Protein AF-A0A8H6YFW9-F1 (afdb_monomer)

Secondary structure (DSSP, 8-state):
-TTT-TTSS-TTS-HHHHHHHHHHHTT-TTGGG--GGGGGSTTSTTTHHHHHHHHHHHHHHHHHHHHHHHT-TTS--GGGS-SS---HHHHHHHHHHHHHHHHHHHHTT----HHHHHHHHHHHHHHHHHHHHHHHHHHHHHHHHHHHHHHHHHHHHHHHHHHHHHHHHHHHHHHHHHHHHHHHHHHHHHHHHHHHHHHHHHHHHHHHHHHHHHHHHHHHHHHHT--HHHHHHHHHHHHHHHHHHHHHHHHHHHHHHHHHHHHHHHHHHHHHHHHHHHHHHHHHHT-------------------------------TTHHHHHHHHHHHHHHHHHHHHHHHHHHHHHHHHHHHHHHHHHHHHHHHHHHHHHHHHHHHHHHHHHHHHHHHHHHHHHHHHHHHHHHHHHHHHHHHHHHHHHHHHHHHHHHHHHHHHHHHHHHHHHHHHHHHHHHHHHHHHHHHHHHTT-

Structure (mmCIF, N/CA/C/O backbone):
data_AF-A0A8H6YFW9-F1
#
_entry.id   AF-A0A8H6YFW9-F1
#
loop_
_atom_site.group_PDB
_atom_site.id
_atom_site.type_symbol
_atom_site.label_atom_id
_atom_site.label_alt_id
_atom_site.label_comp_id
_atom_site.label_asym_id
_atom_site.label_entity_id
_atom_site.label_seq_id
_atom_site.pdbx_PDB_ins_code
_atom_site.Cartn_x
_atom_site.Cartn_y
_atom_site.Cartn_z
_atom_site.occupancy
_atom_site.B_iso_or_equiv
_atom_site.auth_seq_id
_atom_site.auth_comp_id
_atom_site.auth_asym_id
_atom_site.auth_atom_id
_atom_site.pdbx_PDB_model_num
ATOM 1 N N . MET A 1 1 ? 45.422 3.281 -36.727 1.00 56.72 1 MET A N 1
ATOM 2 C CA . MET A 1 1 ? 44.750 2.781 -37.946 1.00 56.72 1 MET A CA 1
ATOM 3 C C . MET A 1 1 ? 44.540 1.275 -37.908 1.00 56.72 1 MET A C 1
ATOM 5 O O . MET A 1 1 ? 43.394 0.891 -38.016 1.00 56.72 1 MET A O 1
ATOM 9 N N . SER A 1 2 ? 45.554 0.446 -37.620 1.00 57.31 2 SER A N 1
ATOM 10 C CA . SER A 1 2 ? 45.372 -1.022 -37.516 1.00 57.31 2 SER A CA 1
ATOM 11 C C . SER A 1 2 ? 44.334 -1.497 -36.479 1.00 57.31 2 SER A C 1
ATOM 13 O O . SER A 1 2 ? 43.833 -2.603 -36.606 1.00 57.31 2 SER A O 1
ATOM 15 N N . ILE A 1 3 ? 44.026 -0.685 -35.457 1.00 64.06 3 ILE A N 1
ATOM 16 C CA . ILE A 1 3 ? 42.979 -0.969 -34.451 1.00 64.06 3 ILE A CA 1
ATOM 17 C C . ILE A 1 3 ? 41.573 -0.598 -34.964 1.00 64.06 3 ILE A C 1
ATOM 19 O O . ILE A 1 3 ? 40.587 -1.149 -34.499 1.00 64.06 3 ILE A O 1
ATOM 23 N N . LEU A 1 4 ? 41.479 0.352 -35.901 1.00 69.00 4 LEU A N 1
ATOM 24 C CA . LEU A 1 4 ? 40.207 0.828 -36.459 1.00 69.00 4 LEU A CA 1
ATOM 25 C C . LEU A 1 4 ? 39.758 -0.037 -37.641 1.00 69.00 4 LEU A C 1
ATOM 27 O O . LEU A 1 4 ? 38.577 -0.331 -37.758 1.00 69.00 4 LEU A O 1
ATOM 31 N N . ASP A 1 5 ? 40.702 -0.448 -38.489 1.00 71.75 5 ASP A N 1
ATOM 32 C CA . ASP A 1 5 ? 40.482 -1.410 -39.567 1.00 71.75 5 ASP A CA 1
ATOM 33 C C . ASP A 1 5 ? 41.805 -2.160 -39.844 1.00 71.75 5 ASP A C 1
ATOM 35 O O . ASP A 1 5 ? 42.797 -1.525 -40.232 1.00 71.75 5 ASP A O 1
ATOM 39 N N . PRO A 1 6 ? 41.866 -3.484 -39.610 1.00 69.31 6 PRO A N 1
ATOM 40 C CA . PRO A 1 6 ? 43.076 -4.275 -39.814 1.00 69.31 6 PRO A CA 1
ATOM 41 C C . PRO A 1 6 ? 43.455 -4.460 -41.293 1.00 69.31 6 PRO A C 1
ATOM 43 O O . PRO A 1 6 ? 44.619 -4.743 -41.570 1.00 69.31 6 PRO A O 1
ATOM 46 N N . ASN A 1 7 ? 42.529 -4.264 -42.239 1.00 69.44 7 ASN A N 1
ATOM 47 C CA . ASN A 1 7 ? 42.758 -4.526 -43.667 1.00 69.44 7 ASN A CA 1
ATOM 48 C C . ASN A 1 7 ? 43.028 -3.262 -44.498 1.00 69.44 7 ASN A C 1
ATOM 50 O O . ASN A 1 7 ? 43.380 -3.362 -45.673 1.00 69.44 7 ASN A O 1
ATOM 54 N N . LEU A 1 8 ? 42.886 -2.071 -43.909 1.00 70.12 8 LEU A N 1
ATOM 55 C CA . LEU A 1 8 ? 42.956 -0.810 -44.652 1.00 70.12 8 LEU A CA 1
ATOM 56 C C . LEU A 1 8 ? 44.370 -0.445 -45.133 1.00 70.12 8 LEU A C 1
ATOM 58 O O . LEU A 1 8 ? 44.524 0.229 -46.150 1.00 70.12 8 LEU A O 1
ATOM 62 N N . LEU A 1 9 ? 45.411 -0.863 -44.407 1.00 73.25 9 LEU A N 1
ATOM 63 C CA . LEU A 1 9 ? 46.802 -0.580 -44.766 1.00 73.25 9 LEU A CA 1
ATOM 64 C C . LEU A 1 9 ? 47.454 -1.831 -45.351 1.00 73.25 9 LEU A C 1
ATOM 66 O O . LEU A 1 9 ? 47.700 -2.814 -44.653 1.00 73.25 9 LEU A O 1
ATOM 70 N N . SER A 1 10 ? 47.775 -1.773 -46.640 1.00 72.31 10 SER A N 1
ATOM 71 C CA . SER A 1 10 ? 48.497 -2.843 -47.321 1.00 72.31 10 SER A CA 1
ATOM 72 C C . SER A 1 10 ? 49.959 -2.837 -46.884 1.00 72.31 10 SER A C 1
ATOM 74 O O . SER A 1 10 ? 50.656 -1.836 -47.063 1.00 72.31 10 SER A O 1
ATOM 76 N N . GLN A 1 11 ? 50.452 -3.972 -46.378 1.00 69.25 11 GLN A N 1
ATOM 77 C CA . GLN A 1 11 ? 51.837 -4.120 -45.899 1.00 69.25 11 GLN A CA 1
ATOM 78 C C . GLN A 1 11 ? 52.901 -3.890 -46.996 1.00 69.25 11 GLN A C 1
ATOM 80 O O . GLN A 1 11 ? 54.055 -3.622 -46.681 1.00 69.25 11 GLN A O 1
ATOM 85 N N . ASN A 1 12 ? 52.512 -3.954 -48.277 1.00 69.38 12 ASN A N 1
ATOM 86 C CA . ASN A 1 12 ? 53.423 -3.930 -49.428 1.00 69.38 12 ASN A CA 1
ATOM 87 C C . ASN A 1 12 ? 53.557 -2.567 -50.137 1.00 69.38 12 ASN A C 1
ATOM 89 O O . ASN A 1 12 ? 54.335 -2.465 -51.084 1.00 69.38 12 ASN A O 1
ATOM 93 N N . ALA A 1 13 ? 52.817 -1.529 -49.734 1.00 75.56 13 ALA A N 1
ATOM 94 C CA . ALA A 1 13 ? 52.857 -0.214 -50.387 1.00 75.56 13 ALA A CA 1
ATOM 95 C C . ALA A 1 13 ? 53.392 0.881 -49.449 1.00 75.56 13 ALA A C 1
ATOM 97 O O . ALA A 1 13 ? 53.324 0.764 -48.225 1.00 75.56 13 ALA A O 1
ATOM 98 N N . ARG A 1 14 ? 53.932 1.966 -50.023 1.00 78.69 14 ARG A N 1
ATOM 99 C CA . ARG A 1 14 ? 54.507 3.078 -49.251 1.00 78.69 14 ARG A CA 1
ATOM 100 C C . ARG A 1 14 ? 53.439 3.759 -48.401 1.00 78.69 14 ARG A C 1
ATOM 102 O O . ARG A 1 14 ? 52.338 4.040 -48.875 1.00 78.69 14 ARG A O 1
ATOM 109 N N . PHE A 1 15 ? 53.767 4.024 -47.140 1.00 78.81 15 PHE A N 1
ATOM 110 C CA . PHE A 1 15 ? 52.826 4.602 -46.181 1.00 78.81 15 PHE A CA 1
ATOM 111 C C . PHE A 1 15 ? 52.367 5.998 -46.613 1.00 78.81 15 PHE A C 1
ATOM 113 O O . PHE A 1 15 ? 51.197 6.345 -46.460 1.00 78.81 15 PHE A O 1
ATOM 120 N N . GLU A 1 16 ? 53.261 6.776 -47.219 1.00 81.12 16 GLU A N 1
ATOM 121 C CA . GLU A 1 16 ? 52.995 8.142 -47.657 1.00 81.12 16 GLU A CA 1
ATOM 122 C C . GLU A 1 16 ? 51.918 8.207 -48.744 1.00 81.12 16 GLU A C 1
ATOM 124 O O . GLU A 1 16 ? 51.119 9.145 -48.781 1.00 81.12 16 GLU A O 1
ATOM 129 N N . GLU A 1 17 ? 51.863 7.189 -49.600 1.00 81.06 17 GLU A N 1
ATOM 130 C CA . GLU A 1 17 ? 50.892 7.073 -50.689 1.00 81.06 17 GLU A CA 1
ATOM 131 C C . GLU A 1 17 ? 49.525 6.594 -50.179 1.00 81.06 17 GLU A C 1
ATOM 133 O O . GLU A 1 17 ? 48.494 6.980 -50.725 1.00 81.06 17 GLU A O 1
ATOM 138 N N . GLN A 1 18 ? 49.504 5.808 -49.097 1.00 83.06 18 GLN A N 1
ATOM 139 C CA . GLN A 1 18 ? 48.282 5.258 -48.499 1.00 83.06 18 GLN A CA 1
ATOM 140 C C . GLN A 1 18 ? 47.639 6.177 -47.455 1.00 83.06 18 GLN A C 1
ATOM 142 O O . GLN A 1 18 ? 46.436 6.086 -47.218 1.00 83.06 18 GLN A O 1
ATOM 147 N N . PHE A 1 19 ? 48.405 7.078 -46.838 1.00 84.75 19 PHE A N 1
ATOM 148 C CA . PHE A 1 19 ? 47.936 7.874 -45.702 1.00 84.75 19 PHE A CA 1
ATOM 149 C C . PHE A 1 19 ? 46.749 8.783 -46.041 1.00 84.75 19 PHE A C 1
ATOM 151 O O . PHE A 1 19 ? 45.730 8.759 -45.353 1.00 84.75 19 PHE A O 1
ATOM 158 N N . VAL A 1 20 ? 46.850 9.572 -47.115 1.00 84.19 20 VAL A N 1
ATOM 159 C CA . VAL A 1 20 ? 45.774 10.494 -47.520 1.00 84.19 20 VAL A CA 1
ATOM 160 C C . VAL A 1 20 ? 44.531 9.734 -48.017 1.00 84.19 20 VAL A C 1
ATOM 162 O O . VAL A 1 20 ? 43.430 10.089 -47.593 1.00 84.19 20 VAL A O 1
ATOM 165 N N . PRO A 1 21 ? 44.648 8.675 -48.848 1.00 86.12 21 PRO A N 1
ATOM 166 C CA . PRO A 1 21 ? 43.518 7.802 -49.172 1.00 86.12 21 PRO A CA 1
ATOM 167 C C . PRO A 1 21 ? 42.853 7.161 -47.949 1.00 86.12 21 PRO A C 1
ATOM 169 O O . PRO A 1 21 ? 41.629 7.178 -47.865 1.00 86.12 21 PRO A O 1
ATOM 172 N N . ALA A 1 22 ? 43.625 6.670 -46.975 1.00 85.12 22 ALA A N 1
ATOM 173 C CA . ALA A 1 22 ? 43.080 6.082 -45.751 1.00 85.12 22 ALA A CA 1
ATOM 174 C C . ALA A 1 22 ? 42.300 7.113 -44.919 1.00 85.12 22 ALA A C 1
ATOM 176 O O . ALA A 1 22 ? 41.219 6.819 -44.420 1.00 85.12 22 ALA A O 1
ATOM 177 N N . LEU A 1 23 ? 42.795 8.351 -44.817 1.00 86.12 23 LEU A N 1
ATOM 178 C CA . LEU A 1 23 ? 42.061 9.433 -44.151 1.00 86.12 23 LEU A CA 1
ATOM 179 C C . LEU A 1 23 ? 40.760 9.794 -44.871 1.00 86.12 23 LEU A C 1
ATOM 181 O O . LEU A 1 23 ? 39.771 10.088 -44.206 1.00 86.12 23 LEU A O 1
ATOM 185 N N . LYS A 1 24 ? 40.744 9.755 -46.208 1.00 86.12 24 LYS A N 1
ATOM 186 C CA . LYS A 1 24 ? 39.509 9.934 -46.984 1.00 86.12 24 LYS A CA 1
ATOM 187 C C . LYS A 1 24 ? 38.531 8.779 -46.775 1.00 86.12 24 LYS A C 1
ATOM 189 O O . LYS A 1 24 ? 37.345 9.038 -46.688 1.00 86.12 24 LYS A O 1
ATOM 194 N N . ALA A 1 25 ? 39.016 7.542 -46.661 1.00 85.25 25 ALA A N 1
ATOM 195 C CA . ALA A 1 25 ? 38.175 6.375 -46.390 1.00 85.25 25 ALA A CA 1
ATOM 196 C C . ALA A 1 25 ? 37.520 6.424 -44.998 1.00 85.25 25 ALA A C 1
ATOM 198 O O . ALA A 1 25 ? 36.401 5.957 -44.835 1.00 85.25 25 ALA A O 1
ATOM 199 N N . PHE A 1 26 ? 38.186 7.031 -44.010 1.00 84.38 26 PHE A N 1
ATOM 200 C CA . PHE A 1 26 ? 37.589 7.317 -42.700 1.00 84.38 26 PHE A CA 1
ATOM 201 C C . PHE A 1 26 ? 36.763 8.621 -42.667 1.00 84.38 26 PHE A C 1
ATOM 203 O O . PHE A 1 26 ? 36.406 9.079 -41.583 1.00 84.38 26 PHE A O 1
ATOM 210 N N . ASP A 1 27 ? 36.502 9.252 -43.816 1.00 86.12 27 ASP A N 1
ATOM 211 C CA . ASP A 1 27 ? 35.790 10.532 -43.928 1.00 86.12 27 ASP A CA 1
ATOM 212 C C . ASP A 1 27 ? 36.381 11.650 -43.049 1.00 86.12 27 ASP A C 1
ATOM 214 O O . ASP A 1 27 ? 35.671 12.474 -42.463 1.00 86.12 27 ASP A O 1
ATOM 218 N N . TYR A 1 28 ? 37.715 11.716 -42.954 1.00 88.81 28 TYR A N 1
ATOM 219 C CA . TYR A 1 28 ? 38.379 12.772 -42.196 1.00 88.81 28 TYR A CA 1
ATOM 220 C C . TYR A 1 28 ? 38.052 14.158 -42.795 1.00 88.81 28 TYR A C 1
ATOM 222 O O . TYR A 1 28 ? 38.437 14.435 -43.939 1.00 88.81 28 TYR A O 1
ATOM 230 N N . PRO A 1 29 ? 37.429 15.084 -42.033 1.00 88.94 29 PRO A N 1
ATOM 231 C CA . PRO A 1 29 ? 36.915 16.347 -42.579 1.00 88.94 29 PRO A CA 1
ATOM 232 C C . PRO A 1 29 ? 37.979 17.235 -43.239 1.00 88.94 29 PRO A C 1
ATOM 234 O O . PRO A 1 29 ? 37.694 17.982 -44.175 1.00 88.94 29 PRO A O 1
ATOM 237 N N . PHE A 1 30 ? 39.226 17.137 -42.773 1.00 88.19 30 PHE A N 1
ATOM 238 C CA . PHE A 1 30 ? 40.345 17.953 -43.245 1.00 88.19 30 PHE A CA 1
ATOM 239 C C . PHE A 1 30 ? 41.319 17.165 -44.132 1.00 88.19 30 PHE A C 1
ATOM 241 O O . PHE A 1 30 ? 42.472 17.553 -44.294 1.00 88.19 30 PHE A O 1
ATOM 248 N N . ALA A 1 31 ? 40.881 16.064 -44.754 1.00 85.56 31 ALA A N 1
ATOM 249 C CA . ALA A 1 31 ? 41.747 15.249 -45.613 1.00 85.56 31 ALA A CA 1
ATOM 250 C C . ALA A 1 31 ? 42.310 16.019 -46.823 1.00 85.56 31 ALA A C 1
ATOM 252 O O . ALA A 1 31 ? 43.371 15.678 -47.336 1.00 85.56 31 ALA A O 1
ATOM 253 N N . HIS A 1 32 ? 41.617 17.066 -47.276 1.00 83.12 32 HIS A N 1
ATOM 254 C CA . HIS A 1 32 ? 42.035 17.916 -48.394 1.00 83.12 32 HIS A CA 1
ATOM 255 C C . HIS A 1 32 ? 43.145 18.914 -48.029 1.00 83.12 32 HIS A C 1
ATOM 257 O O . HIS A 1 32 ? 43.827 19.405 -48.923 1.00 83.12 32 HIS A O 1
ATOM 263 N N . SER A 1 33 ? 43.330 19.225 -46.742 1.00 84.38 33 SER A N 1
ATOM 264 C CA . SER A 1 33 ? 44.369 20.150 -46.277 1.00 84.38 33 SER A CA 1
ATOM 265 C C . SER A 1 33 ? 45.674 19.450 -45.902 1.00 84.38 33 SER A C 1
ATOM 267 O O . SER A 1 33 ? 46.606 20.120 -45.473 1.00 84.38 33 SER A O 1
ATOM 269 N N . ILE A 1 34 ? 45.736 18.120 -46.009 1.00 85.56 34 ILE A N 1
ATOM 270 C CA . ILE A 1 34 ? 46.917 17.318 -45.685 1.00 85.56 34 ILE A CA 1
ATOM 271 C C . ILE A 1 34 ? 47.620 16.914 -46.979 1.00 85.56 34 ILE A C 1
ATOM 273 O O . ILE A 1 34 ? 47.019 16.288 -47.851 1.00 85.56 34 ILE A O 1
ATOM 277 N N . ASP A 1 35 ? 48.908 17.233 -47.082 1.00 83.31 35 ASP A N 1
ATOM 278 C CA . ASP A 1 35 ? 49.759 16.783 -48.183 1.00 83.31 35 ASP A CA 1
ATOM 279 C C . ASP A 1 35 ? 50.571 15.546 -47.762 1.00 83.31 35 ASP A C 1
ATOM 281 O O . ASP A 1 35 ? 51.162 15.502 -46.681 1.00 83.31 35 ASP A O 1
ATOM 285 N N . SER A 1 36 ? 50.644 14.547 -48.644 1.00 78.25 36 SER A N 1
ATOM 286 C CA . SER A 1 36 ? 51.455 13.332 -48.474 1.00 78.25 36 SER A CA 1
ATOM 287 C C . SER A 1 36 ? 52.940 13.660 -48.250 1.00 78.25 36 SER A C 1
ATOM 289 O O . SER A 1 36 ? 53.628 12.996 -47.473 1.00 78.25 36 SER A O 1
ATOM 291 N N . ARG A 1 37 ? 53.426 14.765 -48.834 1.00 80.25 37 ARG A N 1
ATOM 292 C CA . ARG A 1 37 ? 54.819 15.234 -48.695 1.00 80.25 37 ARG A CA 1
ATOM 293 C C . ARG A 1 37 ? 55.212 15.590 -47.260 1.00 80.25 37 ARG A C 1
ATOM 295 O O . ARG A 1 37 ? 56.395 15.567 -46.926 1.00 80.25 37 ARG A O 1
ATOM 302 N N . TRP A 1 38 ? 54.244 15.909 -46.403 1.00 84.00 38 TRP A N 1
ATOM 303 C CA . TRP A 1 38 ? 54.488 16.264 -45.003 1.00 84.00 38 TRP A CA 1
ATOM 304 C C . TRP A 1 38 ? 54.939 15.077 -44.150 1.00 84.00 38 TRP A C 1
ATOM 306 O O . TRP A 1 38 ? 55.571 15.277 -43.115 1.00 84.00 38 TRP A O 1
ATOM 316 N N . LEU A 1 39 ? 54.682 13.849 -44.602 1.00 80.00 39 LEU A N 1
ATOM 317 C CA . LEU A 1 39 ? 55.064 12.624 -43.899 1.00 80.00 39 LEU A CA 1
ATOM 318 C C . LEU A 1 39 ? 56.563 12.325 -43.987 1.00 80.00 39 LEU A C 1
ATOM 320 O O . LEU A 1 39 ? 57.096 11.658 -43.107 1.00 80.00 39 LEU A O 1
ATOM 324 N N . ALA A 1 40 ? 57.258 12.876 -44.988 1.00 82.62 40 ALA A N 1
ATOM 325 C CA . ALA A 1 40 ? 58.714 12.790 -45.082 1.00 82.62 40 ALA A CA 1
ATOM 326 C C . ALA A 1 40 ? 59.423 13.672 -44.033 1.00 82.62 40 ALA A C 1
ATOM 328 O O . ALA A 1 40 ? 60.533 13.361 -43.609 1.00 82.62 40 ALA A O 1
ATOM 329 N N . THR A 1 41 ? 58.792 14.775 -43.601 1.00 83.88 41 THR A N 1
ATOM 330 C CA . THR A 1 41 ? 59.302 15.688 -42.554 1.00 83.88 41 THR A CA 1
ATOM 331 C C . THR A 1 41 ? 58.184 16.086 -41.578 1.00 83.88 41 THR A C 1
ATOM 333 O O . THR A 1 41 ? 57.726 17.235 -41.554 1.00 83.88 41 THR A O 1
ATOM 336 N N . PRO A 1 42 ? 57.732 15.144 -40.732 1.00 77.75 42 PRO A N 1
ATOM 337 C CA . PRO A 1 42 ? 56.550 15.348 -39.898 1.00 77.75 42 PRO A CA 1
ATOM 338 C C . PRO A 1 42 ? 56.779 16.353 -38.760 1.00 77.75 42 PRO A C 1
ATOM 340 O O . PRO A 1 42 ? 55.821 16.916 -38.249 1.00 77.75 42 PRO A O 1
ATOM 343 N N . ALA A 1 43 ? 58.037 16.616 -38.384 1.00 80.31 43 ALA A N 1
ATOM 344 C CA . ALA A 1 43 ? 58.409 17.531 -37.300 1.00 80.31 43 ALA A CA 1
ATOM 345 C C . ALA A 1 43 ? 58.576 19.004 -37.736 1.00 80.31 43 ALA A C 1
ATOM 347 O O . ALA A 1 43 ? 59.051 19.825 -36.951 1.00 80.31 43 ALA A O 1
ATOM 348 N N . SER A 1 44 ? 58.236 19.359 -38.981 1.00 85.19 44 SER A N 1
ATOM 349 C CA . SER A 1 44 ? 58.314 20.753 -39.434 1.00 85.19 44 SER A CA 1
ATOM 350 C C . SER A 1 44 ? 57.233 21.610 -38.768 1.00 85.19 44 SER A C 1
ATOM 352 O O . SER A 1 44 ? 56.111 21.162 -38.532 1.00 85.19 44 SER A O 1
ATOM 354 N N . MET A 1 45 ? 57.563 22.877 -38.496 1.00 82.44 45 MET A N 1
ATOM 355 C CA . MET A 1 45 ? 56.705 23.823 -37.769 1.00 82.44 45 MET A CA 1
ATOM 356 C C . MET A 1 45 ? 55.321 24.007 -38.418 1.00 82.44 45 MET A C 1
ATOM 358 O O . MET A 1 45 ? 54.350 24.293 -37.724 1.00 82.44 45 MET A O 1
ATOM 362 N N . TYR A 1 46 ? 55.228 23.808 -39.737 1.00 81.19 46 TYR A N 1
ATOM 363 C CA . TYR A 1 46 ? 53.993 23.959 -40.511 1.00 81.19 46 TYR A CA 1
ATOM 364 C C . TYR A 1 46 ? 53.226 22.643 -40.729 1.00 81.19 46 TYR A C 1
ATOM 366 O O . TYR A 1 46 ? 52.011 22.683 -40.902 1.00 81.19 46 TYR A O 1
ATOM 374 N N . SER A 1 47 ? 53.896 21.483 -40.709 1.00 84.62 47 SER A N 1
ATOM 375 C CA . SER A 1 47 ? 53.266 20.171 -40.943 1.00 84.62 47 SER A CA 1
ATOM 376 C C . SER A 1 47 ? 52.837 19.464 -39.658 1.00 84.62 47 SER A C 1
ATOM 378 O O . SER A 1 47 ? 51.870 18.700 -39.673 1.00 84.62 47 SER A O 1
ATOM 380 N N . TRP A 1 48 ? 53.516 19.730 -38.539 1.00 86.69 48 TRP A N 1
ATOM 381 C CA . TRP A 1 48 ? 53.251 19.051 -37.275 1.00 86.69 48 TRP A CA 1
ATOM 382 C C . TRP A 1 48 ? 51.865 19.354 -36.681 1.00 86.69 48 TRP A C 1
ATOM 384 O O . TRP A 1 48 ? 51.179 18.397 -36.318 1.00 86.69 48 TRP A O 1
ATOM 394 N N . PRO A 1 49 ? 51.381 20.616 -36.608 1.00 89.25 49 PRO A N 1
ATOM 395 C CA . PRO A 1 49 ? 50.071 20.885 -36.010 1.00 89.25 49 PRO A CA 1
ATOM 396 C C . PRO A 1 49 ? 48.897 20.191 -36.736 1.00 89.25 49 PRO A C 1
ATOM 398 O O . PRO A 1 49 ? 48.072 19.580 -36.052 1.00 89.25 49 PRO A O 1
ATOM 401 N N . PRO A 1 50 ? 48.821 20.184 -38.087 1.00 86.81 50 PRO A N 1
ATOM 402 C CA . PRO A 1 50 ? 47.809 19.409 -38.810 1.00 86.81 50 PRO A CA 1
ATOM 403 C C . PRO A 1 50 ? 47.917 17.893 -38.589 1.00 86.81 50 PRO A C 1
ATOM 405 O O . PRO A 1 50 ? 46.905 17.239 -38.340 1.00 86.81 50 PRO A O 1
ATOM 408 N N . LEU A 1 51 ? 49.131 17.326 -38.625 1.00 87.75 51 LEU A N 1
ATOM 409 C CA . LEU A 1 51 ? 49.351 15.889 -38.402 1.00 87.75 51 LEU A CA 1
ATOM 410 C C . LEU A 1 51 ? 48.997 15.466 -36.969 1.00 87.75 51 LEU A C 1
ATOM 412 O O . LEU A 1 51 ? 48.408 14.406 -36.760 1.00 87.75 51 LEU A O 1
ATOM 416 N N . LEU A 1 52 ? 49.288 16.311 -35.980 1.00 89.44 52 LEU A N 1
ATOM 417 C CA . LEU A 1 52 ? 48.883 16.094 -34.595 1.00 89.44 52 LEU A CA 1
ATOM 418 C C . LEU A 1 52 ? 47.356 16.132 -34.446 1.00 89.44 52 LEU A C 1
ATOM 420 O O . LEU A 1 52 ? 46.788 15.314 -33.723 1.00 89.44 52 LEU A O 1
ATOM 424 N N . GLY A 1 53 ? 46.683 17.033 -35.166 1.00 89.06 53 GLY A N 1
ATOM 425 C CA . GLY A 1 53 ? 45.223 17.074 -35.249 1.00 89.06 53 GLY A CA 1
ATOM 426 C C . GLY A 1 53 ? 44.629 15.787 -35.827 1.00 89.06 53 GLY A C 1
ATOM 427 O O . GLY A 1 53 ? 43.652 15.268 -35.285 1.00 89.06 53 GLY A O 1
ATOM 428 N N . VAL A 1 54 ? 45.254 15.228 -36.869 1.00 89.56 54 VAL A N 1
ATOM 429 C CA . VAL A 1 54 ? 44.892 13.915 -37.430 1.00 89.56 54 VAL A CA 1
ATOM 430 C C . VAL A 1 54 ? 45.070 12.806 -36.390 1.00 89.56 54 VAL A C 1
ATOM 432 O O . VAL A 1 54 ? 44.159 12.006 -36.196 1.00 89.56 54 VAL A O 1
ATOM 435 N N . LEU A 1 55 ? 46.207 12.762 -35.687 1.00 88.75 55 LEU A N 1
ATOM 436 C CA . LEU A 1 55 ? 46.458 11.761 -34.643 1.00 88.75 55 LEU A CA 1
ATOM 437 C C . LEU A 1 55 ? 45.438 11.855 -33.507 1.00 88.75 55 LEU A C 1
ATOM 439 O O . LEU A 1 55 ? 44.875 10.840 -33.103 1.00 88.75 55 LEU A O 1
ATOM 443 N N . HIS A 1 56 ? 45.164 13.065 -33.022 1.00 90.44 56 HIS A N 1
ATOM 444 C CA . HIS A 1 56 ? 44.151 13.293 -31.998 1.00 90.44 56 HIS A CA 1
ATOM 445 C C . HIS A 1 56 ? 42.776 12.816 -32.473 1.00 90.44 56 HIS A C 1
ATOM 447 O O . HIS A 1 56 ? 42.096 12.097 -31.746 1.00 90.44 56 HIS A O 1
ATOM 453 N N . TRP A 1 57 ? 42.384 13.155 -33.701 1.00 91.06 57 TRP A N 1
ATOM 454 C CA . TRP A 1 57 ? 41.119 12.706 -34.271 1.00 91.06 57 TRP A CA 1
ATOM 455 C C . TRP A 1 57 ? 41.043 11.178 -34.397 1.00 91.06 57 TRP A C 1
ATOM 457 O O . TRP A 1 57 ? 40.052 10.593 -33.971 1.00 91.06 57 TRP A O 1
ATOM 467 N N . LEU A 1 58 ? 42.103 10.513 -34.869 1.00 87.25 58 LEU A N 1
ATOM 468 C CA . LEU A 1 58 ? 42.168 9.047 -34.936 1.00 87.25 58 LEU A CA 1
ATOM 469 C C . LEU A 1 58 ? 42.053 8.399 -33.549 1.00 87.25 58 LEU A C 1
ATOM 471 O O . LEU A 1 58 ? 41.405 7.362 -33.401 1.00 87.25 58 LEU A O 1
ATOM 475 N N . VAL A 1 59 ? 42.646 9.013 -32.523 1.00 88.19 59 VAL A N 1
ATOM 476 C CA . VAL A 1 59 ? 42.489 8.568 -31.132 1.00 88.19 59 VAL A CA 1
ATOM 477 C C . VAL A 1 59 ? 41.046 8.750 -30.664 1.00 88.19 59 VAL A C 1
ATOM 479 O O . VAL A 1 59 ? 40.492 7.829 -30.067 1.00 88.19 59 VAL A O 1
ATOM 482 N N . GLN A 1 60 ? 40.401 9.882 -30.955 1.00 85.75 60 GLN A N 1
ATOM 483 C CA . GLN A 1 60 ? 38.991 10.073 -30.600 1.00 85.75 60 GLN A CA 1
ATOM 484 C C . GLN A 1 60 ? 38.071 9.090 -31.334 1.00 85.75 60 GLN A C 1
ATOM 486 O O . GLN A 1 60 ? 37.188 8.516 -30.705 1.00 85.75 60 GLN A O 1
ATOM 491 N N . MET A 1 61 ? 38.322 8.808 -32.615 1.00 82.81 61 MET A N 1
ATOM 492 C CA . MET A 1 61 ? 37.597 7.775 -33.360 1.00 82.81 61 MET A CA 1
ATOM 493 C C . MET A 1 61 ? 37.756 6.404 -32.705 1.00 82.81 61 MET A C 1
ATOM 495 O O . MET A 1 61 ? 36.762 5.739 -32.447 1.00 82.81 61 MET A O 1
ATOM 499 N N . SER A 1 62 ? 38.972 6.021 -32.301 1.00 79.12 62 SER A N 1
ATOM 500 C CA . SER A 1 62 ? 39.178 4.748 -31.590 1.00 79.12 62 SER A CA 1
ATOM 501 C C . SER A 1 62 ? 38.410 4.666 -30.267 1.00 79.12 62 SER A C 1
ATOM 503 O O . SER A 1 62 ? 37.865 3.614 -29.946 1.00 79.12 62 SER A O 1
ATOM 505 N N . LYS A 1 63 ? 38.291 5.780 -29.532 1.00 78.50 63 LYS A N 1
ATOM 506 C CA . LYS A 1 63 ? 37.507 5.853 -28.289 1.00 78.50 63 LYS A CA 1
ATOM 507 C C . LYS A 1 63 ? 36.001 5.745 -28.512 1.00 78.50 63 LYS A C 1
ATOM 509 O O . LYS A 1 63 ? 35.321 5.256 -27.623 1.00 78.50 63 LYS A O 1
ATOM 514 N N . VAL A 1 64 ? 35.488 6.207 -29.650 1.00 74.31 64 VAL A N 1
ATOM 515 C CA . VAL A 1 64 ? 34.062 6.101 -30.009 1.00 74.31 64 VAL A CA 1
ATOM 516 C C . VAL A 1 64 ? 33.737 4.713 -30.554 1.00 74.31 64 VAL A C 1
ATOM 518 O O . VAL A 1 64 ? 32.698 4.149 -30.237 1.00 74.31 64 VAL A O 1
ATOM 521 N N . THR A 1 65 ? 34.641 4.132 -31.336 1.00 67.81 65 THR A N 1
ATOM 522 C CA . THR A 1 65 ? 34.467 2.806 -31.928 1.00 67.81 65 THR A CA 1
ATOM 523 C C . THR A 1 65 ? 34.589 1.680 -30.890 1.00 67.81 65 THR A C 1
ATOM 525 O O . THR A 1 65 ? 33.908 0.666 -30.999 1.00 67.81 65 THR A O 1
ATOM 528 N N . PHE A 1 66 ? 35.415 1.837 -29.850 1.00 64.75 66 PHE A N 1
ATOM 529 C CA . PHE A 1 66 ? 35.649 0.783 -28.854 1.00 64.75 66 PHE A CA 1
ATOM 530 C C . PHE A 1 66 ? 34.395 0.395 -28.028 1.00 64.75 66 PHE A C 1
ATOM 532 O O . PHE A 1 66 ? 34.136 -0.803 -27.905 1.00 64.75 66 PHE A O 1
ATOM 539 N N . PRO A 1 67 ? 33.561 1.330 -27.520 1.00 58.25 67 PRO A N 1
ATOM 540 C CA . PRO A 1 67 ? 32.273 1.019 -26.885 1.00 58.25 67 PRO A CA 1
ATOM 541 C C . PRO A 1 67 ? 31.280 0.298 -27.805 1.00 58.25 67 PRO A C 1
ATOM 543 O O . PRO A 1 67 ? 30.657 -0.666 -27.371 1.00 58.25 67 PRO A O 1
ATOM 546 N N . VAL A 1 68 ? 31.236 0.673 -29.091 1.00 57.88 68 VAL A N 1
ATOM 547 C CA . VAL A 1 68 ? 30.390 0.022 -30.113 1.00 57.88 68 VAL A CA 1
ATOM 548 C C . VAL A 1 68 ? 30.772 -1.449 -30.316 1.00 57.88 68 VAL A C 1
ATOM 550 O O . VAL A 1 68 ? 29.947 -2.264 -30.707 1.00 57.88 68 VAL A O 1
ATOM 553 N N . PHE A 1 69 ? 32.004 -1.843 -29.996 1.00 57.41 69 PHE A N 1
ATOM 554 C CA . PHE A 1 69 ? 32.387 -3.257 -29.937 1.00 57.41 69 PHE A CA 1
ATOM 555 C C . PHE A 1 69 ? 32.160 -3.891 -28.549 1.00 57.41 69 PHE A C 1
ATOM 557 O O . PHE A 1 69 ? 31.944 -5.105 -28.444 1.00 57.41 69 PHE A O 1
ATOM 564 N N . SER A 1 70 ? 32.140 -3.083 -27.486 1.00 55.72 70 SER A N 1
ATOM 565 C CA . SER A 1 70 ? 32.249 -3.517 -26.083 1.00 55.72 70 SER A CA 1
ATOM 566 C C . SER A 1 70 ? 30.926 -3.712 -25.330 1.00 55.72 70 SER A C 1
ATOM 568 O O . SER A 1 70 ? 30.966 -3.957 -24.130 1.00 55.72 70 SER A O 1
ATOM 570 N N . GLY A 1 71 ? 29.771 -3.705 -26.005 1.00 57.78 71 GLY A N 1
ATOM 571 C CA . GLY A 1 71 ? 28.512 -4.168 -25.397 1.00 57.78 71 GLY A CA 1
ATOM 572 C C . GLY A 1 71 ? 27.429 -3.110 -25.226 1.00 57.78 71 GLY A C 1
ATOM 573 O O . GLY A 1 71 ? 26.761 -3.091 -24.197 1.00 57.78 71 GLY A O 1
ATOM 574 N N . ASP A 1 72 ? 27.220 -2.264 -26.235 1.00 60.38 72 ASP A N 1
ATOM 575 C CA . ASP A 1 72 ? 25.991 -1.475 -26.308 1.00 60.38 72 ASP A CA 1
ATOM 576 C C . ASP A 1 72 ? 24.761 -2.401 -26.330 1.00 60.38 72 ASP A C 1
ATOM 578 O O . ASP A 1 72 ? 24.733 -3.397 -27.052 1.00 60.38 72 ASP A O 1
ATOM 582 N N . SER A 1 73 ? 23.731 -2.053 -25.552 1.00 54.53 73 SER A N 1
ATOM 583 C CA . SER A 1 73 ? 22.468 -2.807 -25.441 1.00 54.53 73 SER A CA 1
ATOM 584 C C . SER A 1 73 ? 21.702 -2.917 -26.765 1.00 54.53 73 SER A C 1
ATOM 586 O O . SER A 1 73 ? 20.819 -3.754 -26.897 1.00 54.53 73 SER A O 1
ATOM 588 N N . THR A 1 74 ? 22.019 -2.065 -27.741 1.00 58.38 74 THR A N 1
ATOM 589 C CA . THR A 1 74 ? 21.470 -2.105 -29.103 1.00 58.38 74 THR A CA 1
ATOM 590 C C . THR A 1 74 ? 22.126 -3.170 -29.979 1.00 58.38 74 THR A C 1
ATOM 592 O O . THR A 1 74 ? 21.606 -3.492 -31.047 1.00 58.38 74 THR A O 1
ATOM 595 N N . LEU A 1 75 ? 23.267 -3.723 -29.558 1.00 61.09 75 LEU A N 1
ATOM 596 C CA . LEU A 1 75 ? 23.898 -4.852 -30.224 1.00 61.09 75 LEU A CA 1
ATOM 597 C C . LEU A 1 75 ? 23.167 -6.112 -29.772 1.00 61.09 75 LEU A C 1
ATOM 599 O O . LEU A 1 75 ? 23.287 -6.524 -28.620 1.00 61.09 75 LEU A O 1
ATOM 603 N N . GLN A 1 76 ? 22.431 -6.714 -30.700 1.00 67.00 76 GLN A N 1
ATOM 604 C CA . GLN A 1 76 ? 21.682 -7.963 -30.556 1.00 67.00 76 GLN A CA 1
ATOM 605 C C . GLN A 1 76 ? 22.615 -9.165 -30.312 1.00 67.00 76 GLN A C 1
ATOM 607 O O . GLN A 1 76 ? 22.770 -10.048 -31.154 1.00 67.00 76 GLN A O 1
ATOM 612 N N . LYS A 1 77 ? 23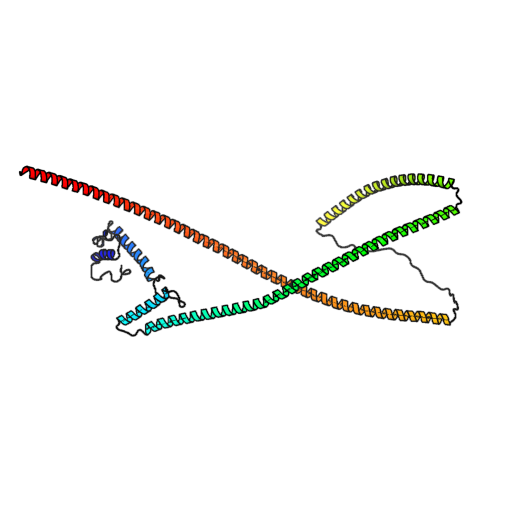.314 -9.172 -29.175 1.00 73.44 77 LYS A N 1
ATOM 613 C CA . LYS A 1 77 ? 24.210 -10.252 -28.766 1.00 73.44 77 LYS A CA 1
ATOM 614 C C . LYS A 1 77 ? 23.410 -11.271 -27.948 1.00 73.44 77 LYS A C 1
ATOM 616 O O . LYS A 1 77 ? 22.903 -10.897 -26.893 1.00 73.44 77 LYS A O 1
ATOM 621 N N . PRO A 1 78 ? 23.373 -12.556 -28.339 1.00 76.00 78 PRO A N 1
ATOM 622 C CA . PRO A 1 78 ? 22.619 -13.585 -27.612 1.00 76.00 78 PRO A CA 1
ATOM 623 C C . PRO A 1 78 ? 23.097 -13.811 -26.162 1.00 76.00 78 PRO A C 1
ATOM 625 O O . PRO A 1 78 ? 22.324 -14.272 -25.331 1.00 76.00 78 PRO A O 1
ATOM 628 N N . LEU A 1 79 ? 24.342 -13.442 -25.822 1.00 77.31 79 LEU A N 1
ATOM 629 C CA . LEU A 1 79 ? 24.870 -13.489 -24.445 1.00 77.31 79 LEU A CA 1
ATOM 630 C C . LEU A 1 79 ? 24.250 -12.448 -23.499 1.00 77.31 79 LEU A C 1
ATOM 632 O O . LEU A 1 79 ? 24.339 -12.617 -22.288 1.00 77.31 79 LEU A O 1
ATOM 636 N N . ASN A 1 80 ? 23.673 -11.370 -24.037 1.00 78.50 80 ASN A N 1
ATOM 637 C CA . ASN A 1 80 ? 23.040 -10.316 -23.241 1.00 78.50 80 ASN A CA 1
ATOM 638 C C . ASN A 1 80 ? 21.542 -10.567 -23.021 1.00 78.50 80 ASN A C 1
ATOM 640 O O . ASN A 1 80 ? 20.923 -9.835 -22.253 1.00 78.50 80 ASN A O 1
ATOM 644 N N . VAL A 1 81 ? 20.967 -11.566 -23.696 1.00 82.75 81 VAL A N 1
ATOM 645 C CA . VAL A 1 81 ? 19.554 -11.924 -23.558 1.00 82.75 81 VAL A CA 1
ATOM 646 C C . VAL A 1 81 ? 19.374 -12.701 -22.257 1.00 82.75 81 VAL A C 1
ATOM 648 O O . VAL A 1 81 ? 20.065 -13.702 -22.036 1.00 82.75 81 VAL A O 1
ATOM 651 N N . SER A 1 82 ? 18.453 -12.219 -21.421 1.00 84.06 82 SER A N 1
ATOM 652 C CA . SER A 1 82 ? 18.049 -12.839 -20.154 1.00 84.06 82 SER A CA 1
ATOM 653 C C . SER A 1 82 ? 17.540 -14.277 -20.355 1.00 84.06 82 SER A C 1
ATOM 655 O O . SER A 1 82 ? 17.271 -14.711 -21.477 1.00 84.06 82 SER A O 1
ATOM 657 N N . GLU A 1 83 ? 17.443 -15.040 -19.267 1.00 83.31 83 GLU A N 1
ATOM 658 C CA . GLU A 1 83 ? 16.809 -16.370 -19.267 1.00 83.31 83 GLU A CA 1
ATOM 659 C C . GLU A 1 83 ? 15.278 -16.267 -19.302 1.00 83.31 83 GLU A C 1
ATOM 661 O O . GLU A 1 83 ? 14.633 -17.102 -19.922 1.00 83.31 83 GLU A O 1
ATOM 666 N N . ASP A 1 84 ? 14.736 -15.212 -18.688 1.00 84.12 84 ASP A N 1
ATOM 667 C CA . ASP A 1 84 ? 13.332 -14.800 -18.758 1.00 84.12 84 ASP A CA 1
ATOM 668 C C . ASP A 1 84 ? 13.226 -13.625 -19.742 1.00 84.12 84 ASP A C 1
ATOM 670 O O . ASP A 1 84 ? 13.675 -12.513 -19.429 1.00 84.12 84 ASP A O 1
ATOM 674 N N . PHE A 1 85 ? 12.759 -13.897 -20.963 1.00 86.62 85 PHE A N 1
ATOM 675 C CA . PHE A 1 85 ? 12.652 -12.926 -22.054 1.00 86.62 85 PHE A CA 1
ATOM 676 C C . PHE A 1 85 ? 11.287 -13.002 -22.753 1.00 86.62 85 PHE A C 1
ATOM 678 O O . PHE A 1 85 ? 10.777 -14.078 -23.060 1.00 86.62 85 PHE A O 1
ATOM 685 N N . ASP A 1 86 ? 10.728 -11.827 -23.048 1.00 84.69 86 ASP A N 1
ATOM 686 C CA . ASP A 1 86 ? 9.460 -11.645 -23.782 1.00 84.69 86 ASP A CA 1
ATOM 687 C C . ASP A 1 86 ? 9.503 -10.399 -24.703 1.00 84.69 86 ASP A C 1
ATOM 689 O O . ASP A 1 86 ? 8.511 -9.996 -25.311 1.00 84.69 86 ASP A O 1
ATOM 693 N N . ASP A 1 87 ? 10.661 -9.729 -24.818 1.00 87.06 87 ASP A N 1
ATOM 694 C CA . ASP A 1 87 ? 10.808 -8.567 -25.702 1.00 87.06 87 ASP A CA 1
ATOM 695 C C . ASP A 1 87 ? 11.000 -9.032 -27.161 1.00 87.06 87 ASP A C 1
ATOM 697 O O . ASP A 1 87 ? 11.896 -9.839 -27.446 1.00 87.06 87 ASP A O 1
ATOM 701 N N . PRO A 1 88 ? 10.242 -8.485 -28.135 1.00 87.25 88 PRO A N 1
ATOM 702 C CA . PRO A 1 88 ? 10.501 -8.686 -29.562 1.00 87.25 88 PRO A CA 1
ATOM 703 C C . PRO A 1 88 ? 11.971 -8.508 -29.985 1.00 87.25 88 PRO A C 1
ATOM 705 O O . PRO A 1 88 ? 12.427 -9.173 -30.920 1.00 87.25 88 PRO A O 1
ATOM 708 N N . CYS A 1 89 ? 12.723 -7.624 -29.324 1.00 82.38 89 CYS A N 1
ATOM 709 C CA . CYS A 1 89 ? 14.141 -7.398 -29.603 1.00 82.38 89 CYS A CA 1
ATOM 710 C C . CYS A 1 89 ? 15.023 -8.590 -29.202 1.00 82.38 89 CYS A C 1
ATOM 712 O O . CYS A 1 89 ? 15.964 -8.916 -29.931 1.00 82.38 89 CYS A O 1
ATOM 714 N N . ASP A 1 90 ? 14.697 -9.258 -28.096 1.00 86.69 90 ASP A N 1
ATOM 715 C CA . ASP A 1 90 ? 15.416 -10.428 -27.587 1.00 86.69 90 ASP A CA 1
ATOM 716 C C . ASP A 1 90 ? 15.167 -11.646 -28.478 1.00 86.69 90 ASP A C 1
ATOM 718 O O . ASP A 1 90 ? 16.112 -12.321 -28.902 1.00 86.69 90 ASP A O 1
ATOM 722 N N . HIS A 1 91 ? 13.909 -11.851 -28.888 1.00 87.81 91 HIS A N 1
ATOM 723 C CA . HIS A 1 91 ? 13.557 -12.848 -29.903 1.00 87.81 91 HIS A CA 1
ATOM 724 C C . HIS A 1 91 ? 14.305 -12.600 -31.217 1.00 87.81 91 HIS A C 1
ATOM 726 O O . HIS A 1 91 ? 14.823 -13.535 -31.831 1.00 87.81 91 HIS A O 1
ATOM 732 N N . GLY A 1 92 ? 14.409 -11.333 -31.632 1.00 88.00 92 GLY A N 1
ATOM 733 C CA . GLY A 1 92 ? 15.176 -10.927 -32.807 1.00 88.00 92 GLY A CA 1
ATOM 734 C C . GLY A 1 92 ? 16.666 -11.253 -32.689 1.00 88.00 92 GLY A C 1
ATOM 735 O O . GLY A 1 92 ? 17.253 -11.763 -33.643 1.00 88.00 92 GLY A O 1
ATOM 736 N N . ALA A 1 93 ? 17.274 -11.023 -31.523 1.00 87.81 93 ALA A N 1
ATOM 737 C CA . ALA A 1 93 ? 18.684 -11.318 -31.280 1.00 87.81 93 ALA A CA 1
ATOM 738 C C . ALA A 1 93 ? 18.992 -12.822 -31.319 1.00 87.81 93 ALA A C 1
ATOM 740 O O . ALA A 1 93 ? 19.972 -13.236 -31.945 1.00 87.81 93 ALA A O 1
ATOM 741 N N . LEU A 1 94 ? 18.141 -13.645 -30.702 1.00 89.88 94 LEU A N 1
ATOM 742 C CA . LEU A 1 94 ? 18.271 -15.105 -30.726 1.00 89.88 94 LEU A CA 1
ATOM 743 C C . LEU A 1 94 ? 18.046 -15.671 -32.136 1.00 89.88 94 LEU A C 1
ATOM 745 O O . LEU A 1 94 ? 18.826 -16.502 -32.602 1.00 89.88 94 LEU A O 1
ATOM 749 N N . ALA A 1 95 ? 17.035 -15.173 -32.854 1.00 90.62 95 ALA A N 1
ATOM 750 C CA . ALA A 1 95 ? 16.770 -15.569 -34.235 1.00 90.62 95 ALA A CA 1
ATOM 751 C C . ALA A 1 95 ? 17.908 -15.159 -35.179 1.00 90.62 95 ALA A C 1
ATOM 753 O O . ALA A 1 95 ? 18.277 -15.927 -36.068 1.00 90.62 95 ALA A O 1
ATOM 754 N N . PHE A 1 96 ? 18.495 -13.976 -34.980 1.00 89.94 96 PHE A N 1
ATOM 755 C CA . PHE A 1 96 ? 19.658 -13.531 -35.740 1.00 89.94 96 PHE A CA 1
ATOM 756 C C . PHE A 1 96 ? 20.879 -14.414 -35.465 1.00 89.94 96 PHE A C 1
ATOM 758 O O . PHE A 1 96 ? 21.562 -14.803 -36.410 1.00 89.94 96 PHE A O 1
ATOM 765 N N . ALA A 1 97 ? 21.127 -14.779 -34.204 1.00 89.94 97 ALA A N 1
ATOM 766 C CA . ALA A 1 97 ? 22.206 -15.691 -33.833 1.00 89.94 97 ALA A CA 1
ATOM 767 C C . ALA A 1 97 ? 22.043 -17.070 -34.490 1.00 89.94 97 ALA A C 1
ATOM 769 O O . ALA A 1 97 ? 22.973 -17.550 -35.139 1.00 89.94 97 ALA A O 1
ATOM 770 N N . TYR A 1 98 ? 20.840 -17.648 -34.419 1.00 92.81 98 TYR A N 1
ATOM 771 C CA . TYR A 1 98 ? 20.500 -18.889 -35.117 1.00 92.81 98 TYR A CA 1
ATOM 772 C C . TYR A 1 98 ? 20.745 -18.773 -36.626 1.00 92.81 98 TYR A C 1
ATOM 774 O O . TYR A 1 98 ? 21.436 -19.607 -37.211 1.00 92.81 98 TYR A O 1
ATOM 782 N N . CYS A 1 99 ? 20.231 -17.712 -37.260 1.00 91.94 99 CYS A N 1
ATOM 783 C CA . CYS A 1 99 ? 20.428 -17.479 -38.688 1.00 91.94 99 CYS A CA 1
ATOM 784 C C . CYS A 1 99 ? 21.913 -17.340 -39.044 1.00 91.94 99 CYS A C 1
ATOM 786 O O . CYS A 1 99 ? 22.334 -17.866 -40.067 1.00 91.94 99 CYS A O 1
ATOM 788 N N . ALA A 1 100 ? 22.710 -16.651 -38.225 1.00 91.38 100 ALA A N 1
ATOM 789 C CA . ALA A 1 100 ? 24.135 -16.452 -38.466 1.00 91.38 100 ALA A CA 1
ATOM 790 C C . ALA A 1 100 ? 24.925 -17.769 -38.383 1.00 91.38 100 ALA A C 1
ATOM 792 O O . ALA A 1 100 ? 25.758 -18.036 -39.251 1.00 91.38 100 ALA A O 1
ATOM 793 N N . GLU A 1 101 ? 24.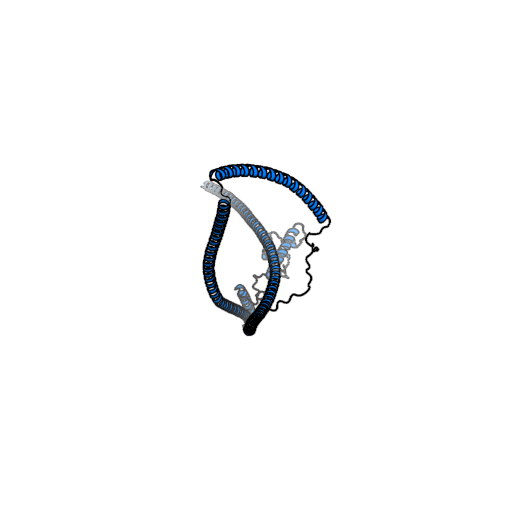643 -18.609 -37.385 1.00 91.50 101 GLU A N 1
ATOM 794 C CA . GLU A 1 101 ? 25.277 -19.923 -37.236 1.00 91.50 101 GLU A CA 1
ATOM 795 C C . GLU A 1 101 ? 24.844 -20.893 -38.338 1.00 91.50 101 GLU A C 1
ATOM 797 O O . GLU A 1 101 ? 25.692 -21.513 -38.984 1.00 91.50 101 GLU A O 1
ATOM 802 N N . ALA A 1 102 ? 23.540 -20.971 -38.619 1.00 93.56 102 ALA A N 1
ATOM 803 C CA . ALA A 1 102 ? 23.001 -21.794 -39.697 1.00 93.56 102 ALA A CA 1
ATOM 804 C C . ALA A 1 102 ? 23.543 -21.356 -41.066 1.00 93.56 102 ALA A C 1
ATOM 806 O 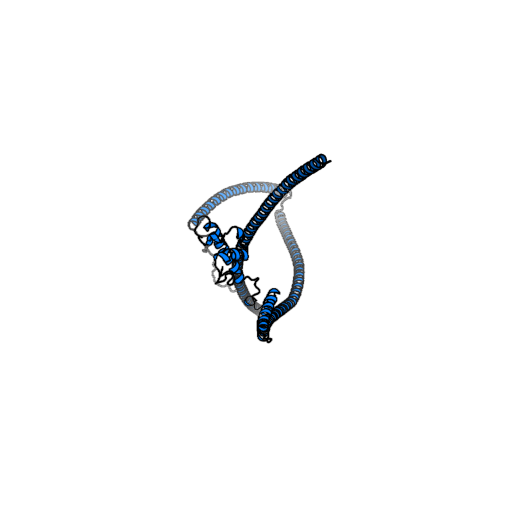O . ALA A 1 102 ? 23.940 -22.189 -41.877 1.00 93.56 102 ALA A O 1
ATOM 807 N N . TYR A 1 103 ? 23.644 -20.048 -41.309 1.00 93.06 103 TYR A N 1
ATOM 808 C CA . TYR A 1 103 ? 24.246 -19.518 -42.529 1.00 93.06 103 TYR A CA 1
ATOM 809 C C . TYR A 1 103 ? 25.747 -19.819 -42.612 1.00 93.06 103 TYR A C 1
ATOM 811 O O . TYR A 1 103 ? 26.254 -20.106 -43.694 1.00 93.06 103 TYR A O 1
ATOM 819 N N . GLY A 1 104 ? 26.464 -19.809 -41.484 1.00 93.25 104 GLY A N 1
ATOM 820 C CA . GLY A 1 104 ? 27.862 -20.238 -41.416 1.00 93.25 104 GLY A CA 1
ATOM 821 C C . GLY A 1 104 ? 28.050 -21.710 -41.796 1.00 93.25 104 GLY A C 1
ATOM 822 O O . GLY A 1 104 ? 28.964 -22.031 -42.555 1.00 93.25 104 GLY A O 1
ATOM 823 N N . LEU A 1 105 ? 27.169 -22.596 -41.323 1.00 93.88 105 LEU A N 1
ATOM 824 C CA . LEU A 1 105 ? 27.150 -24.013 -41.713 1.00 93.88 105 LEU A CA 1
ATOM 825 C C . LEU A 1 105 ? 26.843 -24.177 -43.205 1.00 93.88 105 LEU A C 1
ATOM 827 O O . LEU A 1 105 ? 27.590 -24.850 -43.916 1.00 93.88 105 LEU A O 1
ATOM 831 N N . TRP A 1 106 ? 25.836 -23.458 -43.699 1.00 94.88 106 TRP A N 1
ATOM 832 C CA . TRP A 1 106 ? 25.477 -23.457 -45.114 1.00 94.88 106 TRP A CA 1
ATOM 833 C C . TRP A 1 106 ? 26.629 -22.979 -46.014 1.00 94.88 106 TRP A C 1
ATOM 835 O O . TRP A 1 106 ? 26.921 -23.599 -47.035 1.00 94.88 106 TRP A O 1
ATOM 845 N N . MET A 1 107 ? 27.359 -21.931 -45.612 1.00 94.94 107 MET A N 1
ATOM 846 C CA . MET A 1 107 ? 28.556 -21.458 -46.327 1.00 94.94 107 MET A CA 1
ATOM 847 C C . MET A 1 107 ? 29.685 -22.495 -46.361 1.00 94.94 107 MET A C 1
ATOM 849 O O . MET A 1 107 ? 30.494 -22.495 -47.289 1.00 94.94 107 MET A O 1
ATOM 853 N N . ASN A 1 108 ? 29.728 -23.398 -45.380 1.00 94.56 108 ASN A N 1
ATOM 854 C CA . ASN A 1 108 ? 30.648 -24.534 -45.344 1.00 94.56 108 ASN A CA 1
ATOM 855 C C . ASN A 1 108 ? 30.115 -25.762 -46.103 1.00 94.56 108 ASN A C 1
ATOM 857 O O . ASN A 1 108 ? 30.721 -26.831 -46.019 1.00 94.56 108 ASN A O 1
ATOM 861 N N . MET A 1 109 ? 29.025 -25.610 -46.867 1.00 91.25 109 MET A N 1
ATOM 862 C CA . MET A 1 109 ? 28.334 -26.682 -47.592 1.00 91.25 109 MET A CA 1
ATOM 863 C C . MET A 1 109 ? 27.781 -27.783 -46.669 1.00 91.25 109 MET A C 1
ATOM 865 O O . MET A 1 109 ? 27.667 -28.936 -47.088 1.00 91.25 109 MET A O 1
ATOM 869 N N . ASP A 1 110 ? 27.455 -27.433 -45.422 1.00 92.62 110 ASP A N 1
ATOM 870 C CA . ASP A 1 110 ? 26.787 -28.311 -44.463 1.00 92.62 110 ASP A CA 1
ATOM 871 C C . ASP A 1 110 ? 25.306 -27.916 -44.327 1.00 92.62 110 ASP A C 1
ATOM 873 O O . ASP A 1 110 ? 24.982 -26.792 -43.945 1.00 92.62 110 ASP A O 1
ATOM 877 N N . ASP A 1 111 ? 24.409 -28.858 -44.629 1.00 88.44 111 ASP A N 1
ATOM 878 C CA . ASP A 1 111 ? 22.951 -28.692 -44.519 1.00 88.44 111 ASP A CA 1
ATOM 879 C C . ASP A 1 111 ? 22.397 -29.227 -43.180 1.00 88.44 111 ASP A C 1
ATOM 881 O O . ASP A 1 111 ? 21.183 -29.351 -42.988 1.00 88.44 111 ASP A O 1
ATOM 885 N N . ASN A 1 112 ? 23.270 -29.586 -42.232 1.00 91.62 112 ASN A N 1
ATOM 886 C CA . ASN A 1 112 ? 22.869 -30.066 -40.916 1.00 91.62 112 ASN A CA 1
ATOM 887 C C . ASN A 1 112 ? 22.746 -28.929 -39.887 1.00 91.62 112 ASN A C 1
ATOM 889 O O . ASN A 1 112 ? 23.694 -28.591 -39.184 1.00 91.62 112 ASN A O 1
ATOM 893 N N . PHE A 1 113 ? 21.531 -28.409 -39.708 1.00 92.38 113 PHE A N 1
ATOM 894 C CA . PHE A 1 113 ? 21.237 -27.331 -38.748 1.00 92.38 113 PHE A CA 1
ATOM 895 C C . PHE A 1 113 ? 20.813 -27.824 -37.355 1.00 92.38 113 PHE A C 1
ATOM 897 O O . PHE A 1 113 ? 20.295 -27.050 -36.551 1.00 92.38 113 PHE A O 1
ATOM 904 N N . THR A 1 114 ? 21.011 -29.106 -37.031 1.00 91.94 114 THR A N 1
ATOM 905 C CA . THR A 1 114 ? 20.519 -29.676 -35.761 1.00 91.94 114 THR A CA 1
ATOM 906 C C . THR A 1 114 ? 21.144 -29.037 -34.525 1.00 91.94 114 THR A C 1
ATOM 908 O O . THR A 1 114 ? 20.448 -28.829 -33.537 1.00 91.94 114 THR A O 1
ATOM 911 N N . ALA A 1 115 ? 22.435 -28.705 -34.566 1.00 90.75 115 ALA A N 1
ATOM 912 C CA . ALA A 1 115 ? 23.127 -28.077 -33.444 1.00 90.75 115 ALA A CA 1
ATOM 913 C C . ALA A 1 115 ? 22.583 -26.671 -33.107 1.00 90.75 115 ALA A C 1
ATOM 915 O O . ALA A 1 115 ? 22.144 -26.491 -31.971 1.00 90.75 115 ALA A O 1
ATOM 916 N N . PRO A 1 116 ? 22.531 -25.700 -34.047 1.00 91.06 116 PRO A N 1
ATOM 917 C CA . PRO A 1 116 ? 21.983 -24.374 -33.748 1.00 91.06 116 PRO A CA 1
ATOM 918 C C . PRO A 1 116 ? 20.485 -24.415 -33.420 1.00 91.06 116 PRO A C 1
ATOM 920 O O . PRO A 1 116 ? 20.018 -23.619 -32.611 1.00 91.06 116 PRO A O 1
ATOM 923 N N . THR A 1 117 ? 19.734 -25.366 -33.992 1.00 91.81 117 THR A N 1
ATOM 924 C CA . THR A 1 117 ? 18.306 -25.545 -33.669 1.00 91.81 117 THR A CA 1
ATOM 925 C C . THR A 1 117 ? 18.118 -25.969 -32.215 1.00 91.81 117 THR A C 1
ATOM 927 O O . THR A 1 117 ? 17.354 -25.333 -31.500 1.00 91.81 117 THR A O 1
ATOM 930 N N . LYS A 1 118 ? 18.873 -26.971 -31.744 1.00 93.44 118 LYS A N 1
ATOM 931 C CA . LYS A 1 118 ? 18.792 -27.437 -30.351 1.00 93.44 118 LYS A CA 1
ATOM 932 C C . LYS A 1 118 ? 19.142 -26.355 -29.337 1.00 93.44 118 LYS A C 1
ATOM 934 O O . LYS A 1 118 ? 18.472 -26.236 -28.327 1.00 93.44 118 LYS A O 1
ATOM 939 N N . ILE A 1 119 ? 20.164 -25.545 -29.618 1.00 90.56 119 ILE A N 1
ATOM 940 C CA . ILE A 1 119 ? 20.549 -24.433 -28.734 1.00 90.56 119 ILE A CA 1
ATOM 941 C C . ILE A 1 119 ? 19.399 -23.427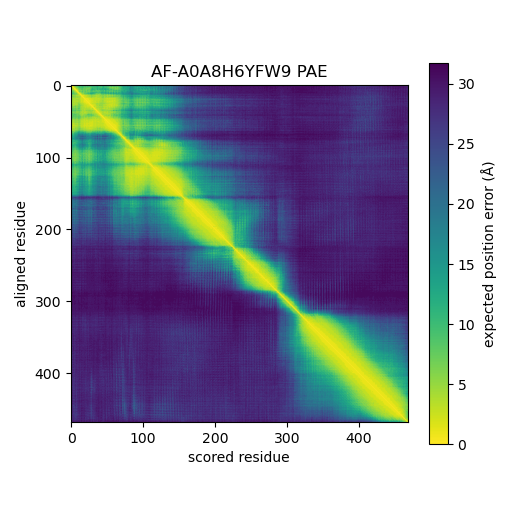 -28.595 1.00 90.56 119 ILE A C 1
ATOM 943 O O . ILE A 1 119 ? 19.179 -22.891 -27.511 1.00 90.56 119 ILE A O 1
ATOM 947 N N . LEU A 1 120 ? 18.675 -23.161 -29.685 1.00 91.62 120 LEU A N 1
ATOM 948 C CA . LEU A 1 120 ? 17.520 -22.271 -29.664 1.00 91.62 120 LEU A CA 1
ATOM 949 C C . LEU A 1 120 ? 16.341 -22.904 -28.911 1.00 91.62 120 LEU A C 1
ATOM 951 O O . LEU A 1 120 ? 15.757 -22.236 -28.064 1.00 91.62 120 LEU A O 1
ATOM 955 N N . GLU A 1 121 ? 16.027 -24.171 -29.190 1.00 92.75 121 GLU A N 1
ATOM 956 C CA . GLU A 1 121 ? 14.981 -24.944 -28.500 1.00 92.75 121 GLU A CA 1
ATOM 957 C C . GLU A 1 121 ? 15.220 -24.970 -26.984 1.00 92.75 121 GLU A C 1
ATOM 959 O O . GLU A 1 121 ? 14.367 -24.505 -26.236 1.00 92.75 121 GLU A O 1
ATOM 964 N N . ASP A 1 122 ? 16.421 -25.355 -26.538 1.00 92.00 122 ASP A N 1
ATOM 965 C CA . ASP A 1 122 ? 16.787 -25.405 -25.115 1.00 92.00 122 ASP A CA 1
ATOM 966 C C . ASP A 1 122 ? 16.585 -24.046 -24.411 1.00 92.00 122 ASP A C 1
ATOM 968 O O . ASP A 1 122 ? 16.236 -23.992 -23.231 1.00 92.00 122 ASP A O 1
ATOM 972 N N . ARG A 1 123 ? 16.804 -22.928 -25.121 1.00 90.44 123 ARG A N 1
ATOM 973 C CA . ARG A 1 123 ? 16.591 -21.574 -24.581 1.00 90.44 123 ARG A CA 1
ATOM 974 C C . ARG A 1 123 ? 15.111 -21.222 -24.451 1.00 90.44 123 ARG A C 1
ATOM 976 O O . ARG A 1 123 ? 14.747 -20.581 -23.469 1.00 90.44 123 ARG A O 1
ATOM 983 N N . TYR A 1 124 ? 14.277 -21.610 -25.414 1.00 91.12 124 TYR A N 1
ATOM 984 C CA . TYR A 1 124 ? 12.831 -21.393 -25.329 1.00 91.12 124 TYR A CA 1
ATOM 985 C C . TYR A 1 124 ? 12.183 -22.302 -24.284 1.00 91.12 124 TYR A C 1
ATOM 987 O O . TYR A 1 124 ? 11.350 -21.818 -23.524 1.00 91.12 124 TYR A O 1
ATOM 995 N N . ASP A 1 125 ? 12.624 -23.555 -24.174 1.00 92.94 125 ASP A N 1
ATOM 996 C CA . ASP A 1 125 ? 12.134 -24.502 -23.169 1.00 92.94 125 ASP A CA 1
ATOM 997 C C . ASP A 1 125 ? 12.413 -23.997 -21.741 1.00 92.94 125 ASP A C 1
ATOM 999 O O . ASP A 1 125 ? 11.546 -24.060 -20.869 1.00 92.94 125 ASP A O 1
ATOM 1003 N N . GLN A 1 126 ? 13.602 -23.430 -21.497 1.00 91.94 126 GLN A N 1
ATOM 1004 C CA . GLN A 1 126 ? 13.935 -22.801 -20.210 1.00 91.94 126 GLN A CA 1
ATOM 1005 C C . GLN A 1 126 ? 13.036 -21.597 -19.904 1.00 91.94 126 GLN A C 1
ATOM 1007 O O . GLN A 1 126 ? 12.535 -21.472 -18.785 1.00 91.94 126 GLN A O 1
ATOM 1012 N N . ASN A 1 127 ? 12.811 -20.729 -20.892 1.00 92.31 127 ASN A N 1
ATOM 1013 C CA . ASN A 1 127 ? 11.938 -19.565 -20.744 1.00 92.31 127 ASN A CA 1
ATOM 1014 C C . ASN A 1 127 ? 10.481 -19.980 -20.472 1.00 92.31 127 ASN A C 1
ATOM 1016 O O . ASN A 1 127 ? 9.809 -19.389 -19.626 1.00 92.31 127 ASN A O 1
ATOM 1020 N N . GLU A 1 128 ? 10.002 -21.027 -21.148 1.00 93.81 128 GLU A N 1
ATOM 1021 C CA . GLU A 1 128 ? 8.672 -21.601 -20.938 1.00 93.81 128 GLU A CA 1
ATOM 1022 C C . GLU A 1 128 ? 8.539 -22.205 -19.534 1.00 93.81 128 GLU A C 1
ATOM 1024 O O . GLU A 1 128 ? 7.543 -21.954 -18.857 1.00 93.81 128 GLU A O 1
ATOM 1029 N N . GLU A 1 129 ? 9.554 -22.919 -19.035 1.00 94.06 129 GLU A N 1
ATOM 1030 C CA . GLU A 1 129 ? 9.547 -23.462 -17.671 1.00 94.06 129 GLU A CA 1
ATOM 1031 C C . GLU A 1 129 ? 9.484 -22.349 -16.609 1.00 94.06 129 GLU A C 1
ATOM 1033 O O . GLU A 1 129 ? 8.751 -22.465 -15.621 1.00 94.06 129 GLU A O 1
ATOM 1038 N N . LEU A 1 130 ? 10.232 -21.258 -16.803 1.00 92.50 130 LEU A N 1
ATOM 1039 C CA . LEU A 1 130 ? 10.193 -20.089 -15.917 1.00 92.50 130 LEU A CA 1
ATOM 1040 C C . LEU A 1 130 ? 8.834 -19.384 -15.976 1.00 92.50 130 LEU A C 1
ATOM 1042 O O . LEU A 1 130 ? 8.242 -19.103 -14.929 1.00 92.50 130 LEU A O 1
ATOM 1046 N N . SER A 1 131 ? 8.312 -19.171 -17.183 1.00 91.75 131 SER A N 1
ATOM 1047 C CA . SER A 1 131 ? 6.992 -18.578 -17.409 1.00 91.75 131 SER A CA 1
ATOM 1048 C C . SER A 1 131 ? 5.888 -19.409 -16.754 1.00 91.75 131 SER A C 1
ATOM 1050 O O . SER A 1 131 ? 5.011 -18.863 -16.084 1.00 91.75 131 SER A O 1
ATOM 1052 N N . GLN A 1 132 ? 5.954 -20.738 -16.871 1.00 94.19 132 GLN A N 1
ATOM 1053 C CA . GLN A 1 132 ? 4.981 -21.642 -16.266 1.00 94.19 132 GLN A CA 1
ATOM 1054 C C . GLN A 1 132 ? 5.029 -21.586 -14.736 1.00 94.19 132 GLN A C 1
ATOM 1056 O O . GLN A 1 132 ? 3.980 -21.492 -14.101 1.00 94.19 132 GLN A O 1
ATOM 1061 N N . LYS A 1 133 ? 6.225 -21.557 -14.131 1.00 94.44 133 LYS A N 1
ATOM 1062 C CA . LYS A 1 133 ? 6.372 -21.375 -12.675 1.00 94.44 133 LYS A CA 1
ATOM 1063 C C . LYS A 1 133 ? 5.772 -20.052 -12.204 1.00 94.44 133 LYS A C 1
ATOM 1065 O O . LYS A 1 133 ? 5.056 -20.031 -11.207 1.00 94.44 133 LYS A O 1
ATOM 1070 N N . ALA A 1 134 ? 6.011 -18.964 -12.937 1.00 93.44 134 ALA A N 1
ATOM 1071 C CA . ALA A 1 134 ? 5.440 -17.659 -12.613 1.00 93.44 134 ALA A CA 1
ATOM 1072 C C . ALA A 1 134 ? 3.901 -17.662 -12.698 1.00 93.44 134 ALA A C 1
ATOM 1074 O O . ALA A 1 134 ? 3.234 -17.071 -11.845 1.00 93.44 134 ALA A O 1
ATOM 1075 N N . ILE A 1 135 ? 3.330 -18.355 -13.690 1.00 94.75 135 ILE A N 1
ATOM 1076 C CA . ILE A 1 135 ? 1.878 -18.536 -13.830 1.00 94.75 135 ILE A CA 1
ATOM 1077 C C . ILE A 1 135 ? 1.311 -19.363 -12.671 1.00 94.75 135 ILE A C 1
ATOM 1079 O O . ILE A 1 135 ? 0.286 -18.981 -12.101 1.00 94.75 135 ILE A O 1
ATOM 1083 N N . ASP A 1 136 ? 1.963 -20.463 -12.297 1.00 96.94 136 ASP A N 1
ATOM 1084 C CA . ASP A 1 136 ? 1.524 -21.332 -11.201 1.00 96.94 136 ASP A CA 1
ATOM 1085 C C . ASP A 1 136 ? 1.548 -20.578 -9.857 1.00 96.94 136 ASP A C 1
ATOM 1087 O O . ASP A 1 136 ? 0.575 -20.616 -9.095 1.00 96.94 136 ASP A O 1
ATOM 1091 N N . ASP A 1 137 ? 2.612 -19.810 -9.597 1.00 95.94 137 ASP A N 1
ATOM 1092 C CA . ASP A 1 137 ? 2.742 -18.963 -8.408 1.00 95.94 137 ASP A CA 1
ATOM 1093 C C . ASP A 1 137 ? 1.666 -17.867 -8.368 1.00 95.94 137 ASP A C 1
ATOM 1095 O O . ASP A 1 137 ? 1.026 -17.654 -7.332 1.00 95.94 137 ASP A O 1
ATOM 1099 N N . ALA A 1 138 ? 1.426 -17.186 -9.493 1.00 94.94 138 ALA A N 1
ATOM 1100 C CA . ALA A 1 138 ? 0.387 -16.164 -9.598 1.00 94.94 138 ALA A CA 1
ATOM 1101 C C . ALA A 1 138 ? -1.016 -16.758 -9.394 1.00 94.94 138 ALA A C 1
ATOM 1103 O O . ALA A 1 138 ? -1.839 -16.179 -8.682 1.00 94.94 138 ALA A O 1
ATOM 1104 N N . THR A 1 139 ? -1.279 -17.936 -9.960 1.00 95.50 139 THR A N 1
ATOM 1105 C CA . THR A 1 139 ? -2.555 -18.647 -9.802 1.00 95.50 139 THR A CA 1
ATOM 1106 C C . THR A 1 139 ? -2.779 -19.043 -8.343 1.00 95.50 139 THR A C 1
ATOM 1108 O O . THR A 1 139 ? -3.841 -18.764 -7.788 1.00 95.50 139 THR A O 1
ATOM 1111 N N . SER A 1 140 ? -1.755 -19.579 -7.674 1.00 96.62 140 SER A N 1
ATOM 1112 C CA . SER A 1 140 ? -1.797 -19.894 -6.239 1.00 96.62 140 SER A CA 1
ATOM 1113 C C . SER A 1 140 ? -2.083 -18.656 -5.377 1.00 96.62 140 SER A C 1
ATOM 1115 O O . SER A 1 140 ? -2.895 -18.714 -4.451 1.00 96.62 140 SER A O 1
ATOM 1117 N N . GLN A 1 141 ? -1.481 -17.503 -5.691 1.00 95.19 141 GLN A N 1
ATOM 1118 C CA . GLN A 1 141 ? -1.753 -16.244 -4.979 1.00 95.19 141 GLN A CA 1
ATOM 1119 C C . GLN A 1 141 ? -3.192 -15.753 -5.175 1.00 95.19 141 GLN A C 1
ATOM 1121 O O . GLN A 1 141 ? -3.813 -15.256 -4.227 1.00 95.19 141 GLN A O 1
ATOM 1126 N N . VAL A 1 142 ? -3.738 -15.900 -6.385 1.00 94.44 142 VAL A N 1
ATOM 1127 C CA . VAL A 1 142 ? -5.140 -15.573 -6.676 1.00 94.44 142 VAL A CA 1
ATOM 1128 C C . VAL A 1 142 ? -6.069 -16.484 -5.878 1.00 94.44 142 VAL A C 1
ATOM 1130 O O . VAL A 1 142 ? -6.945 -15.978 -5.178 1.00 94.44 142 VAL A O 1
ATOM 1133 N N . GLU A 1 143 ? -5.839 -17.796 -5.886 1.00 96.75 143 GLU A N 1
ATOM 1134 C CA . GLU A 1 143 ? -6.642 -18.757 -5.119 1.00 96.75 143 GLU A CA 1
ATOM 1135 C C . GLU A 1 143 ? -6.604 -18.475 -3.608 1.00 96.75 143 GLU A C 1
ATOM 1137 O O . GLU A 1 143 ? -7.642 -18.500 -2.937 1.00 96.75 143 GLU A O 1
ATOM 1142 N N . GLN A 1 144 ? -5.428 -18.149 -3.060 1.00 95.50 144 GLN A N 1
ATOM 1143 C CA . GLN A 1 144 ? -5.278 -17.758 -1.653 1.00 95.50 144 GLN A CA 1
ATOM 1144 C C . GLN A 1 144 ? -6.072 -16.486 -1.335 1.00 95.50 144 GLN A C 1
ATOM 1146 O O . GLN A 1 144 ? -6.839 -16.459 -0.368 1.00 95.50 144 GLN A O 1
ATOM 1151 N N . SER A 1 145 ? -5.951 -15.462 -2.181 1.00 89.75 145 SER A N 1
ATOM 1152 C CA . SER A 1 145 ? -6.661 -14.189 -2.019 1.00 89.75 145 SER A CA 1
ATOM 1153 C C . SER A 1 145 ? -8.180 -14.366 -2.118 1.00 89.75 145 SER A C 1
ATOM 1155 O O . SER A 1 145 ? -8.934 -13.794 -1.328 1.00 89.75 145 SER A O 1
ATOM 1157 N N . GLU A 1 146 ? -8.657 -15.197 -3.046 1.00 95.44 146 GLU A N 1
ATOM 1158 C CA . GLU A 1 146 ? -10.077 -15.531 -3.175 1.00 95.44 146 GLU A CA 1
ATOM 1159 C C . GLU A 1 146 ? -10.599 -16.302 -1.956 1.00 95.44 146 GLU A C 1
ATOM 1161 O O . GLU A 1 146 ? -11.699 -16.023 -1.461 1.00 95.44 146 GLU A O 1
ATOM 1166 N N . ALA A 1 147 ? -9.812 -17.238 -1.421 1.00 95.19 147 ALA A N 1
ATOM 1167 C CA . ALA A 1 147 ? -10.159 -17.970 -0.208 1.00 95.19 147 ALA A CA 1
ATOM 1168 C C . ALA A 1 147 ? -10.247 -17.043 1.017 1.00 95.19 147 ALA A C 1
ATOM 1170 O O . ALA A 1 147 ? -11.188 -17.158 1.810 1.00 95.19 147 ALA A O 1
ATOM 1171 N N . GLU A 1 148 ? -9.312 -16.105 1.173 1.00 93.31 148 GLU A N 1
ATOM 1172 C CA . GLU A 1 148 ? -9.353 -15.083 2.224 1.00 93.31 148 GLU A CA 1
ATOM 1173 C C . GLU A 1 148 ? -10.563 -14.162 2.081 1.00 93.31 148 GLU A C 1
ATOM 1175 O O . GLU A 1 148 ? -11.292 -13.932 3.049 1.00 93.31 148 GLU A O 1
ATOM 1180 N N . LEU A 1 149 ? -10.845 -13.704 0.863 1.00 89.50 149 LEU A N 1
ATOM 1181 C CA . LEU A 1 149 ? -11.996 -12.860 0.568 1.00 89.50 149 LEU A CA 1
ATOM 1182 C C . LEU A 1 149 ? -13.316 -13.578 0.881 1.00 89.50 149 LEU A C 1
ATOM 1184 O O . LEU A 1 149 ? -14.233 -12.979 1.449 1.00 89.50 149 LEU A O 1
ATOM 1188 N N . ASN A 1 150 ? -13.414 -14.874 0.585 1.00 91.62 150 ASN A N 1
ATOM 1189 C CA . ASN A 1 150 ? -14.573 -15.687 0.947 1.00 91.62 150 ASN A CA 1
ATOM 1190 C C . ASN A 1 150 ? -14.704 -15.870 2.468 1.00 91.62 150 ASN A C 1
ATOM 1192 O O . ASN A 1 150 ? -15.807 -15.722 3.001 1.00 91.62 150 ASN A O 1
ATOM 1196 N N . LYS A 1 151 ? -13.601 -16.108 3.192 1.00 90.69 151 LYS A N 1
ATOM 1197 C CA . LYS A 1 151 ? -13.606 -16.148 4.668 1.00 90.69 151 LYS A CA 1
ATOM 1198 C C . LYS A 1 151 ? -14.078 -14.818 5.260 1.00 90.69 151 LYS A C 1
ATOM 1200 O O . LYS A 1 151 ? -14.946 -14.810 6.131 1.00 90.69 151 LYS A O 1
ATOM 1205 N N . LEU A 1 152 ? -13.571 -13.694 4.755 1.00 82.06 152 LEU A N 1
ATOM 1206 C CA . LEU A 1 152 ? -13.969 -12.359 5.202 1.00 82.06 152 LEU A CA 1
ATOM 1207 C C . LEU A 1 152 ? -15.441 -12.065 4.906 1.00 82.06 152 LEU A C 1
ATOM 1209 O O . LEU A 1 152 ? -16.128 -11.520 5.767 1.00 82.06 152 LEU A O 1
ATOM 1213 N N . LYS A 1 153 ? -15.963 -12.473 3.743 1.00 81.81 153 LYS A N 1
ATOM 1214 C CA . LYS A 1 153 ? -17.397 -12.359 3.426 1.00 81.81 153 LYS A CA 1
ATOM 1215 C C . LYS A 1 153 ? -18.272 -13.139 4.409 1.00 81.81 153 LYS A C 1
ATOM 1217 O O . LYS A 1 153 ? -19.305 -12.629 4.845 1.00 81.81 153 LYS A O 1
ATOM 1222 N N . LEU A 1 154 ? -17.862 -14.350 4.790 1.00 85.62 154 LEU A N 1
ATOM 1223 C CA . LEU A 1 154 ? -18.581 -15.145 5.789 1.00 85.62 154 LEU A CA 1
ATOM 1224 C C . LEU A 1 154 ? -18.571 -14.453 7.163 1.00 85.62 154 LEU A C 1
ATOM 1226 O O . LEU A 1 154 ? -19.629 -14.332 7.788 1.00 85.62 154 LEU A O 1
ATOM 1230 N N . THR A 1 155 ? -17.425 -13.917 7.592 1.00 77.62 155 THR A N 1
ATOM 1231 C CA . THR A 1 155 ? -17.296 -13.146 8.842 1.00 77.62 155 THR A CA 1
ATOM 1232 C C . THR A 1 155 ? -18.092 -11.839 8.808 1.00 77.62 155 THR A C 1
ATOM 1234 O O . THR A 1 155 ? -18.744 -11.496 9.793 1.00 77.62 155 THR A O 1
ATOM 1237 N N . ALA A 1 156 ? -18.138 -11.136 7.673 1.00 70.62 156 ALA A N 1
ATOM 1238 C CA . ALA A 1 156 ? -18.941 -9.925 7.503 1.00 70.62 156 ALA A CA 1
ATOM 1239 C C . ALA A 1 156 ? -20.440 -10.191 7.725 1.00 70.62 156 ALA A C 1
ATOM 1241 O O . ALA A 1 156 ? -21.130 -9.364 8.318 1.00 70.62 156 ALA A O 1
ATOM 1242 N N . SER A 1 157 ? -20.942 -11.379 7.361 1.00 71.75 157 SER A N 1
ATOM 1243 C CA . SER A 1 157 ? -22.318 -11.777 7.700 1.00 71.75 157 SER A CA 1
ATOM 1244 C C . SER A 1 157 ? -22.553 -11.892 9.216 1.00 71.75 157 SER A C 1
ATOM 1246 O O . SER A 1 157 ? -23.652 -11.616 9.694 1.00 71.75 157 SER A O 1
ATOM 1248 N N . SER A 1 158 ? -21.520 -12.247 9.991 1.00 75.56 158 SER A N 1
ATOM 1249 C CA . SER A 1 158 ? -21.570 -12.260 11.457 1.00 75.56 158 SER A CA 1
ATOM 1250 C C . SER A 1 158 ? -21.555 -10.849 12.041 1.00 75.56 158 SER A C 1
ATOM 1252 O O . SER A 1 158 ? -22.236 -10.604 13.032 1.00 75.56 158 SER A O 1
ATOM 1254 N N . ILE A 1 159 ? -20.831 -9.912 11.421 1.00 78.56 159 ILE A N 1
ATOM 1255 C CA . ILE A 1 159 ? -20.839 -8.495 11.820 1.00 78.56 159 ILE A CA 1
ATOM 1256 C C . ILE A 1 159 ? -22.244 -7.911 11.654 1.00 78.56 159 ILE A C 1
ATOM 1258 O O . ILE A 1 159 ? -22.729 -7.226 12.548 1.00 78.56 159 ILE A O 1
ATOM 1262 N N . VAL A 1 160 ? -22.944 -8.250 10.567 1.00 83.56 160 VAL A N 1
ATOM 1263 C CA . VAL A 1 160 ? -24.342 -7.830 10.368 1.00 83.56 160 VAL A CA 1
ATOM 1264 C C . VAL A 1 160 ? -25.249 -8.357 11.487 1.00 83.56 160 VAL A C 1
ATOM 1266 O O . VAL A 1 160 ? -26.097 -7.616 11.978 1.00 83.56 160 VAL A O 1
ATOM 1269 N N . LYS A 1 161 ? -25.055 -9.604 11.938 1.00 84.38 161 LYS A N 1
ATOM 1270 C CA . LYS A 1 161 ? -25.805 -10.160 13.081 1.00 84.38 161 LYS A CA 1
ATOM 1271 C C . LYS A 1 161 ? -25.484 -9.434 14.391 1.00 84.38 161 LYS A C 1
ATOM 1273 O O . LYS A 1 161 ? -26.404 -9.071 15.114 1.00 84.38 161 LYS A O 1
ATOM 1278 N N . LEU A 1 162 ? -24.204 -9.180 14.665 1.00 84.25 162 LEU A N 1
ATOM 1279 C CA . LEU A 1 162 ? -23.756 -8.416 15.836 1.00 84.25 162 LEU A CA 1
ATOM 1280 C C . LEU A 1 162 ? -24.327 -6.996 15.842 1.00 84.25 162 LEU A C 1
ATOM 1282 O O . LEU A 1 162 ? -24.712 -6.490 16.890 1.00 84.25 162 LEU A O 1
ATOM 1286 N N . GLN A 1 163 ? -24.423 -6.361 14.676 1.00 90.12 163 GLN A N 1
ATOM 1287 C CA . GLN A 1 163 ? -24.994 -5.026 14.558 1.00 90.12 163 GLN A CA 1
ATOM 1288 C C . GLN A 1 163 ? -26.503 -5.021 14.826 1.00 90.12 163 GLN A C 1
ATOM 1290 O O . GLN A 1 163 ? -26.990 -4.154 15.541 1.00 90.12 163 GLN A O 1
ATOM 1295 N N . GLN A 1 164 ? -27.231 -6.036 14.351 1.00 91.69 164 GLN A N 1
ATOM 1296 C CA . GLN A 1 164 ? -28.645 -6.214 14.700 1.00 91.69 164 GLN A CA 1
ATOM 1297 C C . GLN A 1 164 ? -28.849 -6.437 16.207 1.00 91.69 164 GLN A C 1
ATOM 1299 O O . GLN A 1 164 ? -29.790 -5.895 16.786 1.00 91.69 164 GLN A O 1
ATOM 1304 N N . GLU A 1 165 ? -27.976 -7.216 16.850 1.00 91.62 165 GLU A N 1
ATOM 1305 C CA . GLU A 1 165 ? -28.019 -7.443 18.299 1.00 91.62 165 GLU A CA 1
ATOM 1306 C C . GLU A 1 165 ? -27.694 -6.165 19.085 1.00 91.62 165 GLU A C 1
ATOM 1308 O O . GLU A 1 165 ? -28.378 -5.844 20.057 1.00 91.62 165 GLU A O 1
ATOM 1313 N N . TYR A 1 166 ? -26.713 -5.388 18.620 1.00 93.12 166 TYR A N 1
ATOM 1314 C CA . TYR A 1 166 ? -26.387 -4.075 19.173 1.00 93.12 166 TYR A CA 1
ATOM 1315 C C . TYR A 1 166 ? -27.576 -3.108 19.086 1.00 93.12 166 TYR A C 1
ATOM 1317 O O . TYR A 1 166 ? -27.943 -2.495 20.090 1.00 93.12 166 TYR A O 1
ATOM 1325 N N . ASP A 1 167 ? -28.223 -3.012 17.923 1.00 93.50 167 ASP A N 1
ATOM 1326 C CA . ASP A 1 167 ? -29.378 -2.134 17.713 1.00 93.50 167 ASP A CA 1
ATOM 1327 C C . ASP A 1 167 ? -30.574 -2.539 18.593 1.00 93.50 167 ASP A C 1
ATOM 1329 O O . ASP A 1 167 ? -31.270 -1.681 19.155 1.00 93.50 167 ASP A O 1
ATOM 1333 N N . LEU A 1 168 ? -30.795 -3.848 18.765 1.00 94.75 168 LEU A N 1
ATOM 1334 C CA . LEU A 1 168 ? -31.805 -4.383 19.678 1.00 94.75 168 LEU A CA 1
ATOM 1335 C C . LEU A 1 168 ? -31.496 -3.998 21.131 1.00 94.75 168 LEU A C 1
ATOM 1337 O O . LEU A 1 168 ? -32.366 -3.470 21.826 1.00 94.75 168 LEU A O 1
ATOM 1341 N N . MET A 1 169 ? -30.256 -4.212 21.575 1.00 93.25 169 MET A N 1
ATOM 1342 C CA . MET A 1 169 ? -29.844 -3.931 22.949 1.00 93.25 169 MET A CA 1
ATOM 1343 C C . MET A 1 169 ? -29.883 -2.430 23.260 1.00 93.25 169 MET A C 1
ATOM 1345 O O . MET A 1 169 ? -30.298 -2.022 24.347 1.00 93.25 169 MET A O 1
ATOM 1349 N N . ASN A 1 170 ? -29.530 -1.585 22.291 1.00 94.75 170 ASN A N 1
ATOM 1350 C CA . ASN A 1 170 ? -29.650 -0.138 22.426 1.00 94.75 170 ASN A CA 1
ATOM 1351 C C . ASN A 1 170 ? -31.124 0.289 22.548 1.00 94.75 170 ASN A C 1
ATOM 1353 O O . ASN A 1 170 ? -31.493 1.039 23.454 1.00 94.75 170 ASN A O 1
ATOM 1357 N N . SER A 1 171 ? -31.997 -0.283 21.711 1.00 95.06 171 SER A N 1
ATOM 1358 C CA . SER A 1 171 ? -33.446 -0.061 21.788 1.00 95.06 171 SER A CA 1
ATOM 1359 C C . SER A 1 171 ? -34.030 -0.476 23.143 1.00 95.06 171 SER A C 1
ATOM 1361 O O . SER A 1 171 ? -34.913 0.200 23.676 1.00 95.06 171 SER A O 1
ATOM 1363 N N . ASP A 1 172 ? -33.557 -1.579 23.723 1.00 95.31 172 ASP A N 1
ATOM 1364 C CA . ASP A 1 172 ? -33.991 -2.039 25.044 1.00 95.31 172 ASP A CA 1
ATOM 1365 C C . ASP A 1 172 ? -33.444 -1.161 26.172 1.00 95.31 172 ASP A C 1
ATOM 1367 O O . ASP A 1 172 ? -34.188 -0.813 27.092 1.00 95.31 172 ASP A O 1
ATOM 1371 N N . THR A 1 173 ? -32.202 -0.695 26.059 1.00 95.12 173 THR A N 1
ATOM 1372 C CA . THR A 1 173 ? -31.604 0.264 27.000 1.00 95.12 173 THR A CA 1
ATOM 1373 C C . THR A 1 173 ? -32.422 1.553 27.060 1.00 95.12 173 THR A C 1
ATOM 1375 O O . THR A 1 173 ? -32.768 2.020 28.147 1.00 95.12 173 THR A O 1
ATOM 1378 N N . GLU A 1 174 ? -32.845 2.090 25.913 1.00 95.81 174 GLU A N 1
ATOM 1379 C CA . GLU A 1 174 ? -33.738 3.251 25.874 1.00 95.81 174 GLU A CA 1
ATOM 1380 C C . GLU A 1 174 ? -35.098 2.982 26.534 1.00 95.81 174 GLU A C 1
ATOM 1382 O O . GLU A 1 174 ? -35.650 3.854 27.218 1.00 95.81 174 GLU A O 1
ATOM 1387 N N . LYS A 1 175 ? -35.674 1.787 26.339 1.00 96.69 175 LYS A N 1
ATOM 1388 C CA . LYS A 1 175 ? -36.933 1.402 26.998 1.00 96.69 175 LYS A CA 1
ATOM 1389 C C . LYS A 1 175 ? -36.753 1.347 28.511 1.00 96.69 175 LYS A C 1
ATOM 1391 O O . LYS A 1 175 ? -37.602 1.882 29.227 1.00 96.69 175 LYS A O 1
ATOM 1396 N N . PHE A 1 176 ? -35.667 0.747 28.998 1.00 95.56 176 PHE A N 1
ATOM 1397 C CA . PHE A 1 176 ? -35.363 0.684 30.426 1.00 95.56 176 PHE A CA 1
ATOM 1398 C C . PHE A 1 176 ? -35.117 2.067 31.015 1.00 95.56 176 PHE A C 1
ATOM 1400 O O . PHE A 1 176 ? -35.681 2.374 32.063 1.00 95.56 176 PHE A O 1
ATOM 1407 N N . GLN A 1 177 ? -34.404 2.944 30.309 1.00 94.94 177 GLN A N 1
ATOM 1408 C CA . GLN A 1 177 ? -34.210 4.325 30.740 1.00 94.94 177 GLN A CA 1
ATOM 1409 C C . GLN A 1 177 ? -35.552 5.057 30.890 1.00 94.94 177 GLN A C 1
ATOM 1411 O O . GLN A 1 177 ? -35.843 5.626 31.940 1.00 94.94 177 GLN A O 1
ATOM 1416 N N . LYS A 1 178 ? -36.452 4.927 29.904 1.00 96.88 178 LYS A N 1
ATOM 1417 C CA . LYS A 1 178 ? -37.819 5.482 29.977 1.00 96.88 178 LYS A CA 1
ATOM 1418 C C . LYS A 1 178 ? -38.650 4.885 31.117 1.00 96.88 178 LYS A C 1
ATOM 1420 O O . LYS A 1 178 ? -39.597 5.514 31.597 1.00 96.88 178 LYS A O 1
ATOM 1425 N N . ILE A 1 179 ? -38.389 3.643 31.518 1.00 96.50 179 ILE A N 1
ATOM 1426 C CA . ILE A 1 179 ? -39.040 3.013 32.675 1.00 96.50 179 ILE A CA 1
ATOM 1427 C C . ILE A 1 179 ? -38.469 3.592 33.976 1.00 96.50 179 ILE A C 1
ATOM 1429 O O . ILE A 1 179 ? -39.246 4.001 34.841 1.00 96.50 179 ILE A O 1
ATOM 1433 N N . LEU A 1 180 ? -37.145 3.704 34.091 1.00 93.88 180 LEU A N 1
ATOM 1434 C CA . LEU A 1 180 ? -36.471 4.308 35.241 1.00 93.88 180 LEU A CA 1
ATOM 1435 C C . LEU A 1 180 ? -36.911 5.757 35.454 1.00 93.88 180 LEU A C 1
ATOM 1437 O O . LEU A 1 180 ? -37.286 6.114 36.567 1.00 93.88 180 LEU A O 1
ATOM 1441 N N . ASP A 1 181 ? -36.988 6.565 34.398 1.00 96.38 181 ASP A N 1
ATOM 1442 C CA . ASP A 1 181 ? -37.449 7.955 34.481 1.00 96.38 181 ASP A CA 1
ATOM 1443 C C . ASP A 1 181 ? -38.893 8.056 34.991 1.00 96.38 181 ASP A C 1
ATOM 1445 O O . ASP A 1 181 ? -39.231 8.939 35.791 1.00 96.38 181 ASP A O 1
ATOM 1449 N N . ARG A 1 182 ? -39.757 7.114 34.584 1.00 96.81 182 ARG A N 1
ATOM 1450 C CA . ARG A 1 182 ? -41.134 7.016 35.087 1.00 96.81 182 ARG A CA 1
ATOM 1451 C C . ARG A 1 182 ? -41.168 6.684 36.577 1.00 96.81 182 ARG A C 1
ATOM 1453 O O . ARG A 1 182 ? -41.920 7.329 37.315 1.00 96.81 182 ARG A O 1
ATOM 1460 N N . TYR A 1 183 ? -40.361 5.727 37.031 1.00 96.38 183 TYR A N 1
ATOM 1461 C CA . TYR A 1 183 ? -40.276 5.377 38.450 1.00 96.38 183 TYR A CA 1
ATOM 1462 C C . TYR A 1 183 ? -39.642 6.492 39.285 1.00 96.38 183 TYR A C 1
ATOM 1464 O O . TYR A 1 183 ? -40.215 6.860 40.306 1.00 96.38 183 TYR A O 1
ATOM 1472 N N . ASN A 1 184 ? -38.561 7.119 38.826 1.00 95.25 184 ASN A N 1
ATOM 1473 C CA . ASN A 1 184 ? -37.939 8.267 39.490 1.00 95.25 184 ASN A CA 1
ATOM 1474 C C . ASN A 1 184 ? -38.918 9.438 39.623 1.00 95.25 184 ASN A C 1
ATOM 1476 O O . ASN A 1 184 ? -39.064 10.022 40.698 1.00 95.25 184 ASN A O 1
ATOM 1480 N N . SER A 1 185 ? -39.686 9.726 38.570 1.00 95.81 185 SER A N 1
ATOM 1481 C CA . SER A 1 185 ? -40.752 10.732 38.620 1.00 95.81 185 SER A CA 1
ATOM 1482 C C . SER A 1 185 ? -41.846 10.374 39.633 1.00 95.81 185 SER A C 1
ATOM 1484 O O . SER A 1 185 ? -42.405 11.253 40.293 1.00 95.81 185 SER A O 1
ATOM 1486 N N . ARG A 1 186 ? -42.180 9.084 39.772 1.00 96.94 186 ARG A N 1
ATOM 1487 C CA . ARG A 1 186 ? -43.149 8.596 40.764 1.00 96.94 186 ARG A CA 1
ATOM 1488 C C . ARG A 1 186 ? -42.598 8.705 42.186 1.00 96.94 186 ARG A C 1
ATOM 1490 O O . ARG A 1 186 ? -43.335 9.167 43.054 1.00 96.94 186 ARG A O 1
ATOM 1497 N N . ILE A 1 187 ? -41.340 8.325 42.402 1.00 95.62 187 ILE A N 1
ATOM 1498 C CA . ILE A 1 187 ? -40.630 8.441 43.681 1.00 95.62 187 ILE A CA 1
ATOM 1499 C C . ILE A 1 187 ? -40.616 9.901 44.122 1.00 95.62 187 ILE A C 1
ATOM 1501 O O . ILE A 1 187 ? -41.087 10.196 45.215 1.00 95.62 187 ILE A O 1
ATOM 1505 N N . LYS A 1 188 ? -40.212 10.823 43.241 1.00 96.44 188 LYS A N 1
ATOM 1506 C CA . LYS A 1 188 ? -40.202 12.260 43.537 1.00 96.44 188 LYS A CA 1
ATOM 1507 C C . LYS A 1 188 ? -41.584 12.774 43.951 1.00 96.44 188 LYS A C 1
ATOM 1509 O O . LYS A 1 188 ? -41.726 13.416 44.982 1.00 96.44 188 LYS A O 1
ATOM 1514 N N . LYS A 1 189 ? -42.643 12.395 43.222 1.00 96.94 189 LYS A N 1
ATOM 1515 C CA . LYS A 1 189 ? -44.029 12.752 43.590 1.00 96.94 189 LYS A CA 1
ATOM 1516 C C . LYS A 1 189 ? -44.452 12.204 44.955 1.00 96.94 189 LYS A C 1
ATOM 1518 O O . LYS A 1 189 ? -45.276 12.831 45.620 1.00 96.94 189 LYS A O 1
ATOM 1523 N N . LEU A 1 190 ? -43.977 11.019 45.339 1.00 95.50 190 LEU A N 1
ATOM 1524 C CA . LEU A 1 190 ? -44.256 10.432 46.651 1.00 95.50 190 LEU A CA 1
ATOM 1525 C C . LEU A 1 190 ? -43.463 11.141 47.750 1.00 95.50 190 LEU A C 1
ATOM 1527 O O . LEU A 1 190 ? -44.061 11.492 48.760 1.00 95.50 190 LEU A O 1
ATOM 1531 N N . GLN A 1 191 ? -42.183 11.438 47.524 1.00 95.50 191 GLN A N 1
ATOM 1532 C CA . GLN A 1 191 ? -41.363 12.247 48.430 1.00 95.50 191 GLN A CA 1
ATOM 1533 C C . GLN A 1 191 ? -41.992 13.625 48.666 1.00 95.50 191 GLN A C 1
ATOM 1535 O O . GLN A 1 191 ? -42.179 14.016 49.811 1.00 95.50 191 GLN A O 1
ATOM 1540 N N . ASP A 1 192 ? -42.452 14.304 47.611 1.00 96.44 192 ASP A N 1
ATOM 1541 C CA . ASP A 1 192 ? -43.145 15.591 47.738 1.00 96.44 192 ASP A CA 1
ATOM 1542 C C . ASP A 1 192 ? -44.449 15.477 48.550 1.00 96.44 192 ASP A C 1
ATOM 1544 O O . ASP A 1 192 ? -44.861 16.421 49.224 1.00 96.44 192 ASP A O 1
ATOM 1548 N N . LYS A 1 193 ? -45.156 14.340 48.463 1.00 96.56 193 LYS A N 1
ATOM 1549 C CA . LYS A 1 193 ? -46.361 14.087 49.273 1.00 96.56 193 LYS A CA 1
ATOM 1550 C C . LYS A 1 193 ? -46.015 13.842 50.736 1.00 96.56 193 LYS A C 1
ATOM 1552 O O . LYS A 1 193 ? -46.734 14.356 51.585 1.00 96.56 193 LYS A O 1
ATOM 1557 N N . ILE A 1 194 ? -44.952 13.086 51.005 1.00 94.69 194 ILE A N 1
ATOM 1558 C CA . ILE A 1 194 ? -44.455 12.835 52.361 1.00 94.69 194 ILE A CA 1
ATOM 1559 C C . ILE A 1 194 ? -44.030 14.161 52.992 1.00 94.69 194 ILE A C 1
ATOM 1561 O O . ILE A 1 194 ? -44.582 14.518 54.021 1.00 94.69 194 ILE A O 1
ATOM 1565 N N . ALA A 1 195 ? -43.198 14.954 52.311 1.00 95.38 195 ALA A N 1
ATOM 1566 C CA . ALA A 1 195 ? -42.744 16.256 52.801 1.00 95.38 195 ALA A CA 1
ATOM 1567 C C . ALA A 1 195 ? -43.908 17.221 53.096 1.00 95.38 195 ALA A C 1
ATOM 1569 O O . ALA A 1 195 ? -43.916 17.905 54.117 1.00 95.38 195 ALA A O 1
ATOM 1570 N N . ARG A 1 196 ? -44.941 17.256 52.236 1.00 95.31 196 ARG A N 1
ATOM 1571 C CA . ARG A 1 196 ? -46.163 18.035 52.516 1.00 95.31 196 ARG A CA 1
ATOM 1572 C C . ARG A 1 196 ? -46.932 17.508 53.729 1.00 95.31 196 ARG A C 1
ATOM 1574 O O . ARG A 1 196 ? -47.442 18.312 54.500 1.00 95.31 196 ARG A O 1
ATOM 1581 N N . GLY A 1 197 ? -47.035 16.189 53.884 1.00 94.00 197 GLY A N 1
ATOM 1582 C CA . GLY A 1 197 ? -47.691 15.566 55.036 1.00 94.00 197 GLY A CA 1
ATOM 1583 C C . GLY A 1 197 ? -46.942 15.816 56.347 1.00 94.00 197 GLY A C 1
ATOM 1584 O O . GLY A 1 197 ? -47.566 16.136 57.355 1.00 94.00 197 GLY A O 1
ATOM 1585 N N . GLU A 1 198 ? -45.611 15.745 56.326 1.00 94.69 198 GLU A N 1
ATOM 1586 C CA . GLU A 1 198 ? -44.745 16.077 57.462 1.00 94.69 198 GLU A CA 1
ATOM 1587 C C . GLU A 1 198 ? -44.907 17.546 57.860 1.00 94.69 198 GLU A C 1
ATOM 1589 O O . GLU A 1 198 ? -45.188 17.831 59.021 1.00 94.69 198 GLU A O 1
ATOM 1594 N N . ALA A 1 199 ? -44.849 18.473 56.897 1.00 93.81 199 ALA A N 1
ATOM 1595 C CA . ALA A 1 199 ? -45.087 19.893 57.157 1.00 93.81 199 ALA A CA 1
ATOM 1596 C C . ALA A 1 199 ? -46.482 20.144 57.753 1.00 93.81 199 ALA A C 1
ATOM 1598 O O . ALA A 1 199 ? -46.621 20.902 58.709 1.00 93.81 199 ALA A O 1
ATOM 1599 N N . GLN A 1 200 ? -47.515 19.468 57.237 1.00 95.06 200 GLN A N 1
ATOM 1600 C CA . GLN A 1 200 ? -48.863 19.568 57.792 1.00 95.06 200 GLN A CA 1
ATOM 1601 C C . GLN A 1 200 ? -48.933 19.028 59.229 1.00 95.06 200 GLN A C 1
ATOM 1603 O O . GLN A 1 200 ? -49.588 19.634 60.074 1.00 95.06 200 GLN A O 1
ATOM 1608 N N . THR A 1 201 ? -48.233 17.931 59.526 1.00 91.69 201 THR A N 1
ATOM 1609 C CA . THR A 1 201 ? -48.165 17.357 60.880 1.00 91.69 201 THR A CA 1
ATOM 1610 C C . THR A 1 201 ? -47.522 18.341 61.852 1.00 91.69 201 THR A C 1
ATOM 1612 O O . THR A 1 201 ? -48.112 18.621 62.888 1.00 91.69 201 THR A O 1
ATOM 1615 N N . VAL A 1 202 ? -46.402 18.966 61.469 1.00 95.00 202 VAL A N 1
ATOM 1616 C CA . VAL A 1 202 ? -45.743 20.008 62.276 1.00 95.00 202 VAL A CA 1
ATOM 1617 C C . VAL A 1 202 ? -46.687 21.181 62.550 1.00 95.00 202 VAL A C 1
ATOM 1619 O O . VAL A 1 202 ? -46.832 21.589 63.697 1.00 95.00 202 VAL A O 1
ATOM 1622 N N . THR A 1 203 ? -47.400 21.687 61.535 1.00 93.56 203 THR A N 1
ATOM 1623 C CA . THR A 1 203 ? -48.355 22.792 61.751 1.00 93.56 203 THR A CA 1
ATOM 1624 C C . THR A 1 203 ? -49.519 22.406 62.667 1.00 93.56 203 THR A C 1
ATOM 1626 O O . THR A 1 203 ? -49.987 23.229 63.451 1.00 93.56 203 THR A O 1
ATOM 1629 N N . LEU A 1 204 ? -49.994 21.157 62.596 1.00 91.69 204 LEU A N 1
ATOM 1630 C CA . LEU A 1 204 ? -51.039 20.654 63.489 1.00 91.69 204 LEU A CA 1
ATOM 1631 C C . LEU A 1 204 ? -50.511 20.480 64.918 1.00 91.69 204 LEU A C 1
ATOM 1633 O O . LEU A 1 204 ? -51.219 20.818 65.864 1.00 91.69 204 LEU A O 1
ATOM 1637 N N . ASP A 1 205 ? -49.273 20.016 65.087 1.00 92.50 205 ASP A N 1
ATOM 1638 C CA . ASP A 1 205 ? -48.618 19.911 66.394 1.00 92.50 205 ASP A CA 1
ATOM 1639 C C . ASP A 1 205 ? -48.424 21.291 67.038 1.00 92.50 205 ASP A C 1
ATOM 1641 O O . ASP A 1 205 ? -48.707 21.459 68.227 1.00 92.50 205 ASP A O 1
ATOM 1645 N N . GLU A 1 206 ? -48.027 22.301 66.258 1.00 93.56 206 GLU A N 1
ATOM 1646 C CA . GLU A 1 206 ? -47.951 23.698 66.701 1.00 93.56 206 GLU A CA 1
ATOM 1647 C C . GLU A 1 206 ? -49.324 24.230 67.136 1.00 93.56 206 GLU A C 1
ATOM 1649 O O . GLU A 1 206 ? -49.438 24.826 68.208 1.00 93.56 206 GLU A O 1
ATOM 1654 N N . GLN A 1 207 ? -50.387 23.964 66.367 1.00 92.62 207 GLN A N 1
ATOM 1655 C CA . GLN A 1 207 ? -51.758 24.342 66.737 1.00 92.62 207 GLN A CA 1
ATOM 1656 C C . GLN A 1 207 ? -52.224 23.643 68.021 1.00 92.62 207 GLN A C 1
ATOM 1658 O O . GLN A 1 207 ? -52.839 24.270 68.883 1.00 92.62 207 GLN A O 1
ATOM 1663 N N . ILE A 1 208 ? -51.913 22.355 68.194 1.00 90.56 208 ILE A N 1
ATOM 1664 C CA . ILE A 1 208 ? -52.226 21.614 69.424 1.00 90.56 208 ILE A CA 1
ATOM 1665 C C . ILE A 1 208 ? -51.452 22.196 70.611 1.00 90.56 208 ILE A C 1
ATOM 1667 O O . ILE A 1 208 ? -52.014 22.326 71.700 1.00 90.56 208 ILE A O 1
ATOM 1671 N N . ALA A 1 209 ? -50.178 22.543 70.428 1.00 91.56 209 ALA A N 1
ATOM 1672 C CA . ALA A 1 209 ? -49.366 23.166 71.467 1.00 91.56 209 ALA A CA 1
ATOM 1673 C C . ALA A 1 209 ? -49.922 24.543 71.869 1.00 91.56 209 ALA A C 1
ATOM 1675 O O . ALA A 1 209 ? -50.036 24.819 73.063 1.00 91.56 209 ALA A O 1
ATOM 1676 N N . GLN A 1 210 ? -50.339 25.360 70.895 1.00 90.12 210 GLN A N 1
ATOM 1677 C CA . GLN A 1 210 ? -51.000 26.647 71.133 1.00 90.12 210 GLN A CA 1
ATOM 1678 C C . GLN A 1 210 ? -52.311 26.472 71.906 1.00 90.12 210 GLN A C 1
ATOM 1680 O O . GLN A 1 210 ? -52.479 27.084 72.956 1.00 90.12 210 GLN A O 1
ATOM 1685 N N . LEU A 1 211 ? -53.195 25.568 71.472 1.00 87.75 211 LEU A N 1
ATOM 1686 C CA . LEU A 1 211 ? -54.460 25.294 72.166 1.00 87.75 211 LEU A CA 1
ATOM 1687 C C . LEU A 1 211 ? -54.251 24.771 73.595 1.00 87.75 211 LEU A C 1
ATOM 1689 O O . LEU A 1 211 ? -55.007 25.117 74.501 1.00 87.75 211 LEU A O 1
ATOM 1693 N N . LYS A 1 212 ? -53.217 23.951 73.827 1.00 88.19 212 LYS A N 1
ATOM 1694 C CA . LYS A 1 212 ? -52.841 23.512 75.181 1.00 88.19 212 LYS A CA 1
ATOM 1695 C C . LYS A 1 212 ? -52.369 24.686 76.036 1.00 88.19 212 LYS A C 1
ATOM 1697 O O . LYS A 1 212 ? -52.813 24.807 77.174 1.00 88.19 212 LYS A O 1
ATOM 1702 N N . ALA A 1 213 ? -51.518 25.559 75.497 1.00 87.12 213 ALA A N 1
ATOM 1703 C CA . ALA A 1 213 ? -51.050 26.751 76.201 1.00 87.12 213 ALA A CA 1
ATOM 1704 C C . ALA A 1 213 ? -52.204 27.718 76.526 1.00 87.12 213 ALA A C 1
ATOM 1706 O O . ALA A 1 213 ? -52.274 28.238 77.639 1.00 87.12 213 ALA A O 1
ATOM 1707 N N . GLU A 1 214 ? -53.149 27.906 75.602 1.00 84.19 214 GLU A N 1
ATOM 1708 C CA . GLU A 1 214 ? -54.364 28.700 75.824 1.00 84.19 214 GLU A CA 1
ATOM 1709 C C . GLU A 1 214 ? -55.269 28.096 76.903 1.00 84.19 214 GLU A C 1
ATOM 1711 O O . GLU A 1 214 ? -55.845 28.828 77.709 1.00 84.19 214 GLU A O 1
ATOM 1716 N N . LEU A 1 215 ? -55.388 26.767 76.961 1.00 79.81 215 LEU A N 1
ATOM 1717 C CA . LEU A 1 215 ? -56.174 26.082 77.986 1.00 79.81 215 LEU A CA 1
ATOM 1718 C C . LEU A 1 215 ? -55.538 26.221 79.375 1.00 79.81 215 LEU A C 1
ATOM 1720 O O . LEU A 1 215 ? -56.244 26.540 80.335 1.00 79.81 215 LEU A O 1
ATOM 1724 N N . GLU A 1 216 ? -54.218 26.053 79.479 1.00 81.69 216 GLU A N 1
ATOM 1725 C CA . GLU A 1 216 ? -53.459 26.303 80.712 1.00 81.69 216 GLU A CA 1
ATOM 1726 C C . GLU A 1 216 ? -53.610 27.768 81.161 1.00 81.69 216 GLU A C 1
ATOM 1728 O O . GLU A 1 216 ? -53.941 28.038 82.321 1.00 81.69 216 GLU A O 1
ATOM 1733 N N . LEU A 1 217 ? -53.494 28.72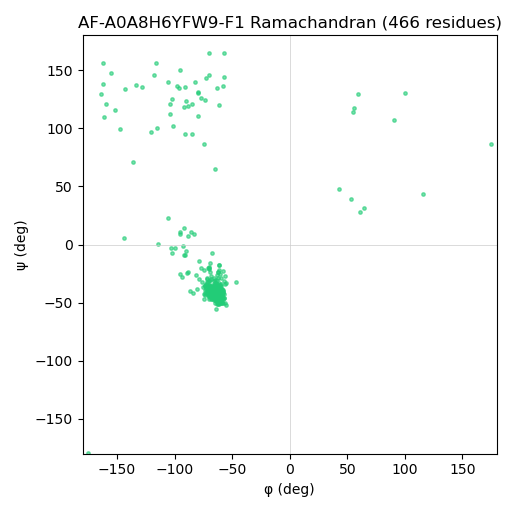8 80.235 1.00 77.19 217 LEU A N 1
ATOM 1734 C CA . LEU A 1 217 ? -53.707 30.151 80.513 1.00 77.19 217 LEU A CA 1
ATOM 1735 C C . LEU A 1 217 ? -55.155 30.442 80.948 1.00 77.19 217 LEU A C 1
ATOM 1737 O O . LEU A 1 217 ? -55.388 31.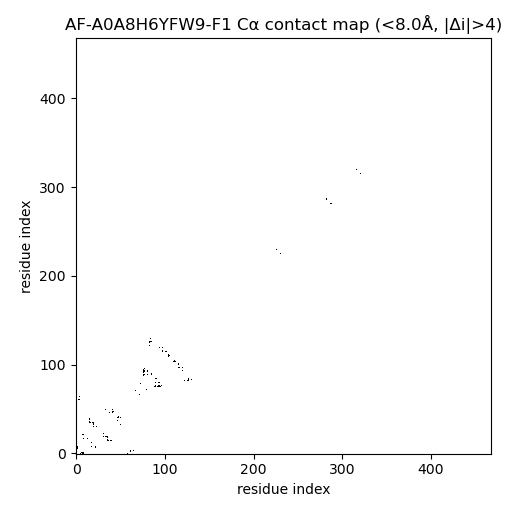144 81.926 1.00 77.19 217 LEU A O 1
ATOM 1741 N N . SER A 1 218 ? -56.153 29.850 80.290 1.00 75.94 218 SER A N 1
ATOM 1742 C CA . SER A 1 218 ? -57.561 29.987 80.687 1.00 75.94 218 SER A CA 1
ATOM 1743 C C . SER A 1 218 ? -57.816 29.412 82.083 1.00 75.94 218 SER A C 1
ATOM 1745 O O . SER A 1 218 ? -58.582 29.986 82.862 1.00 75.94 218 SER A O 1
ATOM 1747 N N . SER A 1 219 ? -57.172 28.293 82.428 1.00 74.69 219 SER A N 1
ATOM 1748 C CA . SER A 1 219 ? -57.301 27.668 83.747 1.00 74.69 219 SER A CA 1
ATOM 1749 C C . SER A 1 219 ? -56.673 28.522 84.857 1.00 74.69 219 SER A C 1
ATOM 1751 O O . SER A 1 219 ? -57.295 28.721 85.903 1.00 74.69 219 SER A O 1
ATOM 1753 N N . THR A 1 220 ? -55.502 29.113 84.603 1.00 73.12 220 THR A N 1
ATOM 1754 C CA . THR A 1 220 ? -54.820 30.012 85.546 1.00 73.12 220 THR A CA 1
ATOM 1755 C C . THR A 1 220 ? -55.586 31.322 85.730 1.00 73.12 220 THR A C 1
ATOM 1757 O O . THR A 1 220 ? -55.774 31.757 86.865 1.00 73.12 220 THR A O 1
ATOM 1760 N N . VAL A 1 221 ? -56.142 31.895 84.657 1.00 68.19 221 VAL A N 1
ATOM 1761 C CA . VAL A 1 221 ? -57.012 33.083 84.727 1.00 68.19 221 VAL A CA 1
ATOM 1762 C C . VAL A 1 221 ? -58.294 32.798 85.521 1.00 68.19 221 VAL A C 1
ATOM 1764 O O 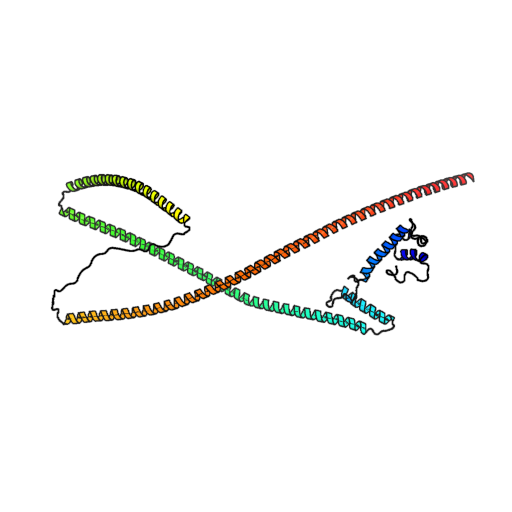. VAL A 1 221 ? -58.689 33.607 86.362 1.00 68.19 221 VAL A O 1
ATOM 1767 N N . LYS A 1 222 ? -58.926 31.630 85.328 1.00 68.69 222 LYS A N 1
ATOM 1768 C CA . LYS A 1 222 ? -60.104 31.209 86.114 1.00 68.69 222 LYS A CA 1
ATOM 1769 C C . LYS A 1 222 ? -59.781 30.991 87.594 1.00 68.69 222 LYS A C 1
ATOM 1771 O O . LYS A 1 222 ? -60.614 31.305 88.439 1.00 68.69 222 LYS A O 1
ATOM 1776 N N . ALA A 1 223 ? -58.589 30.492 87.921 1.00 69.25 223 ALA A N 1
ATOM 1777 C CA . ALA A 1 223 ? -58.146 30.329 89.306 1.00 69.25 223 ALA A CA 1
ATOM 1778 C C . ALA A 1 223 ? -57.898 31.674 90.017 1.00 69.25 223 ALA A C 1
ATOM 1780 O O . ALA A 1 223 ? -58.036 31.758 91.237 1.00 69.25 223 ALA A O 1
ATOM 1781 N N . GLN A 1 224 ? -57.555 32.727 89.267 1.00 61.56 224 GLN A N 1
ATOM 1782 C CA . GLN A 1 224 ? -57.188 34.034 89.818 1.00 61.56 224 GLN A CA 1
ATOM 1783 C C . GLN A 1 224 ? -58.360 35.020 90.012 1.00 61.56 224 GLN A C 1
ATOM 1785 O O . GLN A 1 224 ? -58.136 36.068 90.608 1.00 61.56 224 GLN A O 1
ATOM 1790 N N . ASN A 1 225 ? -59.597 34.712 89.583 1.00 58.03 225 ASN A N 1
ATOM 1791 C CA . ASN A 1 225 ? -60.797 35.566 89.758 1.00 58.03 225 ASN A CA 1
ATOM 1792 C C . ASN A 1 225 ? -60.552 37.072 89.484 1.00 58.03 225 ASN A C 1
ATOM 1794 O O . ASN A 1 225 ? -60.923 37.937 90.279 1.00 58.03 225 ASN A O 1
ATOM 1798 N N . LEU A 1 226 ? -59.904 37.392 88.361 1.00 61.00 226 LEU A N 1
ATOM 1799 C CA . LEU A 1 226 ? -59.598 38.772 87.973 1.00 61.00 226 LEU A CA 1
ATOM 1800 C C . LEU A 1 226 ? -60.800 39.449 87.291 1.00 61.00 226 LEU A C 1
ATOM 1802 O O . LEU A 1 226 ? -61.495 38.847 86.473 1.00 61.00 226 LEU A O 1
ATOM 1806 N N . SER A 1 227 ? -61.025 40.726 87.611 1.00 60.38 227 SER A N 1
ATOM 1807 C CA . SER A 1 227 ? -62.015 41.590 86.949 1.00 60.38 227 SER A CA 1
ATOM 1808 C C . SER A 1 227 ? -61.547 41.994 85.541 1.00 60.38 227 SER A C 1
ATOM 1810 O O . SER A 1 227 ? -60.361 42.259 85.330 1.00 60.38 227 SER A O 1
ATOM 1812 N N . LEU A 1 228 ? -62.481 42.094 84.584 1.00 60.25 228 LEU A N 1
ATOM 1813 C CA . LEU A 1 228 ? -62.220 42.396 83.166 1.00 60.25 228 LEU A CA 1
ATOM 1814 C C . LEU A 1 228 ? -61.437 43.709 82.955 1.00 60.25 228 LEU A C 1
ATOM 1816 O O . LEU A 1 228 ? -60.594 43.785 82.065 1.00 60.25 228 LEU A O 1
ATOM 1820 N N . GLU A 1 229 ? -61.645 44.720 83.803 1.00 61.66 229 GLU A N 1
ATOM 1821 C CA . GLU A 1 229 ? -60.901 45.991 83.739 1.00 61.66 229 GLU A CA 1
ATOM 1822 C C . GLU A 1 229 ? -59.431 45.851 84.162 1.00 61.66 229 GLU A C 1
ATOM 1824 O O . GLU A 1 229 ? -58.558 46.544 83.637 1.00 61.66 229 GLU A O 1
ATOM 1829 N N . GLN A 1 230 ? -59.131 44.929 85.080 1.00 62.09 230 GLN A N 1
ATOM 1830 C CA . GLN A 1 230 ? -57.768 44.690 85.554 1.00 62.09 230 GLN A CA 1
ATOM 1831 C C . GLN A 1 230 ? -56.926 43.954 84.506 1.00 62.09 230 GLN A C 1
ATOM 1833 O O . GLN A 1 230 ? -55.752 44.273 84.348 1.00 62.09 230 GLN A O 1
ATOM 1838 N N . VAL A 1 231 ? -57.530 43.036 83.745 1.00 62.59 231 VAL A N 1
ATOM 1839 C CA . VAL A 1 231 ? -56.855 42.303 82.658 1.00 62.59 231 VAL A CA 1
ATOM 1840 C C . VAL A 1 231 ? -56.479 43.235 81.505 1.00 62.59 231 VAL A C 1
ATOM 1842 O O . VAL A 1 231 ? -55.374 43.137 80.980 1.00 62.59 231 VAL A O 1
ATOM 1845 N N . ILE A 1 232 ? -57.344 44.191 81.149 1.00 69.94 232 ILE A N 1
ATOM 1846 C CA . ILE A 1 232 ? -57.050 45.168 80.086 1.00 69.94 232 ILE A CA 1
ATOM 1847 C C . ILE A 1 232 ? -55.900 46.095 80.501 1.00 69.94 232 ILE A C 1
ATOM 1849 O O . ILE A 1 232 ? -54.996 46.343 79.704 1.00 69.94 232 ILE A O 1
ATOM 1853 N N . LYS A 1 233 ? -55.884 46.562 81.757 1.00 72.31 233 LYS A N 1
ATOM 1854 C CA . LYS A 1 233 ? -54.786 47.394 82.269 1.00 72.31 233 LYS A CA 1
ATOM 1855 C C . LYS A 1 233 ? -53.468 46.618 82.344 1.00 72.31 233 LYS A C 1
ATOM 1857 O O . LYS A 1 233 ? -52.433 47.139 81.948 1.00 72.31 233 LYS A O 1
ATOM 1862 N N . MET A 1 234 ? -53.515 45.363 82.792 1.00 64.88 234 MET A N 1
ATOM 1863 C CA . MET A 1 234 ? -52.330 44.515 82.910 1.00 64.88 234 MET A CA 1
ATOM 1864 C C . MET A 1 234 ? -51.767 44.105 81.542 1.00 64.88 234 MET A C 1
ATOM 1866 O O . MET A 1 234 ? -50.553 44.065 81.395 1.00 64.88 234 MET A O 1
ATOM 1870 N N . ASN A 1 235 ? -52.613 43.877 80.529 1.00 70.50 235 ASN A N 1
ATOM 1871 C CA . ASN A 1 235 ? -52.158 43.648 79.154 1.00 70.50 235 ASN A CA 1
ATOM 1872 C C . ASN A 1 235 ? -51.531 44.907 78.540 1.00 70.50 235 ASN A C 1
ATOM 1874 O O . ASN A 1 235 ? -50.480 44.801 77.919 1.00 70.50 235 ASN A O 1
ATOM 1878 N N . ALA A 1 236 ? -52.110 46.091 78.763 1.00 74.06 236 ALA A N 1
ATOM 1879 C CA . ALA A 1 236 ? -51.529 47.348 78.285 1.00 74.06 236 ALA A CA 1
ATOM 1880 C C . ALA A 1 236 ? -50.175 47.657 78.956 1.00 74.06 236 ALA A C 1
ATOM 1882 O O . ALA A 1 236 ? -49.227 48.069 78.287 1.00 74.06 236 ALA A O 1
ATOM 1883 N N . ASP A 1 237 ? -50.059 47.413 80.266 1.00 69.75 237 ASP A N 1
ATOM 1884 C CA . ASP A 1 237 ? -48.801 47.575 81.002 1.00 69.75 237 ASP A CA 1
ATOM 1885 C C . ASP A 1 237 ? -47.768 46.497 80.606 1.00 69.75 237 ASP A C 1
ATOM 1887 O O . ASP A 1 237 ? -46.579 46.805 80.501 1.00 69.75 237 ASP A O 1
ATOM 1891 N N . HIS A 1 238 ? -48.199 45.258 80.327 1.00 75.50 238 HIS A N 1
ATOM 1892 C CA . HIS A 1 238 ? -47.327 44.175 79.856 1.00 75.50 238 HIS A CA 1
ATOM 1893 C C . HIS A 1 238 ? -46.804 44.423 78.437 1.00 75.50 238 HIS A C 1
ATOM 1895 O O . HIS A 1 238 ? -45.608 44.258 78.208 1.00 75.50 238 HIS A O 1
ATOM 1901 N N . GLU A 1 239 ? -47.648 44.874 77.505 1.00 71.31 239 GLU A N 1
ATOM 1902 C CA . GLU A 1 239 ? -47.213 45.254 76.155 1.00 71.31 239 GLU A CA 1
ATOM 1903 C C . GLU A 1 239 ? -46.180 46.387 76.213 1.00 71.31 239 GLU A C 1
ATOM 1905 O O . GLU A 1 239 ? -45.121 46.276 75.592 1.00 71.31 239 GLU A O 1
ATOM 1910 N N . ARG A 1 240 ? -46.419 47.416 77.039 1.00 74.94 240 ARG A N 1
ATOM 1911 C CA . ARG A 1 240 ? -45.495 48.548 77.215 1.00 74.94 240 ARG A CA 1
ATOM 1912 C C . ARG A 1 240 ? -44.148 48.123 77.809 1.00 74.94 240 ARG A C 1
ATOM 1914 O O . ARG A 1 240 ? -43.106 48.502 77.284 1.00 74.94 240 ARG A O 1
ATOM 1921 N N . LEU A 1 241 ? -44.164 47.300 78.860 1.00 70.56 241 LEU A N 1
ATOM 1922 C CA . LEU A 1 241 ? -42.945 46.764 79.478 1.00 70.56 241 LEU A CA 1
ATOM 1923 C C . LEU A 1 241 ? -42.192 45.814 78.540 1.00 70.56 241 LEU A C 1
ATOM 1925 O O . LEU A 1 241 ? -40.968 45.852 78.495 1.00 70.56 241 LEU A O 1
ATOM 1929 N N . SER A 1 242 ? -42.901 44.987 77.766 1.00 72.88 242 SER A N 1
ATOM 1930 C CA . SER A 1 242 ? -42.274 44.051 76.826 1.00 72.88 242 SER A CA 1
ATOM 1931 C C . SER A 1 242 ? -41.547 44.765 75.684 1.00 72.88 242 SER A C 1
ATOM 1933 O O . SER A 1 242 ? -40.475 44.320 75.276 1.00 72.88 242 SER A O 1
ATOM 1935 N N . GLN A 1 243 ? -42.088 45.890 75.201 1.00 69.81 243 GLN A N 1
ATOM 1936 C CA . GLN A 1 243 ? -41.424 46.718 74.197 1.00 69.81 243 GLN A CA 1
ATOM 1937 C C . GLN A 1 243 ? -40.169 47.388 74.768 1.00 69.81 243 GLN A C 1
ATOM 1939 O O . GLN A 1 243 ? -39.108 47.284 74.154 1.00 69.81 243 GLN A O 1
ATOM 1944 N N . GLU A 1 244 ? -40.255 47.993 75.958 1.00 74.94 244 GLU A N 1
ATOM 1945 C CA . GLU A 1 244 ? -39.111 48.655 76.608 1.00 74.94 244 GLU A CA 1
ATOM 1946 C C . GLU A 1 244 ? -37.968 47.654 76.933 1.00 74.94 244 GLU A C 1
ATOM 1948 O O . GLU A 1 244 ? -36.801 47.930 76.639 1.00 74.94 244 GLU A O 1
ATOM 1953 N N . ASP A 1 245 ? -38.282 46.449 77.436 1.00 76.06 245 ASP A N 1
ATOM 1954 C CA . ASP A 1 245 ? -37.291 45.396 77.736 1.00 76.06 245 ASP A CA 1
ATOM 1955 C C . ASP A 1 245 ? -36.616 44.824 76.474 1.00 76.06 245 ASP A C 1
ATOM 1957 O O . ASP A 1 245 ? -35.419 44.501 76.486 1.00 76.06 245 ASP A O 1
ATOM 1961 N N . LEU A 1 246 ? -37.369 44.664 75.378 1.00 71.75 246 LEU A N 1
ATOM 1962 C CA . LEU A 1 246 ? -36.826 44.184 74.104 1.00 71.75 246 LEU A CA 1
ATOM 1963 C C . LEU A 1 246 ? -35.880 45.214 73.487 1.00 71.75 246 LEU A C 1
ATOM 1965 O O . LEU A 1 246 ? -34.788 44.842 73.054 1.00 71.75 246 LEU A O 1
ATOM 1969 N N . GLU A 1 247 ? -36.249 46.496 73.493 1.00 77.56 247 GLU A N 1
ATOM 1970 C CA . GLU A 1 247 ? -35.387 47.572 72.993 1.00 77.56 247 GLU A CA 1
ATOM 1971 C C . GLU A 1 247 ? -34.076 47.661 73.783 1.00 77.56 247 GLU A C 1
ATOM 1973 O O . GLU A 1 247 ? -32.993 47.757 73.190 1.00 77.56 247 GLU A O 1
ATOM 1978 N N . GLN A 1 248 ? -34.141 47.535 75.112 1.00 80.88 248 GLN A N 1
ATOM 1979 C CA . GLN A 1 248 ? -32.948 47.539 75.955 1.00 80.88 248 GLN A CA 1
ATOM 1980 C C . GLN A 1 248 ? -32.051 46.315 75.699 1.00 80.88 248 GLN A C 1
ATOM 1982 O O . GLN A 1 248 ? -30.838 46.465 75.515 1.00 80.88 248 GLN A O 1
ATOM 1987 N N . LYS A 1 249 ? -32.623 45.105 75.606 1.00 81.81 249 LYS A N 1
ATOM 1988 C CA . LYS A 1 249 ? -31.854 43.881 75.305 1.00 81.81 249 LYS A CA 1
ATOM 1989 C C . LYS A 1 249 ? -31.222 43.907 73.917 1.00 81.81 249 LYS A C 1
ATOM 1991 O O . LYS A 1 249 ? -30.095 43.433 73.754 1.00 81.81 249 LYS A O 1
ATOM 1996 N N . ILE A 1 250 ? -31.896 44.471 72.917 1.00 81.50 250 ILE A N 1
ATOM 1997 C CA . ILE A 1 250 ? -31.332 44.645 71.570 1.00 81.50 250 ILE A CA 1
ATOM 1998 C C . ILE A 1 250 ? -30.134 45.606 71.618 1.00 81.50 250 ILE A C 1
ATOM 2000 O O . ILE A 1 250 ? -29.091 45.330 71.024 1.00 81.50 250 ILE A O 1
ATOM 2004 N N . ALA A 1 251 ? -30.226 46.705 72.371 1.00 82.19 251 ALA A N 1
ATOM 2005 C CA . ALA A 1 251 ? -29.116 47.646 72.521 1.00 82.19 251 ALA A CA 1
ATOM 2006 C C . ALA A 1 251 ? -27.902 47.036 73.257 1.00 82.19 251 ALA A C 1
ATOM 2008 O O . ALA A 1 251 ? -26.753 47.273 72.869 1.00 82.19 251 ALA A O 1
ATOM 2009 N N . GLU A 1 252 ? -28.133 46.232 74.298 1.00 81.88 252 GLU A N 1
ATOM 2010 C CA . GLU A 1 252 ? -27.075 45.548 75.054 1.00 81.88 252 GLU A CA 1
ATOM 2011 C C . GLU A 1 252 ? -26.410 44.426 74.243 1.00 81.88 252 GLU A C 1
ATOM 2013 O O . GLU A 1 252 ? -25.180 44.357 74.180 1.00 81.88 252 GLU A O 1
ATOM 2018 N N . THR A 1 253 ? -27.194 43.590 73.557 1.00 78.81 253 THR A N 1
ATOM 2019 C CA . THR A 1 253 ? -26.662 42.520 72.694 1.00 78.81 253 THR A CA 1
ATOM 2020 C C . THR A 1 253 ? -25.858 43.082 71.528 1.00 78.81 253 THR A C 1
ATOM 2022 O O . THR A 1 253 ? -24.753 42.604 71.282 1.00 78.81 253 THR A O 1
ATOM 2025 N N . ASN A 1 254 ? -26.320 44.156 70.883 1.00 78.81 254 ASN A N 1
ATOM 2026 C CA . ASN A 1 254 ? -25.554 44.827 69.831 1.00 78.81 254 ASN A CA 1
ATOM 2027 C C . ASN A 1 254 ? -24.204 45.360 70.342 1.00 78.81 254 ASN A C 1
ATOM 2029 O O . ASN A 1 254 ? -23.188 45.207 69.663 1.00 78.81 254 ASN A O 1
ATOM 2033 N N . ARG A 1 255 ? -24.143 45.923 71.559 1.00 83.44 255 ARG A N 1
ATOM 2034 C CA . ARG A 1 255 ? -22.866 46.342 72.173 1.00 83.44 255 ARG A CA 1
ATOM 2035 C C . ARG A 1 255 ? -21.926 45.164 72.428 1.00 83.44 255 ARG A C 1
ATOM 2037 O O . ARG A 1 255 ? -20.731 45.276 72.158 1.00 83.44 255 ARG A O 1
ATOM 2044 N N . VAL A 1 256 ? -22.449 44.045 72.929 1.00 84.56 256 VAL A N 1
ATOM 2045 C CA . VAL A 1 256 ? -21.654 42.836 73.197 1.00 84.56 256 VAL A CA 1
ATOM 2046 C C . VAL A 1 256 ? -21.154 42.202 71.898 1.00 84.56 256 VAL A C 1
ATOM 2048 O O . VAL A 1 256 ? -19.989 41.819 71.831 1.00 84.56 256 VAL A O 1
ATOM 2051 N N . VAL A 1 257 ? -21.982 42.148 70.853 1.00 82.56 257 VAL A N 1
ATOM 2052 C CA . VAL A 1 257 ? -21.604 41.631 69.527 1.00 82.56 257 VAL A CA 1
ATOM 2053 C C . VAL A 1 257 ? -20.504 42.481 68.897 1.00 82.56 257 VAL A C 1
ATOM 2055 O O . VAL A 1 257 ? -19.533 41.921 68.400 1.00 82.56 257 VAL A O 1
ATOM 2058 N N . LEU A 1 258 ? -20.589 43.814 68.971 1.00 83.19 258 LEU A N 1
ATOM 2059 C CA . LEU A 1 258 ? -19.529 44.695 68.465 1.00 83.19 258 LEU A CA 1
ATOM 2060 C C . LEU A 1 258 ? -18.211 44.510 69.236 1.00 83.19 258 LEU A C 1
ATOM 2062 O O . LEU A 1 258 ? -17.149 44.411 68.626 1.00 83.19 258 LEU A O 1
ATOM 2066 N N . ALA A 1 259 ? -18.267 44.397 70.566 1.00 83.75 259 ALA A N 1
ATOM 2067 C CA . ALA A 1 259 ? -17.079 44.167 71.391 1.00 83.75 259 ALA A CA 1
ATOM 2068 C C . ALA A 1 259 ? -16.452 42.777 71.163 1.00 83.75 259 ALA A C 1
ATOM 2070 O O . ALA A 1 259 ? -15.226 42.644 71.129 1.00 83.75 259 ALA A O 1
ATOM 2071 N N . LEU A 1 260 ? -17.280 41.740 70.992 1.00 82.75 260 LEU A N 1
ATOM 2072 C CA . LEU A 1 260 ? -16.831 40.392 70.634 1.00 82.75 260 LEU A CA 1
ATOM 2073 C C . LEU A 1 260 ? -16.285 40.340 69.207 1.00 82.75 260 LEU A C 1
ATOM 2075 O O . LEU A 1 260 ? -15.287 39.664 68.991 1.00 82.75 260 LEU A O 1
ATOM 2079 N N . GLY A 1 261 ? -16.877 41.085 68.272 1.00 79.62 261 GLY A N 1
ATOM 2080 C CA . GLY A 1 261 ? -16.403 41.217 66.897 1.00 79.62 261 GLY A CA 1
ATOM 2081 C C . GLY A 1 261 ? -14.977 41.758 66.840 1.00 79.62 261 GLY A C 1
ATOM 2082 O O . GLY A 1 261 ? -14.109 41.113 66.257 1.00 79.62 261 GLY A O 1
ATOM 2083 N N . ILE A 1 262 ? -14.706 42.862 67.544 1.00 83.94 262 ILE A N 1
ATOM 2084 C CA . ILE A 1 262 ? -13.358 43.454 67.633 1.00 83.94 262 ILE A CA 1
ATOM 2085 C C . ILE A 1 262 ? -12.370 42.463 68.269 1.00 83.94 262 ILE A C 1
ATOM 2087 O O . ILE A 1 262 ? -11.320 42.188 67.702 1.00 83.94 262 ILE A O 1
ATOM 2091 N N . ARG A 1 263 ? -12.739 41.828 69.391 1.00 80.38 263 ARG A N 1
ATOM 2092 C CA . ARG A 1 263 ? -11.890 40.810 70.041 1.00 80.38 263 ARG A CA 1
ATOM 2093 C C . ARG A 1 263 ? -11.636 39.572 69.182 1.00 80.38 263 ARG A C 1
ATOM 2095 O O . ARG A 1 263 ? -10.586 38.951 69.321 1.00 80.38 263 ARG A O 1
ATOM 2102 N N . SER A 1 264 ? -12.608 39.162 68.370 1.00 72.94 264 SER A N 1
ATOM 2103 C CA . SER A 1 264 ? -12.460 38.020 67.467 1.00 72.94 264 SER A CA 1
ATOM 2104 C C . SER A 1 264 ? -11.560 38.350 66.280 1.00 72.94 264 SER A C 1
ATOM 2106 O O . SER A 1 264 ? -10.781 37.493 65.884 1.00 72.94 264 SER A O 1
ATOM 2108 N N . ALA A 1 265 ? -11.610 39.588 65.779 1.00 78.62 265 ALA A N 1
ATOM 2109 C CA . ALA A 1 265 ? -10.730 40.062 64.719 1.00 78.62 265 ALA A CA 1
ATOM 2110 C C . ALA A 1 265 ? -9.273 40.167 65.201 1.00 78.62 265 ALA A C 1
ATOM 2112 O O . ALA A 1 265 ? -8.390 39.645 64.530 1.00 78.62 265 ALA A O 1
ATOM 2113 N N . ASP A 1 266 ? -9.032 40.724 66.397 1.00 82.06 266 ASP A N 1
ATOM 2114 C CA . ASP A 1 266 ? -7.683 40.788 66.987 1.00 82.06 266 ASP A CA 1
ATOM 2115 C C . ASP A 1 266 ? -7.094 39.382 67.200 1.00 82.06 266 ASP A C 1
ATOM 2117 O O . ASP A 1 266 ? -5.954 39.112 66.835 1.00 82.06 266 ASP A O 1
ATOM 2121 N N . ARG A 1 267 ? -7.891 38.444 67.737 1.00 82.00 267 ARG A N 1
ATOM 2122 C CA . ARG A 1 267 ? -7.446 37.055 67.949 1.00 82.00 267 ARG A CA 1
ATOM 2123 C C . ARG A 1 267 ? -7.228 36.276 66.656 1.00 82.00 267 ARG A C 1
ATOM 2125 O O . ARG A 1 267 ? -6.439 35.337 66.668 1.00 82.00 267 ARG A O 1
ATOM 2132 N N . LEU A 1 268 ? -7.961 36.601 65.592 1.00 83.56 268 LEU A N 1
ATOM 2133 C CA . LEU A 1 268 ? -7.751 35.995 64.281 1.00 83.56 268 LEU A CA 1
ATOM 2134 C C . LEU A 1 268 ? -6.434 36.488 63.675 1.00 83.56 268 LEU A C 1
ATOM 2136 O O . LEU A 1 268 ? -5.672 35.654 63.208 1.00 83.56 268 LEU A O 1
ATOM 2140 N N . GLY A 1 269 ? -6.135 37.788 63.785 1.00 83.06 269 GLY A N 1
ATOM 2141 C CA . GLY A 1 269 ? -4.842 38.348 63.380 1.00 83.06 269 GLY A CA 1
ATOM 2142 C C . GLY A 1 269 ? -3.671 37.706 64.129 1.00 83.06 269 GLY A C 1
ATOM 2143 O O . GLY A 1 269 ? -2.763 37.182 63.497 1.00 83.06 269 GLY A O 1
ATOM 2144 N N . ASP A 1 270 ? -3.750 37.615 65.463 1.00 82.62 270 ASP A N 1
ATOM 2145 C CA . ASP A 1 270 ? -2.721 36.930 66.264 1.00 82.62 270 ASP A CA 1
ATOM 2146 C C . ASP A 1 270 ? -2.556 35.449 65.856 1.00 82.62 270 ASP A C 1
ATOM 2148 O O . ASP A 1 270 ? -1.450 34.909 65.853 1.00 82.62 270 ASP A O 1
ATOM 2152 N N . ALA A 1 271 ? -3.656 34.757 65.534 1.00 78.62 271 ALA A N 1
ATOM 2153 C CA . ALA A 1 271 ? -3.615 33.356 65.125 1.00 78.62 271 ALA A CA 1
ATOM 2154 C C . ALA A 1 271 ? -3.006 33.182 63.726 1.00 78.62 271 ALA A C 1
ATOM 2156 O O . ALA A 1 271 ? -2.197 32.274 63.543 1.00 78.62 271 ALA A O 1
ATOM 2157 N N . GLU A 1 272 ? -3.351 34.045 62.772 1.00 82.12 272 GLU A N 1
ATOM 2158 C CA . GLU A 1 272 ? -2.751 34.076 61.434 1.00 82.12 272 GLU A CA 1
ATOM 2159 C C . GLU A 1 272 ? -1.252 34.367 61.522 1.00 82.12 272 GLU A C 1
ATOM 2161 O O . GLU A 1 272 ? -0.470 33.577 61.001 1.00 82.12 272 GLU A O 1
ATOM 2166 N N . ASP A 1 273 ? -0.834 35.354 62.321 1.00 84.50 273 ASP A N 1
ATOM 2167 C CA . ASP A 1 273 ? 0.584 35.650 62.565 1.00 84.50 273 ASP A CA 1
ATOM 2168 C C . ASP A 1 273 ? 1.335 34.432 63.140 1.00 84.50 273 ASP A C 1
ATOM 2170 O O . ASP A 1 273 ? 2.475 34.146 62.762 1.00 84.50 273 ASP A O 1
ATOM 2174 N N . THR A 1 274 ? 0.707 33.664 64.043 1.00 79.38 274 THR A N 1
ATOM 2175 C CA . THR A 1 274 ? 1.320 32.429 64.567 1.00 79.38 274 THR A CA 1
ATOM 2176 C C . THR A 1 274 ? 1.340 31.285 63.558 1.00 79.38 274 THR A C 1
ATOM 2178 O O . THR A 1 274 ? 2.281 30.492 63.579 1.00 79.38 274 THR A O 1
ATOM 2181 N N . VAL A 1 275 ? 0.334 31.174 62.687 1.00 78.19 275 VAL A N 1
ATOM 2182 C CA . VAL A 1 275 ? 0.285 30.163 61.623 1.00 78.19 275 VAL A CA 1
ATOM 2183 C C . VAL A 1 275 ? 1.301 30.490 60.539 1.00 78.19 275 VAL A C 1
ATOM 2185 O O . VAL A 1 275 ? 1.976 29.571 60.090 1.00 78.19 275 VAL A O 1
ATOM 2188 N N . ASP A 1 276 ? 1.480 31.760 60.193 1.00 78.94 276 ASP A N 1
ATOM 2189 C CA . ASP A 1 276 ? 2.489 32.228 59.245 1.00 78.94 276 ASP A CA 1
ATOM 2190 C C . ASP A 1 276 ? 3.895 32.022 59.810 1.00 78.94 276 ASP A C 1
ATOM 2192 O O . ASP A 1 276 ? 4.730 31.396 59.160 1.00 78.94 276 ASP A O 1
ATOM 2196 N N . ALA A 1 277 ? 4.137 32.380 61.077 1.00 78.81 277 ALA A N 1
ATOM 2197 C CA . ALA A 1 277 ? 5.401 32.068 61.747 1.00 78.81 277 ALA A CA 1
ATOM 2198 C C . ALA A 1 277 ? 5.670 30.551 61.817 1.00 78.81 277 ALA A C 1
ATOM 2200 O O . ALA A 1 277 ? 6.816 30.106 61.710 1.00 78.81 277 ALA A O 1
ATOM 2201 N N . TYR A 1 278 ? 4.622 29.738 61.986 1.00 70.81 278 TYR A N 1
ATOM 2202 C CA . TYR A 1 278 ? 4.731 28.281 61.995 1.00 70.81 278 TYR A CA 1
ATOM 2203 C C . TYR A 1 278 ? 4.936 27.707 60.585 1.00 70.81 278 TYR A C 1
ATOM 2205 O O . TYR A 1 278 ? 5.715 26.769 60.444 1.00 70.81 278 TYR A O 1
ATOM 2213 N N . MET A 1 279 ? 4.309 28.276 59.550 1.00 71.44 279 MET A N 1
ATOM 2214 C CA . MET A 1 279 ? 4.459 27.905 58.136 1.00 71.44 279 MET A CA 1
ATOM 2215 C C . MET A 1 279 ? 5.816 28.310 57.565 1.00 71.44 279 MET A C 1
ATOM 2217 O O . MET A 1 279 ? 6.394 27.546 56.791 1.00 71.44 279 MET A O 1
ATOM 2221 N N . ASP A 1 280 ? 6.371 29.442 57.987 1.00 73.75 280 ASP A N 1
ATOM 2222 C CA . ASP A 1 280 ? 7.738 29.856 57.668 1.00 73.75 280 ASP A CA 1
ATOM 2223 C C . ASP A 1 280 ? 8.755 28.900 58.304 1.00 73.75 280 ASP A C 1
ATOM 2225 O O . ASP A 1 280 ? 9.700 28.449 57.647 1.00 73.75 280 ASP A O 1
ATOM 2229 N N . LEU A 1 281 ? 8.518 28.488 59.556 1.00 73.44 281 LEU A N 1
ATOM 2230 C CA . LEU A 1 281 ? 9.322 27.459 60.216 1.00 73.44 281 LEU A CA 1
ATOM 2231 C C . LEU A 1 281 ? 9.182 26.099 59.504 1.00 73.44 281 LEU A C 1
ATOM 2233 O O . LEU A 1 281 ? 10.182 25.416 59.283 1.00 73.44 281 LEU A O 1
ATOM 2237 N N . PHE A 1 282 ? 7.968 25.730 59.082 1.00 62.59 282 PHE A N 1
ATOM 2238 C CA . PHE A 1 282 ? 7.668 24.498 58.339 1.00 62.59 282 PHE A CA 1
ATOM 2239 C C . PHE A 1 282 ? 8.340 24.473 56.958 1.00 62.59 282 PHE A C 1
ATOM 2241 O O . PHE A 1 282 ? 8.909 23.456 56.556 1.00 62.59 282 PHE A O 1
ATOM 2248 N N . SER A 1 283 ? 8.345 25.615 56.270 1.00 63.16 283 SER A N 1
ATOM 2249 C CA . SER A 1 283 ? 9.008 25.819 54.979 1.00 63.16 283 SER A CA 1
ATOM 2250 C C . SER A 1 283 ? 10.533 25.786 55.115 1.00 63.16 283 SER A C 1
ATOM 2252 O O . SER A 1 283 ? 11.209 25.225 54.255 1.00 63.16 283 SER A O 1
ATOM 2254 N N . SER A 1 284 ? 11.085 26.295 56.226 1.00 68.31 284 SER A N 1
ATOM 2255 C CA . SER A 1 284 ? 12.523 26.200 56.535 1.00 68.31 284 SER A CA 1
ATOM 2256 C C . SER A 1 284 ? 12.991 24.774 56.869 1.00 68.31 284 SER A C 1
ATOM 2258 O O . SER A 1 284 ? 14.165 24.449 56.692 1.00 68.31 284 SER A O 1
ATOM 2260 N N . LEU A 1 285 ? 12.073 23.911 57.321 1.00 61.94 285 LEU A N 1
ATOM 2261 C CA . LEU A 1 285 ? 12.349 22.537 57.755 1.00 61.94 285 LEU A CA 1
ATOM 2262 C C . LEU A 1 285 ? 11.947 21.464 56.724 1.00 61.94 285 LEU A C 1
ATOM 2264 O O . LEU A 1 285 ? 12.230 20.288 56.946 1.00 61.94 285 LEU A O 1
ATOM 2268 N N . GLY A 1 286 ? 11.346 21.840 55.589 1.00 58.44 286 GLY A N 1
ATOM 2269 C CA . GLY A 1 286 ? 11.155 20.964 54.423 1.00 58.44 286 GLY A CA 1
ATOM 2270 C C . GLY A 1 286 ? 10.248 19.744 54.637 1.00 58.44 286 GLY A C 1
ATOM 2271 O O . GLY A 1 286 ? 10.466 18.707 54.011 1.00 58.44 286 GLY A O 1
ATOM 2272 N N . LEU A 1 287 ? 9.243 19.835 55.511 1.00 56.84 287 LEU A N 1
ATOM 2273 C CA . LEU A 1 287 ? 8.303 18.744 55.805 1.00 56.84 287 LEU A CA 1
ATOM 2274 C C . LEU A 1 287 ? 6.873 19.159 55.418 1.00 56.84 287 LEU A C 1
ATOM 2276 O O . LEU A 1 287 ? 6.524 20.324 55.516 1.00 56.84 287 LEU A O 1
ATOM 2280 N N . SER A 1 288 ? 6.041 18.225 54.945 1.00 40.19 288 SER A N 1
ATOM 2281 C CA . SER A 1 288 ? 4.629 18.472 54.589 1.00 40.19 288 SER A CA 1
ATOM 2282 C C . SER A 1 288 ? 3.709 18.083 55.760 1.00 40.19 288 SER A C 1
ATOM 2284 O O . SER A 1 288 ? 3.942 17.031 56.366 1.00 40.19 288 SER A O 1
ATOM 2286 N N . PRO A 1 289 ? 2.700 18.895 56.138 1.00 43.34 289 PRO A N 1
ATOM 2287 C CA . PRO A 1 289 ? 1.940 18.658 57.356 1.00 43.34 289 PRO A CA 1
ATOM 2288 C C . PRO A 1 289 ? 0.758 17.737 57.067 1.00 43.34 289 PRO A C 1
ATOM 2290 O O . PRO A 1 289 ? -0.109 18.094 56.280 1.00 43.34 289 PRO A O 1
ATOM 2293 N N . LEU A 1 290 ? 0.720 16.572 57.722 1.00 45.22 290 LEU A N 1
ATOM 2294 C CA . LEU A 1 290 ? -0.487 15.929 58.269 1.00 45.22 290 LEU A CA 1
ATOM 2295 C C . LEU A 1 290 ? -0.117 14.553 58.834 1.00 45.22 290 LEU A C 1
ATOM 2297 O O . LEU A 1 290 ? -0.262 13.522 58.184 1.00 45.22 290 LEU A O 1
ATOM 2301 N N . SER A 1 291 ? 0.311 14.526 60.093 1.00 35.94 291 SER A N 1
ATOM 2302 C CA . SER A 1 291 ? 0.113 13.344 60.929 1.00 35.94 291 SER A CA 1
ATOM 2303 C C . SER A 1 291 ? 0.274 13.686 62.402 1.00 35.94 291 SER A C 1
ATOM 2305 O O . SER A 1 291 ? 1.243 14.335 62.782 1.00 35.94 291 SER A O 1
ATOM 2307 N N . LEU A 1 292 ? -0.636 13.110 63.191 1.00 35.19 292 LEU A N 1
ATOM 2308 C CA . LEU A 1 292 ? -0.640 12.956 64.647 1.00 35.19 292 LEU A CA 1
ATOM 2309 C C . LEU A 1 292 ? -1.298 14.078 65.443 1.00 35.19 292 LEU A C 1
ATOM 2311 O O . LEU A 1 292 ? -0.670 15.070 65.766 1.00 35.19 292 LEU A O 1
ATOM 2315 N N . LEU A 1 293 ? -2.483 13.779 65.975 1.00 36.41 293 LEU A N 1
ATOM 2316 C CA . LEU A 1 293 ? -2.686 13.943 67.413 1.00 36.41 293 LEU A CA 1
ATOM 2317 C C . LEU A 1 293 ? -3.665 12.891 67.939 1.00 36.41 293 LEU A C 1
ATOM 2319 O O . LEU A 1 293 ? -4.883 12.982 67.826 1.00 36.41 293 LEU A O 1
ATOM 2323 N N . ARG A 1 294 ? -3.065 11.856 68.528 1.00 31.16 294 ARG A N 1
ATOM 2324 C CA . ARG A 1 294 ? -3.691 10.853 69.383 1.00 31.16 294 ARG A CA 1
ATOM 2325 C C . ARG A 1 294 ? -3.080 11.020 70.777 1.00 31.16 294 ARG A C 1
ATOM 2327 O O . ARG A 1 294 ? -1.980 10.537 71.001 1.00 31.16 294 ARG A O 1
ATOM 2334 N N . CYS A 1 295 ? -3.790 11.687 71.687 1.00 30.12 295 CYS A N 1
ATOM 2335 C CA . CYS A 1 295 ? -3.602 11.665 73.150 1.00 30.12 295 CYS A CA 1
ATOM 2336 C C . CYS A 1 295 ? -4.917 12.183 73.780 1.00 30.12 295 CYS A C 1
ATOM 2338 O O . CYS A 1 295 ? -5.341 13.276 73.438 1.00 30.12 295 CYS A O 1
ATOM 2340 N N . LYS A 1 296 ? -5.748 11.370 74.459 1.00 33.47 296 LYS A N 1
ATOM 2341 C CA . LYS A 1 296 ? -5.672 10.909 75.872 1.00 33.47 296 LYS A CA 1
ATOM 2342 C C . LYS A 1 296 ? -5.691 12.084 76.877 1.00 33.47 296 LYS A C 1
ATOM 2344 O O . LYS A 1 296 ? -4.822 12.928 76.761 1.00 33.47 296 LYS A O 1
ATOM 2349 N N . THR A 1 297 ? -6.498 12.193 77.947 1.00 30.75 297 THR A N 1
ATOM 2350 C CA . THR A 1 297 ? -7.576 11.422 78.639 1.00 30.75 297 THR A CA 1
ATOM 2351 C C . THR A 1 297 ? -8.113 12.329 79.800 1.00 30.75 297 THR A C 1
ATOM 2353 O O . THR A 1 297 ? -7.513 13.378 80.020 1.00 30.75 297 THR A O 1
ATOM 2356 N N . TRP A 1 298 ? -9.100 11.850 80.594 1.00 27.59 298 TRP A N 1
ATOM 2357 C CA . TRP A 1 298 ? -9.470 12.187 82.010 1.00 27.59 298 TRP A CA 1
ATOM 2358 C C . TRP A 1 298 ? -10.673 13.161 82.181 1.00 27.59 298 TRP A C 1
ATOM 2360 O O . TRP A 1 298 ? -10.710 14.173 81.502 1.00 27.59 298 TRP A O 1
ATOM 2370 N N . ILE A 1 299 ? -11.729 12.953 83.000 1.00 28.11 299 ILE A N 1
ATOM 2371 C CA . ILE A 1 299 ? -11.932 12.306 84.325 1.00 28.11 299 ILE A CA 1
ATOM 2372 C C . ILE A 1 299 ? -13.413 11.819 84.515 1.00 28.11 299 ILE A C 1
ATOM 2374 O O . ILE A 1 299 ? -14.347 12.446 84.028 1.00 28.11 299 ILE A O 1
ATOM 2378 N N . LEU A 1 300 ? -13.591 10.712 85.260 1.00 37.12 300 LEU A N 1
ATOM 2379 C CA . LEU A 1 300 ? -14.805 10.080 85.866 1.00 37.12 300 LEU A CA 1
ATOM 2380 C C . LEU A 1 300 ? -15.388 10.909 87.053 1.00 37.12 300 LEU A C 1
ATOM 2382 O O . LEU A 1 300 ? -14.597 11.679 87.588 1.00 37.12 300 LEU A O 1
ATOM 2386 N N . PRO A 1 301 ? -16.631 10.742 87.606 1.00 36.44 301 PRO A N 1
ATOM 2387 C CA . PRO A 1 301 ? -17.065 9.464 88.223 1.00 36.44 301 PRO A CA 1
ATOM 2388 C C . PRO A 1 301 ? -18.582 9.208 88.449 1.00 36.44 301 PRO A C 1
ATOM 2390 O O . PRO A 1 301 ? -19.356 10.114 88.725 1.00 36.44 301 PRO A O 1
ATOM 2393 N N . PHE A 1 302 ? -18.986 7.934 88.539 1.00 27.16 302 PHE A N 1
ATOM 2394 C CA . PHE A 1 302 ? -19.945 7.508 89.572 1.00 27.16 302 PHE A CA 1
ATOM 2395 C C . PHE A 1 302 ? -19.856 5.995 89.797 1.00 27.16 302 PHE A C 1
ATOM 2397 O O . PHE A 1 302 ? -20.041 5.198 88.882 1.00 27.16 302 PHE A O 1
ATOM 2404 N N . ALA A 1 303 ? -19.544 5.613 91.031 1.00 30.50 303 ALA A N 1
ATOM 2405 C CA . ALA A 1 303 ? -19.559 4.244 91.518 1.00 30.50 303 ALA A CA 1
ATOM 2406 C C . ALA A 1 303 ? -20.785 4.074 92.417 1.00 30.50 303 ALA A C 1
ATOM 2408 O O . ALA A 1 303 ? -21.052 4.943 93.246 1.00 30.50 303 ALA A O 1
ATOM 2409 N N . PHE A 1 304 ? -21.480 2.938 92.324 1.00 27.31 304 PHE A N 1
ATOM 2410 C CA . PHE A 1 304 ? -22.392 2.522 93.384 1.00 27.31 304 PHE A CA 1
ATOM 2411 C C . PHE A 1 304 ? -22.108 1.094 93.831 1.00 27.31 304 PHE A C 1
ATOM 2413 O O . PHE A 1 304 ? -21.828 0.191 93.045 1.00 27.31 304 PHE A O 1
ATOM 2420 N N . ARG A 1 305 ? -22.105 0.958 95.151 1.00 32.03 305 ARG A N 1
ATOM 2421 C CA . ARG A 1 305 ? -21.617 -0.161 95.951 1.00 32.03 305 ARG A CA 1
ATOM 2422 C C . ARG A 1 305 ? -22.787 -1.098 96.289 1.00 32.03 305 ARG A C 1
ATOM 2424 O O . ARG A 1 305 ? -23.901 -0.608 96.463 1.00 32.03 305 ARG A O 1
ATOM 2431 N N . PRO A 1 306 ? -22.565 -2.411 96.457 1.00 40.81 306 PRO A N 1
ATOM 2432 C CA . PRO A 1 306 ? -23.614 -3.343 9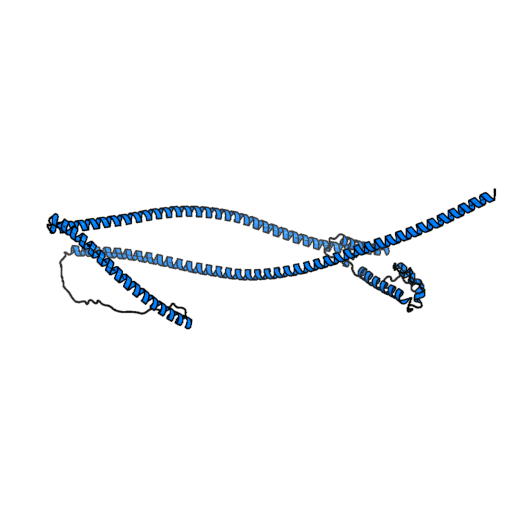6.858 1.00 40.81 306 PRO A CA 1
ATOM 2433 C C . PRO A 1 306 ? -23.673 -3.474 98.387 1.00 40.81 306 PRO A C 1
ATOM 2435 O O . PRO A 1 306 ? -22.626 -3.656 98.997 1.00 40.81 306 PRO A O 1
ATOM 2438 N N . THR A 1 307 ? -24.866 -3.464 99.005 1.00 29.42 307 THR A N 1
ATOM 2439 C CA . THR A 1 307 ? -25.156 -4.342 100.165 1.00 29.42 307 THR A CA 1
ATOM 2440 C C . THR A 1 307 ? -26.653 -4.491 100.487 1.00 29.42 307 THR A C 1
ATOM 2442 O O . THR A 1 307 ? -27.366 -3.516 100.672 1.00 29.42 307 THR A O 1
ATOM 2445 N N . SER A 1 308 ? -27.052 -5.763 100.613 1.00 31.62 308 SER A N 1
ATOM 2446 C CA . SER A 1 308 ? -28.053 -6.382 101.508 1.00 31.62 308 SER A CA 1
ATOM 2447 C C . SER A 1 308 ? -29.524 -5.918 101.589 1.00 31.62 308 SER A C 1
ATOM 2449 O O . SER A 1 308 ? -29.854 -4.934 102.235 1.00 31.62 308 SER A O 1
ATOM 2451 N N . ARG A 1 309 ? -30.380 -6.857 101.139 1.00 38.72 309 ARG A N 1
ATOM 2452 C CA . ARG A 1 309 ? -31.566 -7.469 101.790 1.00 38.72 309 ARG A CA 1
ATOM 2453 C C . ARG A 1 309 ? -32.697 -6.567 102.312 1.00 38.72 309 ARG A C 1
ATOM 2455 O O . ARG A 1 309 ? -32.609 -6.014 103.400 1.00 38.72 309 ARG A O 1
ATOM 2462 N N . THR A 1 310 ? -33.886 -6.744 101.728 1.00 29.78 310 THR A N 1
ATOM 2463 C CA . THR A 1 310 ? -35.108 -7.000 102.513 1.00 29.78 310 THR A CA 1
ATOM 2464 C C . THR A 1 310 ? -36.006 -7.991 101.771 1.00 29.78 310 THR A C 1
ATOM 2466 O O . THR A 1 310 ? -36.172 -7.937 100.558 1.00 29.78 310 THR A O 1
ATOM 2469 N N . CYS A 1 311 ? -36.488 -8.971 102.527 1.00 34.09 311 CYS A N 1
ATOM 2470 C CA . CYS A 1 311 ? -37.354 -10.063 102.117 1.00 34.09 311 CYS A CA 1
ATOM 2471 C C . CYS A 1 311 ? -38.810 -9.582 102.155 1.00 34.09 311 CYS A C 1
ATOM 2473 O O . CYS A 1 311 ? -39.288 -9.229 103.229 1.00 34.09 311 CYS A O 1
ATOM 2475 N N . CYS A 1 312 ? -39.521 -9.629 101.028 1.00 30.78 312 CYS A N 1
ATOM 2476 C CA . CYS A 1 312 ? -40.983 -9.592 100.997 1.00 30.78 312 CYS A CA 1
ATOM 2477 C C . CYS A 1 312 ? -41.459 -10.882 100.326 1.00 30.78 312 CYS A C 1
ATOM 2479 O O . CYS A 1 312 ? -41.423 -11.046 99.108 1.00 30.78 312 CYS A O 1
ATOM 2481 N N . ARG A 1 313 ? -41.815 -11.858 101.162 1.00 32.16 313 ARG A N 1
ATOM 2482 C CA . ARG A 1 313 ? -42.401 -13.133 100.755 1.00 32.16 313 ARG A CA 1
ATOM 2483 C C . ARG A 1 313 ? -43.906 -12.936 100.616 1.00 32.16 313 ARG A C 1
ATOM 2485 O O . ARG A 1 313 ? -44.626 -13.088 101.594 1.00 32.16 313 ARG A O 1
ATOM 2492 N N . GLU A 1 314 ? -44.377 -12.663 99.407 1.00 34.06 314 GLU A N 1
ATOM 2493 C CA . GLU A 1 314 ? -45.803 -12.756 99.086 1.00 34.06 314 GLU A CA 1
ATOM 2494 C C . GLU A 1 314 ? -46.132 -14.159 98.550 1.00 34.06 314 GLU A C 1
ATOM 2496 O O . GLU A 1 314 ? -45.582 -14.670 97.559 1.00 34.06 314 GLU A O 1
ATOM 2501 N N . GLN A 1 315 ? -47.004 -14.844 99.290 1.00 42.06 315 GLN A N 1
ATOM 2502 C CA . GLN A 1 315 ? -47.546 -16.154 98.952 1.00 42.06 315 GLN A CA 1
ATOM 2503 C C . GLN A 1 315 ? -48.582 -16.008 97.833 1.00 42.06 315 GLN A C 1
ATOM 2505 O O . GLN A 1 315 ? -49.776 -15.914 98.071 1.00 42.06 315 GLN A O 1
ATOM 2510 N N . ILE A 1 316 ? -48.105 -16.019 96.590 1.00 50.38 316 ILE A N 1
ATOM 2511 C CA . ILE A 1 316 ? -48.953 -16.225 95.408 1.00 50.38 316 ILE A CA 1
ATOM 2512 C C . ILE A 1 316 ? -49.225 -17.740 95.267 1.00 50.38 316 ILE A C 1
ATOM 2514 O O . ILE A 1 316 ? -48.255 -18.512 95.346 1.00 50.38 316 ILE A O 1
ATOM 2518 N N . PRO A 1 317 ? -50.487 -18.177 95.073 1.00 50.50 317 PRO A N 1
ATOM 2519 C CA . PRO A 1 317 ? -50.887 -19.586 95.015 1.00 50.50 317 PRO A CA 1
ATOM 2520 C C . PRO A 1 317 ? -50.138 -20.384 93.934 1.00 50.50 317 PRO A C 1
ATOM 2522 O O . PRO A 1 317 ? -49.796 -19.882 92.862 1.00 50.50 317 PRO A O 1
ATOM 2525 N N . GLY A 1 318 ? -49.850 -21.654 94.238 1.00 56.28 318 GLY A N 1
ATOM 2526 C CA . GLY A 1 318 ? -48.887 -22.500 93.520 1.00 56.28 318 GLY A CA 1
ATOM 2527 C C . GLY A 1 318 ? -49.243 -22.901 92.081 1.00 56.28 318 GLY A C 1
ATOM 2528 O O . GLY A 1 318 ? -48.394 -23.487 91.411 1.00 56.28 318 GLY A O 1
ATOM 2529 N N . GLU A 1 319 ? -50.448 -22.604 91.594 1.00 57.22 319 GLU A N 1
ATOM 2530 C CA . GLU A 1 319 ? -50.838 -22.799 90.186 1.00 57.22 319 GLU A CA 1
ATOM 2531 C C . GLU A 1 319 ? -50.417 -21.623 89.294 1.00 57.22 319 GLU A C 1
ATOM 2533 O O . GLU A 1 319 ? -49.835 -21.840 88.231 1.00 57.22 319 GLU A O 1
ATOM 2538 N N . ALA A 1 320 ? -50.569 -20.378 89.761 1.00 56.38 320 ALA A N 1
ATOM 2539 C CA . ALA A 1 320 ? -50.208 -19.183 88.992 1.00 56.38 320 ALA A CA 1
ATOM 2540 C C . ALA A 1 320 ? -48.687 -19.053 88.765 1.00 56.38 320 ALA A C 1
ATOM 2542 O O . ALA A 1 320 ? -48.248 -18.650 87.692 1.00 56.38 320 ALA A O 1
ATOM 2543 N N . LYS A 1 321 ? -47.857 -19.472 89.735 1.00 58.78 321 LYS A N 1
ATOM 2544 C CA . LYS A 1 321 ? -46.384 -19.498 89.597 1.00 58.78 321 LYS A CA 1
ATOM 2545 C C . LYS A 1 321 ? -45.880 -20.577 88.639 1.00 58.78 321 LYS A C 1
ATOM 2547 O O . LYS A 1 321 ? -44.847 -20.380 88.006 1.00 58.78 321 LYS A O 1
ATOM 2552 N N . ARG A 1 322 ? -46.573 -21.716 88.548 1.00 65.31 322 ARG A N 1
ATOM 2553 C CA . ARG A 1 322 ? -46.232 -22.781 87.593 1.00 65.31 322 ARG A CA 1
ATOM 2554 C C . ARG A 1 322 ? -46.624 -22.381 86.173 1.00 65.31 322 ARG A C 1
ATOM 2556 O O . ARG A 1 322 ? -45.802 -22.533 85.282 1.00 65.31 322 ARG A O 1
ATOM 2563 N N . SER A 1 323 ? -47.800 -21.774 86.002 1.00 68.94 323 SER A N 1
ATOM 2564 C CA . SER A 1 323 ? -48.251 -21.213 84.720 1.00 68.94 323 SER A CA 1
ATOM 2565 C C . SER A 1 323 ? -47.346 -20.074 84.223 1.00 68.94 323 SER A C 1
ATOM 2567 O O . SER A 1 323 ? -46.868 -20.122 83.095 1.00 68.94 323 SER A O 1
ATOM 2569 N N . ALA A 1 324 ? -46.994 -19.108 85.082 1.00 69.50 324 ALA A N 1
ATOM 2570 C CA . ALA A 1 324 ? -46.097 -18.011 84.705 1.00 69.50 324 ALA A CA 1
ATOM 2571 C C . ALA A 1 324 ? -44.672 -18.488 84.368 1.00 69.50 324 ALA A C 1
ATOM 2573 O O . ALA A 1 324 ? -44.076 -18.009 83.410 1.00 69.50 324 ALA A O 1
ATOM 2574 N N . ARG A 1 325 ? -44.127 -19.467 85.108 1.00 73.00 325 ARG A N 1
ATOM 2575 C CA . ARG A 1 325 ? -42.829 -20.081 84.768 1.00 73.00 325 ARG A CA 1
ATOM 2576 C C . ARG A 1 325 ? -42.891 -20.872 83.466 1.00 73.00 325 ARG A C 1
ATOM 2578 O O . ARG A 1 325 ? -41.960 -20.778 82.684 1.00 73.00 325 ARG A O 1
ATOM 2585 N N . ALA A 1 326 ? -43.976 -21.605 83.222 1.00 76.25 326 ALA A N 1
ATOM 2586 C CA . ALA A 1 326 ? -44.174 -22.323 81.966 1.00 76.25 326 ALA A CA 1
ATOM 2587 C C . ALA A 1 326 ? -44.307 -21.361 80.773 1.00 76.25 326 ALA A C 1
ATOM 2589 O O . ALA A 1 326 ? -43.746 -21.631 79.718 1.00 76.25 326 ALA A O 1
ATOM 2590 N N . SER A 1 327 ? -44.983 -20.221 80.944 1.00 82.06 327 SER A N 1
ATOM 2591 C CA . SER A 1 327 ? -45.084 -19.173 79.921 1.00 82.06 327 SER A CA 1
ATOM 2592 C C . SER A 1 327 ? -43.731 -18.522 79.625 1.00 82.06 327 SER A C 1
ATOM 2594 O O . SER A 1 327 ? -43.376 -18.390 78.460 1.00 82.06 327 SER A O 1
ATOM 2596 N N . VAL A 1 328 ? -42.948 -18.185 80.655 1.00 83.06 328 VAL A N 1
ATOM 2597 C CA . VAL A 1 328 ? -41.594 -17.633 80.476 1.00 83.06 328 VAL A CA 1
ATOM 2598 C C . VAL A 1 328 ? -40.654 -18.654 79.833 1.00 83.06 328 VAL A C 1
ATOM 2600 O O . VAL A 1 328 ? -39.880 -18.287 78.959 1.00 83.06 328 VAL A O 1
ATOM 2603 N N . GLU A 1 329 ? -40.739 -19.932 80.209 1.00 81.81 329 GLU A N 1
ATOM 2604 C CA . GLU A 1 329 ? -39.945 -20.992 79.576 1.00 81.81 329 GLU A CA 1
ATOM 2605 C C . GLU A 1 329 ? -40.359 -21.209 78.113 1.00 81.81 329 GLU A C 1
ATOM 2607 O O . GLU A 1 329 ? -39.508 -21.410 77.257 1.00 81.81 329 GLU A O 1
ATOM 2612 N N . SER A 1 330 ? -41.654 -21.102 77.800 1.00 87.19 330 SER A N 1
ATOM 2613 C CA . SER A 1 330 ? -42.153 -21.208 76.421 1.00 87.19 330 SER A CA 1
ATOM 2614 C C . SER A 1 330 ? -41.669 -20.044 75.549 1.00 87.19 330 SER A C 1
ATOM 2616 O O . SER A 1 330 ? -41.232 -20.268 74.423 1.00 87.19 330 SER A O 1
ATOM 2618 N N . GLU A 1 331 ? -41.696 -18.813 76.069 1.00 90.12 331 GLU A N 1
ATOM 2619 C CA . GLU A 1 331 ? -41.142 -17.637 75.380 1.00 90.12 331 GLU A CA 1
ATOM 2620 C C . GLU A 1 331 ? -39.617 -17.714 75.252 1.00 90.12 331 GLU A C 1
ATOM 2622 O O . GLU A 1 331 ? -39.072 -17.361 74.212 1.00 90.12 331 GLU A O 1
ATOM 2627 N N . ARG A 1 332 ? -38.918 -18.247 76.262 1.00 90.44 332 ARG A N 1
ATOM 2628 C CA . ARG A 1 332 ? -37.480 -18.517 76.173 1.00 90.44 332 ARG A CA 1
ATOM 2629 C C . ARG A 1 332 ? -37.177 -19.491 75.034 1.00 90.44 332 ARG A C 1
ATOM 2631 O O . ARG A 1 332 ? -36.335 -19.174 74.209 1.00 90.44 332 ARG A O 1
ATOM 2638 N N . ILE A 1 333 ? -37.870 -20.630 74.965 1.00 90.94 333 ILE A N 1
ATOM 2639 C CA . ILE A 1 333 ? -37.681 -21.628 73.898 1.00 90.94 333 ILE A CA 1
ATOM 2640 C C . ILE A 1 333 ? -37.979 -21.017 72.524 1.00 90.94 333 ILE A C 1
ATOM 2642 O O . ILE A 1 333 ? -37.270 -21.284 71.558 1.00 90.94 333 ILE A O 1
ATOM 2646 N N . ARG A 1 334 ? -39.014 -20.175 72.425 1.00 94.50 334 ARG A N 1
ATOM 2647 C CA . ARG A 1 334 ? -39.342 -19.465 71.185 1.00 94.50 334 ARG A CA 1
ATOM 2648 C C . ARG A 1 334 ? -38.217 -18.519 70.758 1.00 94.50 334 ARG A C 1
ATOM 2650 O O . ARG A 1 334 ? -37.812 -18.571 69.603 1.00 94.50 334 ARG A O 1
ATOM 2657 N N . LEU A 1 335 ? -37.724 -17.686 71.673 1.00 91.62 335 LEU A N 1
ATOM 2658 C CA . LEU A 1 335 ? -36.618 -16.762 71.409 1.00 91.62 335 LEU A CA 1
ATOM 2659 C C . LEU A 1 335 ? -35.310 -17.504 71.106 1.00 91.62 335 LEU A C 1
ATOM 2661 O O . LEU A 1 335 ? -34.521 -17.022 70.305 1.00 91.62 335 LEU A O 1
ATOM 2665 N N . GLU A 1 336 ? -35.088 -18.667 71.718 1.00 91.81 336 GLU A N 1
ATOM 2666 C CA . GLU A 1 336 ? -33.929 -19.533 71.464 1.00 91.81 336 GLU A CA 1
ATOM 2667 C C . GLU A 1 336 ? -34.001 -20.124 70.043 1.00 91.81 336 GLU A C 1
ATOM 2669 O O . GLU A 1 336 ? -33.045 -19.993 69.289 1.00 91.81 336 GLU A O 1
ATOM 2674 N N . ASN A 1 337 ? -35.169 -20.611 69.605 1.00 94.00 337 ASN A N 1
ATOM 2675 C CA . ASN A 1 337 ? -35.379 -21.041 68.214 1.00 94.00 337 ASN A CA 1
ATOM 2676 C C . ASN A 1 337 ? -35.231 -19.896 67.192 1.00 94.00 337 ASN A C 1
ATOM 2678 O O . ASN A 1 337 ? -34.721 -20.107 66.094 1.00 94.00 337 ASN A O 1
ATOM 2682 N N . GLU A 1 338 ? -35.720 -18.697 67.519 1.00 95.88 338 GLU A N 1
ATOM 2683 C CA . GLU A 1 338 ? -35.615 -17.517 66.648 1.00 95.88 338 GLU A CA 1
ATOM 2684 C C . GLU A 1 338 ? -34.159 -17.031 66.558 1.00 95.88 338 GLU A C 1
ATOM 2686 O O . GLU A 1 338 ? -33.690 -16.666 65.480 1.00 95.88 338 GLU A O 1
ATOM 2691 N N . LEU A 1 339 ? -33.409 -17.110 67.663 1.00 92.25 339 LEU A N 1
ATOM 2692 C CA . LEU A 1 339 ? -31.971 -16.863 67.682 1.00 92.25 339 LEU A CA 1
ATOM 2693 C C . LEU A 1 339 ? -31.227 -17.875 66.807 1.00 92.25 339 LEU A C 1
ATOM 2695 O O . LEU A 1 339 ? -30.425 -17.443 65.984 1.00 92.25 339 LEU A O 1
ATOM 2699 N N . ASP A 1 340 ? -31.536 -19.171 66.934 1.00 95.38 340 ASP A N 1
ATOM 2700 C CA . ASP A 1 340 ? -30.922 -20.244 66.144 1.00 95.38 340 ASP A CA 1
ATOM 2701 C C . ASP A 1 340 ? -31.140 -20.033 64.635 1.00 95.38 340 ASP A C 1
ATOM 2703 O O . ASP A 1 340 ? -30.196 -20.142 63.844 1.00 95.38 340 ASP A O 1
ATOM 2707 N N . GLN A 1 341 ? -32.363 -19.660 64.235 1.00 95.56 341 GLN A N 1
ATOM 2708 C CA . GLN A 1 341 ? -32.686 -19.314 62.846 1.00 95.56 341 GLN A CA 1
ATOM 2709 C C . GLN A 1 341 ? -31.873 -18.119 62.345 1.00 95.56 341 GLN A C 1
ATOM 2711 O O . GLN A 1 341 ? -31.257 -18.205 61.283 1.00 95.56 341 GLN A O 1
ATOM 2716 N N . LEU A 1 342 ? -31.809 -17.033 63.120 1.00 94.00 342 LEU A N 1
ATOM 2717 C CA . LEU A 1 342 ? -31.033 -15.849 62.746 1.00 94.00 342 LEU A CA 1
ATOM 2718 C C . LEU A 1 342 ? -29.526 -16.136 62.678 1.00 94.00 342 LEU A C 1
ATOM 2720 O O . LEU A 1 342 ? -28.830 -15.552 61.845 1.00 94.00 342 LEU A O 1
ATOM 2724 N N . THR A 1 343 ? -28.996 -17.035 63.515 1.00 95.00 343 THR A N 1
ATOM 2725 C CA . THR A 1 343 ? -27.595 -17.475 63.402 1.00 95.00 343 THR A CA 1
ATOM 2726 C C . THR A 1 343 ? -27.332 -18.258 62.124 1.00 95.00 343 THR A C 1
ATOM 2728 O O . THR A 1 343 ? -26.333 -17.977 61.469 1.00 95.00 343 THR A O 1
ATOM 2731 N N . LEU A 1 344 ? -28.225 -19.167 61.727 1.00 95.94 344 LEU A N 1
ATOM 2732 C CA . LEU A 1 344 ? -28.092 -19.898 60.462 1.00 95.94 344 LEU A CA 1
ATOM 2733 C C . LEU A 1 344 ? -28.172 -18.963 59.249 1.00 95.94 344 LEU A C 1
ATOM 2735 O O . LEU A 1 344 ? -27.368 -19.077 58.325 1.00 95.94 344 LEU A O 1
ATOM 2739 N N . GLU A 1 345 ? -29.102 -18.005 59.256 1.00 96.00 345 GLU A N 1
ATOM 2740 C CA . GLU A 1 345 ? -29.198 -16.992 58.197 1.00 96.00 345 GLU A CA 1
ATOM 2741 C C . GLU A 1 345 ? -27.926 -16.144 58.111 1.00 96.00 345 GLU A C 1
ATOM 2743 O O . GLU A 1 345 ? -27.431 -15.867 57.017 1.00 96.00 345 GLU A O 1
ATOM 2748 N N . ARG A 1 346 ? -27.359 -15.767 59.262 1.00 93.31 346 ARG A N 1
ATOM 2749 C CA . ARG A 1 346 ? -26.092 -15.039 59.319 1.00 93.31 346 ARG A CA 1
ATOM 2750 C C . ARG A 1 346 ? -24.941 -15.855 58.734 1.00 93.31 346 ARG A C 1
ATOM 2752 O O . ARG A 1 346 ? -24.176 -15.302 57.950 1.00 93.31 346 ARG A O 1
ATOM 2759 N N . GLU A 1 347 ? -24.811 -17.127 59.104 1.00 96.44 347 GLU A N 1
ATOM 2760 C CA . GLU A 1 347 ? -23.762 -18.009 58.576 1.00 96.44 347 GLU A CA 1
ATOM 2761 C C . GLU A 1 347 ? -23.871 -18.155 57.054 1.00 96.44 347 GLU A C 1
ATOM 2763 O O . GLU A 1 347 ? -22.870 -18.003 56.354 1.00 96.44 347 GLU A O 1
ATOM 2768 N N . ASN A 1 348 ? -25.088 -18.327 56.527 1.00 96.50 348 ASN A N 1
ATOM 2769 C CA . ASN A 1 348 ? -25.321 -18.392 55.084 1.00 96.50 348 ASN A CA 1
ATOM 2770 C C . ASN A 1 348 ? -24.920 -17.084 54.372 1.00 96.50 348 ASN A C 1
ATOM 2772 O O . ASN A 1 348 ? -24.244 -17.110 53.345 1.00 96.50 348 ASN A O 1
ATOM 2776 N N . ILE A 1 349 ? -25.276 -15.923 54.933 1.00 96.69 349 ILE A N 1
ATOM 2777 C CA . ILE A 1 349 ? -24.865 -14.620 54.382 1.00 96.69 349 ILE A CA 1
ATOM 2778 C C . ILE A 1 349 ? -23.339 -14.443 54.457 1.00 96.69 349 ILE A C 1
ATOM 2780 O O . ILE A 1 349 ? -22.734 -13.917 53.522 1.00 96.69 349 ILE A O 1
ATOM 2784 N N . ASP A 1 350 ? -22.696 -14.876 55.543 1.00 95.62 350 ASP A N 1
ATOM 2785 C CA . ASP A 1 350 ? -21.240 -14.798 55.698 1.00 95.62 350 ASP A CA 1
ATOM 2786 C C . ASP A 1 350 ? -20.514 -15.668 54.645 1.00 95.62 350 ASP A C 1
ATOM 2788 O O . ASP A 1 350 ? -19.499 -15.233 54.083 1.00 95.62 350 ASP A O 1
ATOM 2792 N N . GLU A 1 351 ? -21.054 -16.844 54.303 1.00 96.81 351 GLU A N 1
ATOM 2793 C CA . GLU A 1 351 ? -20.564 -17.695 53.208 1.00 96.81 351 GLU A CA 1
ATOM 2794 C C . GLU A 1 351 ? -20.748 -17.042 51.830 1.00 96.81 351 GLU A C 1
ATOM 2796 O O . GLU A 1 351 ? -19.794 -16.982 51.044 1.00 96.81 351 GLU A O 1
ATOM 2801 N N . GLU A 1 352 ? -21.919 -16.462 51.554 1.00 96.62 352 GLU A N 1
ATOM 2802 C CA . GLU A 1 352 ? -22.176 -15.716 50.314 1.00 96.62 352 GLU A CA 1
ATOM 2803 C C . GLU A 1 352 ? -21.224 -14.517 50.165 1.00 96.62 352 GLU A C 1
ATOM 2805 O O . GLU A 1 352 ? -20.659 -14.276 49.090 1.00 96.62 352 GLU A O 1
ATOM 2810 N N . ILE A 1 353 ? -20.971 -13.783 51.254 1.00 94.81 353 ILE A N 1
ATOM 2811 C CA . ILE A 1 353 ? -20.002 -12.681 51.284 1.00 94.81 353 ILE A CA 1
ATOM 2812 C C . ILE A 1 353 ? -18.588 -13.198 50.999 1.00 94.81 353 ILE A C 1
ATOM 2814 O O . ILE A 1 353 ? -17.834 -12.544 50.268 1.00 94.81 353 ILE A O 1
ATOM 2818 N N . ALA A 1 354 ? -18.195 -14.340 51.566 1.00 96.62 354 ALA A N 1
ATOM 2819 C CA . ALA A 1 354 ? -16.883 -14.933 51.322 1.00 96.62 354 ALA A CA 1
ATOM 2820 C C . ALA A 1 354 ? -16.713 -15.347 49.850 1.00 96.62 354 ALA A C 1
ATOM 2822 O O . ALA A 1 354 ? -15.674 -15.060 49.242 1.00 96.62 354 ALA A O 1
ATOM 2823 N N . GLU A 1 355 ? -17.741 -15.946 49.248 1.00 97.19 355 GLU A N 1
ATOM 2824 C CA . GLU A 1 355 ? -17.727 -16.318 47.834 1.00 97.19 355 GLU A CA 1
ATOM 2825 C C . GLU A 1 355 ? -17.658 -15.082 46.926 1.00 97.19 355 GLU A C 1
ATOM 2827 O O . GLU A 1 355 ? -16.838 -15.024 46.001 1.00 97.19 355 GLU A O 1
ATOM 2832 N N . MET A 1 356 ? -18.451 -14.049 47.219 1.00 94.62 356 MET A N 1
ATOM 2833 C CA . MET A 1 356 ? -18.420 -12.787 46.480 1.00 94.62 356 MET A CA 1
ATOM 2834 C C . MET A 1 356 ? -17.064 -12.087 46.592 1.00 94.62 356 MET A C 1
ATOM 2836 O O . MET A 1 356 ? -16.538 -11.616 45.584 1.00 94.62 356 MET A O 1
ATOM 2840 N N . LYS A 1 357 ? -16.436 -12.077 47.774 1.00 95.75 357 LYS A N 1
ATOM 2841 C CA . LYS A 1 357 ? -15.072 -11.548 47.949 1.00 95.75 357 LYS A CA 1
ATOM 2842 C C . LYS A 1 357 ? -14.060 -12.295 47.086 1.00 95.75 357 LYS A C 1
ATOM 2844 O O . LYS A 1 357 ? -13.230 -11.656 46.443 1.00 95.75 357 LYS A O 1
ATOM 2849 N N . LYS A 1 358 ? -14.146 -13.627 47.016 1.00 97.44 358 LYS A N 1
ATOM 2850 C CA . LYS A 1 358 ? -13.268 -14.434 46.156 1.00 97.44 358 LYS A CA 1
ATOM 2851 C C . LYS A 1 358 ? -13.453 -14.086 44.675 1.00 97.44 358 LYS A C 1
ATOM 2853 O O . LYS A 1 358 ? -12.464 -13.943 43.961 1.00 97.44 358 LYS A O 1
ATOM 2858 N N . LYS A 1 359 ? -14.700 -13.890 44.228 1.00 97.25 359 LYS A N 1
ATOM 2859 C CA . LYS A 1 359 ? -15.009 -13.439 42.858 1.00 97.25 359 LYS A CA 1
ATOM 2860 C C . LYS A 1 359 ? -14.439 -12.048 42.571 1.00 97.25 359 LYS A C 1
ATOM 2862 O O . LYS A 1 359 ? -13.859 -11.849 41.511 1.00 97.25 359 LYS A O 1
ATOM 2867 N N . VAL A 1 360 ? -14.547 -11.110 43.516 1.00 97.38 360 VAL A N 1
ATOM 2868 C CA . VAL A 1 360 ? -13.978 -9.757 43.380 1.00 97.38 360 VAL A CA 1
ATOM 2869 C C . VAL A 1 360 ? -12.456 -9.800 43.241 1.00 97.38 360 VAL A C 1
ATOM 2871 O O . VAL A 1 360 ? -11.920 -9.133 42.363 1.00 97.38 360 VAL A O 1
ATOM 2874 N N . VAL A 1 361 ? -11.762 -10.600 44.057 1.00 97.75 361 VAL A N 1
ATOM 2875 C CA . VAL A 1 361 ? -10.299 -10.748 43.961 1.00 97.75 361 VAL A CA 1
ATOM 2876 C C . VAL A 1 361 ? -9.896 -11.328 42.605 1.00 97.75 361 VAL A C 1
ATOM 2878 O O . VAL A 1 361 ? -9.051 -10.746 41.934 1.00 97.75 361 VAL A O 1
ATOM 2881 N N . ALA A 1 362 ? -10.554 -12.401 42.157 1.00 96.81 362 ALA A N 1
ATOM 2882 C CA . ALA A 1 362 ? -10.264 -13.018 40.861 1.00 96.81 362 ALA A CA 1
ATOM 2883 C C . ALA A 1 362 ? -10.502 -12.056 39.681 1.00 96.81 362 ALA A C 1
ATOM 2885 O O . ALA A 1 362 ? -9.689 -11.979 38.762 1.00 96.81 362 ALA A O 1
ATOM 2886 N N . LEU A 1 363 ? -11.593 -11.282 39.716 1.00 95.69 363 LEU A N 1
ATOM 2887 C CA . LEU A 1 363 ? -11.869 -10.261 38.701 1.00 95.69 363 LEU A CA 1
ATOM 2888 C C . LEU A 1 363 ? -10.845 -9.123 38.733 1.00 95.69 363 LEU A C 1
ATOM 2890 O O . LEU A 1 363 ? -10.480 -8.609 37.677 1.00 95.69 363 LEU A O 1
ATOM 2894 N N . ASN A 1 364 ? -10.364 -8.733 39.917 1.00 96.31 364 ASN A N 1
ATOM 2895 C CA . ASN A 1 364 ? -9.331 -7.710 40.032 1.00 96.31 364 ASN A CA 1
ATOM 2896 C C . ASN A 1 364 ? -7.990 -8.196 39.459 1.00 96.31 364 ASN A C 1
ATOM 2898 O O . ASN A 1 364 ? -7.374 -7.476 38.683 1.00 96.31 364 ASN A O 1
ATOM 2902 N N . GLU A 1 365 ? -7.578 -9.429 39.765 1.00 97.38 365 GLU A N 1
ATOM 2903 C CA . GLU A 1 365 ? -6.376 -10.045 39.182 1.00 97.38 365 GLU A CA 1
ATOM 2904 C C . GLU A 1 365 ? -6.470 -10.139 37.653 1.00 97.38 365 GLU A C 1
ATOM 2906 O O . GLU A 1 365 ? -5.513 -9.818 36.947 1.00 97.38 365 GLU A O 1
ATOM 2911 N N . GLN A 1 366 ? -7.639 -10.507 37.120 1.00 96.44 366 GLN A N 1
ATOM 2912 C CA . GLN A 1 366 ? -7.868 -10.531 35.676 1.00 96.44 366 GLN A CA 1
ATOM 2913 C C . GLN A 1 366 ? -7.791 -9.126 35.057 1.00 96.44 366 GLN A C 1
ATOM 2915 O O . GLN A 1 366 ? -7.212 -8.956 33.983 1.00 96.44 366 GLN A O 1
ATOM 2920 N N . ALA A 1 367 ? -8.350 -8.112 35.723 1.00 93.69 367 ALA A N 1
ATOM 2921 C CA . ALA A 1 367 ? -8.273 -6.728 35.266 1.00 93.69 367 ALA A CA 1
ATOM 2922 C C . ALA A 1 367 ? -6.829 -6.203 35.267 1.00 93.69 367 ALA A C 1
ATOM 2924 O O . ALA A 1 367 ? -6.436 -5.499 34.337 1.00 93.69 367 ALA A O 1
ATOM 2925 N N . ASP A 1 368 ? -6.034 -6.563 36.273 1.00 96.69 368 ASP A N 1
ATOM 2926 C CA . ASP A 1 368 ? -4.628 -6.170 36.360 1.00 96.69 368 ASP A CA 1
ATOM 2927 C C . ASP A 1 368 ? -3.780 -6.877 35.291 1.00 96.69 368 ASP A C 1
ATOM 2929 O O . ASP A 1 368 ? -3.019 -6.211 34.588 1.00 96.69 368 ASP A O 1
ATOM 2933 N N . ALA A 1 369 ? -4.010 -8.170 35.041 1.00 96.69 369 ALA A N 1
ATOM 2934 C CA . ALA A 1 369 ? -3.364 -8.890 33.942 1.00 96.69 369 ALA A CA 1
ATOM 2935 C C . ALA A 1 369 ? -3.681 -8.269 32.567 1.00 96.69 369 ALA A C 1
ATOM 2937 O O . ALA A 1 369 ? -2.784 -8.079 31.746 1.00 96.69 369 ALA A O 1
ATOM 2938 N N . LEU A 1 370 ? -4.943 -7.898 32.321 1.00 92.81 370 LEU A N 1
ATOM 2939 C CA . LEU A 1 370 ? -5.340 -7.219 31.082 1.00 92.81 370 LEU A CA 1
ATOM 2940 C C . LEU A 1 370 ? -4.695 -5.832 30.949 1.00 92.81 370 LEU A C 1
ATOM 2942 O O . LEU A 1 370 ? -4.285 -5.454 29.852 1.00 92.81 370 LEU A O 1
ATOM 2946 N N . ARG A 1 371 ? -4.568 -5.076 32.048 1.00 97.12 371 ARG A N 1
ATOM 2947 C CA . ARG A 1 371 ? -3.867 -3.780 32.045 1.00 97.12 371 ARG A CA 1
ATOM 2948 C C . ARG A 1 371 ? -2.392 -3.933 31.700 1.00 97.12 371 ARG A C 1
ATOM 2950 O O . ARG A 1 371 ? -1.868 -3.098 30.966 1.00 97.12 371 ARG A O 1
ATOM 2957 N N . ASP A 1 372 ? -1.730 -4.962 32.212 1.00 97.31 372 ASP A N 1
ATOM 2958 C CA . ASP A 1 372 ? -0.310 -5.187 31.947 1.00 97.31 372 ASP A CA 1
ATOM 2959 C C . ASP A 1 372 ? -0.061 -5.629 30.502 1.00 97.31 372 ASP A C 1
ATOM 2961 O O . ASP A 1 372 ? 0.855 -5.111 29.861 1.00 97.31 372 ASP A O 1
ATOM 2965 N N . VAL A 1 373 ? -0.930 -6.478 29.940 1.00 96.56 373 VAL A N 1
ATOM 2966 C CA . VAL A 1 373 ? -0.904 -6.809 28.504 1.00 96.56 373 VAL A CA 1
ATOM 2967 C C . VAL A 1 373 ? -1.108 -5.551 27.657 1.00 96.56 373 VAL A C 1
ATOM 2969 O O . VAL A 1 373 ? -0.285 -5.264 26.791 1.00 96.56 373 VAL A O 1
ATOM 2972 N N . ALA A 1 374 ? -2.128 -4.742 27.958 1.00 94.19 374 ALA A N 1
ATOM 2973 C CA . ALA A 1 374 ? -2.400 -3.510 27.216 1.00 94.19 374 ALA A CA 1
ATOM 2974 C C . ALA A 1 374 ? -1.240 -2.499 27.296 1.00 94.19 374 ALA A C 1
ATOM 2976 O O . ALA A 1 374 ? -0.924 -1.829 26.313 1.00 94.19 374 ALA A O 1
ATOM 2977 N N . ARG A 1 375 ? -0.566 -2.392 28.450 1.00 96.38 375 ARG A N 1
ATOM 2978 C CA . ARG A 1 375 ? 0.644 -1.565 28.600 1.00 96.38 375 ARG A CA 1
ATOM 2979 C C . ARG A 1 375 ? 1.792 -2.082 27.742 1.00 96.38 375 ARG A C 1
ATOM 2981 O O . ARG A 1 375 ? 2.468 -1.280 27.102 1.00 96.38 375 ARG A O 1
ATOM 2988 N N . GLN A 1 376 ? 2.014 -3.393 27.726 1.00 96.06 376 GLN A N 1
ATOM 2989 C CA . GLN A 1 376 ? 3.079 -3.994 26.932 1.00 96.06 376 GLN A CA 1
ATOM 2990 C C . GLN A 1 376 ? 2.824 -3.814 25.431 1.00 96.06 376 GLN A C 1
ATOM 2992 O O . GLN A 1 376 ? 3.735 -3.432 24.697 1.00 96.06 376 GLN A O 1
ATOM 2997 N N . GLU A 1 377 ? 1.587 -4.017 24.982 1.00 93.56 377 GLU A N 1
ATOM 2998 C CA . GLU A 1 377 ? 1.179 -3.763 23.598 1.00 93.56 377 GLU A CA 1
ATOM 2999 C C . GLU A 1 377 ? 1.354 -2.289 23.220 1.00 93.56 377 GLU A C 1
ATOM 3001 O O . GLU A 1 377 ? 1.902 -1.995 22.159 1.00 93.56 377 GLU A O 1
ATOM 3006 N N . ALA A 1 378 ? 0.988 -1.356 24.104 1.00 95.19 378 ALA A N 1
ATOM 3007 C CA . ALA A 1 378 ? 1.190 0.073 23.872 1.00 95.19 378 ALA A CA 1
ATOM 3008 C C . ALA A 1 378 ? 2.677 0.445 23.722 1.00 95.19 378 ALA A C 1
ATOM 3010 O O . ALA A 1 378 ? 3.016 1.274 22.878 1.00 95.19 378 ALA A O 1
ATOM 3011 N N . LEU A 1 379 ? 3.574 -0.179 24.496 1.00 96.50 379 LEU A N 1
ATOM 3012 C CA . LEU A 1 379 ? 5.021 0.032 24.367 1.00 96.50 379 LEU A CA 1
ATOM 3013 C C . LEU A 1 379 ? 5.563 -0.499 23.035 1.00 96.50 379 LEU A C 1
ATOM 3015 O O . LEU A 1 379 ? 6.342 0.188 22.375 1.00 96.50 379 LEU A O 1
ATOM 3019 N N . VAL A 1 380 ? 5.142 -1.699 22.625 1.00 96.69 380 VAL A N 1
ATOM 3020 C CA . VAL A 1 380 ? 5.555 -2.296 21.343 1.00 96.69 380 VAL A CA 1
ATOM 3021 C C . VAL A 1 380 ? 5.037 -1.463 20.170 1.00 96.69 380 VAL A C 1
ATOM 3023 O O . VAL A 1 380 ? 5.814 -1.113 19.281 1.00 96.69 380 VAL A O 1
ATOM 3026 N N . ALA A 1 381 ? 3.762 -1.068 20.202 1.00 93.25 381 ALA A N 1
ATOM 3027 C CA . ALA A 1 381 ? 3.161 -0.209 19.185 1.00 93.25 381 ALA A CA 1
ATOM 3028 C C . ALA A 1 381 ? 3.837 1.172 19.123 1.00 93.25 381 ALA A C 1
ATOM 3030 O O . ALA A 1 381 ? 4.069 1.701 18.034 1.00 93.25 381 ALA A O 1
ATOM 3031 N N . GLY A 1 382 ? 4.209 1.745 20.273 1.00 96.56 382 GLY A N 1
ATOM 3032 C CA . GLY A 1 382 ? 4.978 2.989 20.343 1.00 96.56 382 GLY A CA 1
ATOM 3033 C C . GLY A 1 382 ? 6.349 2.866 19.672 1.00 96.56 382 GLY A C 1
ATOM 3034 O O . GLY A 1 382 ? 6.694 3.683 18.820 1.00 96.56 382 GLY A O 1
ATOM 3035 N N . ALA A 1 383 ? 7.098 1.802 19.973 1.00 96.12 383 ALA A N 1
ATOM 3036 C CA . ALA A 1 383 ? 8.407 1.551 19.368 1.00 96.12 383 ALA A CA 1
ATOM 3037 C C . ALA A 1 383 ? 8.327 1.329 17.845 1.00 96.12 383 ALA A C 1
ATOM 3039 O O . ALA A 1 383 ? 9.197 1.789 17.096 1.00 96.12 383 ALA A O 1
ATOM 3040 N N . GLU A 1 384 ? 7.283 0.646 17.370 1.00 93.88 384 GLU A N 1
ATOM 3041 C CA . GLU A 1 384 ? 7.048 0.463 15.937 1.00 93.88 384 GLU A CA 1
ATOM 3042 C C . GLU A 1 384 ? 6.654 1.775 15.251 1.00 93.88 384 GLU A C 1
ATOM 3044 O O . GLU A 1 384 ? 7.173 2.076 14.174 1.00 93.88 384 GLU A O 1
ATOM 3049 N N . THR A 1 385 ? 5.833 2.602 15.901 1.00 94.44 385 THR A N 1
ATOM 3050 C CA . THR A 1 385 ? 5.475 3.940 15.408 1.00 94.44 385 THR A CA 1
ATOM 3051 C C . THR A 1 385 ? 6.721 4.808 15.244 1.00 94.44 385 THR A C 1
ATOM 3053 O O . THR A 1 385 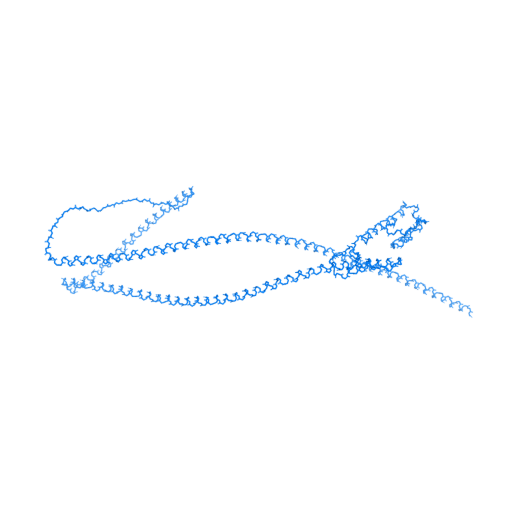? 6.946 5.353 14.166 1.00 94.44 385 THR A O 1
ATOM 3056 N N . GLU A 1 386 ? 7.601 4.857 16.248 1.00 96.31 386 GLU A N 1
ATOM 3057 C CA . GLU A 1 386 ? 8.867 5.597 16.156 1.00 96.31 386 GLU A CA 1
ATOM 3058 C C . GLU A 1 386 ? 9.788 5.064 15.047 1.00 96.31 386 GLU A C 1
ATOM 3060 O O . GLU A 1 386 ? 10.521 5.829 14.411 1.00 96.31 386 GLU A O 1
ATOM 3065 N N . ARG A 1 387 ? 9.782 3.745 14.802 1.00 97.75 387 ARG A N 1
ATOM 3066 C CA . ARG A 1 387 ? 10.529 3.150 13.684 1.00 97.75 387 ARG A CA 1
ATOM 3067 C C . ARG A 1 387 ? 9.978 3.634 12.349 1.00 97.75 387 ARG A C 1
ATOM 3069 O O . ARG A 1 387 ? 10.748 4.130 11.530 1.00 97.75 387 ARG A O 1
ATOM 3076 N N . LEU A 1 388 ? 8.665 3.539 12.162 1.00 95.06 388 LEU A N 1
ATOM 3077 C CA . LEU A 1 388 ? 7.997 3.971 10.937 1.00 95.06 388 LEU A CA 1
ATOM 3078 C C . LEU A 1 388 ? 8.163 5.477 10.698 1.00 95.06 388 LEU A C 1
ATOM 3080 O O . LEU A 1 388 ? 8.375 5.892 9.561 1.00 95.06 388 LEU A O 1
ATOM 3084 N N . GLU A 1 389 ? 8.141 6.302 11.745 1.00 96.12 389 GLU A N 1
ATOM 3085 C CA . GLU A 1 389 ? 8.407 7.740 11.638 1.00 96.12 389 GLU A CA 1
ATOM 3086 C C . GLU A 1 389 ? 9.835 8.035 11.165 1.00 96.12 389 GLU A C 1
ATOM 3088 O O . GLU A 1 389 ? 10.034 8.893 10.297 1.00 96.12 389 GLU A O 1
ATOM 3093 N N . ARG A 1 390 ? 10.832 7.305 11.683 1.00 97.31 390 ARG A N 1
ATOM 3094 C CA . ARG A 1 390 ? 12.230 7.420 11.239 1.00 97.31 390 ARG A CA 1
ATOM 3095 C C . ARG A 1 390 ? 12.402 6.997 9.783 1.00 97.31 390 ARG A C 1
ATOM 3097 O O . ARG A 1 390 ? 13.025 7.733 9.014 1.00 97.31 390 ARG A O 1
ATOM 3104 N N . ASP A 1 391 ? 11.814 5.873 9.391 1.00 96.00 391 ASP A N 1
ATOM 3105 C CA . ASP A 1 391 ? 11.884 5.370 8.016 1.00 96.00 391 ASP A CA 1
ATOM 3106 C C . ASP A 1 391 ? 11.187 6.332 7.044 1.00 96.00 391 ASP A C 1
ATOM 3108 O O . ASP A 1 391 ? 11.719 6.655 5.981 1.00 96.00 391 ASP A O 1
ATOM 3112 N N . LEU A 1 392 ? 10.043 6.893 7.442 1.00 95.62 392 LEU A N 1
ATOM 3113 C CA . LEU A 1 392 ? 9.312 7.891 6.665 1.00 95.62 392 LEU A CA 1
ATOM 3114 C C . LEU A 1 392 ? 10.094 9.206 6.539 1.00 95.62 392 LEU A C 1
ATOM 3116 O O . LEU A 1 392 ? 10.104 9.819 5.467 1.00 95.62 392 LEU A O 1
ATOM 3120 N N . ALA A 1 393 ? 10.776 9.648 7.597 1.00 96.25 393 ALA A N 1
ATOM 3121 C CA . ALA A 1 393 ? 11.662 10.807 7.538 1.00 96.25 393 ALA A CA 1
ATOM 3122 C C . ALA A 1 393 ? 12.846 10.563 6.585 1.00 96.25 393 ALA A C 1
ATOM 3124 O O . ALA A 1 393 ? 13.159 11.430 5.765 1.00 96.25 393 ALA A O 1
ATOM 3125 N N . HIS A 1 394 ? 13.456 9.377 6.632 1.00 96.69 394 HIS A N 1
ATOM 3126 C CA . HIS A 1 394 ? 14.543 8.990 5.732 1.00 96.69 394 HIS A CA 1
ATOM 3127 C C . HIS A 1 394 ? 14.087 8.879 4.266 1.00 96.69 394 HIS A C 1
ATOM 3129 O O . HIS A 1 394 ? 14.744 9.395 3.358 1.00 96.69 394 HIS A O 1
ATOM 3135 N N . ALA A 1 395 ? 12.921 8.283 4.017 1.00 95.81 395 ALA A N 1
ATOM 3136 C CA . ALA A 1 395 ? 12.317 8.214 2.688 1.00 95.81 395 ALA A CA 1
ATOM 3137 C C . ALA A 1 395 ? 12.001 9.616 2.134 1.00 95.81 395 ALA A C 1
ATOM 3139 O O . ALA A 1 395 ? 12.216 9.902 0.956 1.00 95.81 395 ALA A O 1
ATOM 3140 N N . LYS A 1 396 ? 11.541 10.545 2.984 1.00 97.50 396 LYS A N 1
ATOM 3141 C CA . LYS A 1 396 ? 11.302 11.939 2.580 1.00 97.50 396 LYS A CA 1
ATOM 3142 C C . LYS A 1 396 ? 12.589 12.660 2.187 1.00 97.50 396 LYS A C 1
ATOM 3144 O O . LYS A 1 396 ? 12.585 13.377 1.185 1.00 97.50 396 LYS A O 1
ATOM 3149 N N . THR A 1 397 ? 13.674 12.507 2.945 1.00 96.94 397 THR A N 1
ATOM 3150 C CA . THR A 1 397 ? 14.944 13.188 2.638 1.00 96.94 397 THR A CA 1
ATOM 3151 C C . THR A 1 397 ? 15.580 12.645 1.361 1.00 96.94 397 THR A C 1
ATOM 3153 O O . THR A 1 397 ? 15.985 13.433 0.506 1.00 96.94 397 THR A O 1
ATOM 3156 N N . THR A 1 398 ? 15.572 11.327 1.162 1.00 96.62 398 THR A N 1
ATOM 3157 C CA . THR A 1 398 ? 16.040 10.686 -0.081 1.00 96.62 398 THR A CA 1
ATOM 3158 C C . THR A 1 398 ? 15.188 11.082 -1.292 1.00 96.62 398 THR A C 1
ATOM 3160 O O . THR A 1 398 ? 15.730 11.464 -2.333 1.00 96.62 398 THR A O 1
ATOM 3163 N N . ALA A 1 399 ? 13.858 11.114 -1.161 1.00 95.50 399 ALA A N 1
ATOM 3164 C CA . ALA A 1 399 ? 12.961 11.587 -2.220 1.00 95.50 399 ALA A CA 1
ATOM 3165 C C . ALA A 1 399 ? 13.125 13.088 -2.538 1.00 95.50 399 ALA A C 1
ATOM 3167 O O . ALA A 1 399 ? 12.844 13.538 -3.652 1.00 95.50 399 ALA A O 1
ATOM 3168 N N . LEU A 1 400 ? 13.539 13.910 -1.570 1.00 97.25 400 LEU A N 1
ATOM 3169 C CA . LEU A 1 400 ? 13.872 15.316 -1.814 1.00 97.25 400 LEU A CA 1
ATOM 3170 C C . LEU A 1 400 ? 15.218 15.459 -2.531 1.00 97.25 400 LEU A C 1
ATOM 3172 O O . LEU A 1 400 ? 15.298 16.232 -3.486 1.00 97.25 400 LEU A O 1
ATOM 3176 N N . ALA A 1 401 ? 16.234 14.693 -2.129 1.00 96.06 401 ALA A N 1
ATOM 3177 C CA . ALA A 1 401 ? 17.556 14.707 -2.754 1.00 96.06 401 ALA A CA 1
ATOM 3178 C C . ALA A 1 401 ? 17.497 14.278 -4.230 1.00 96.06 401 ALA A C 1
ATOM 3180 O O . ALA A 1 401 ? 17.918 15.032 -5.106 1.00 96.06 401 ALA A O 1
ATOM 3181 N N . THR A 1 402 ? 16.865 13.137 -4.517 1.00 95.69 402 THR A N 1
ATOM 3182 C CA . THR A 1 402 ? 16.665 12.633 -5.891 1.00 95.69 402 THR A CA 1
ATOM 3183 C C . THR A 1 402 ? 15.882 13.622 -6.753 1.00 95.69 402 THR A C 1
ATOM 3185 O O . THR A 1 402 ? 16.246 13.903 -7.892 1.00 95.69 402 THR A O 1
ATOM 3188 N N . ARG A 1 403 ? 14.835 14.249 -6.205 1.00 97.00 403 ARG A N 1
ATOM 3189 C CA . ARG A 1 403 ? 14.072 15.292 -6.909 1.00 97.00 403 ARG A CA 1
ATOM 3190 C C . ARG A 1 403 ? 14.919 16.519 -7.231 1.00 97.00 403 ARG A C 1
ATOM 3192 O O . ARG A 1 403 ? 14.738 17.116 -8.292 1.00 97.00 403 ARG A O 1
ATOM 3199 N N . MET A 1 404 ? 15.793 16.940 -6.319 1.00 96.12 404 MET A N 1
ATOM 3200 C CA . MET A 1 404 ? 16.704 18.061 -6.560 1.00 96.12 404 MET A CA 1
ATOM 3201 C C . MET A 1 404 ? 17.726 17.724 -7.647 1.00 96.12 404 MET A C 1
ATOM 3203 O O . MET A 1 404 ? 17.961 18.560 -8.518 1.00 96.12 404 MET A O 1
ATOM 3207 N N . GLU A 1 405 ? 18.258 16.504 -7.642 1.00 96.75 405 GLU A N 1
ATOM 3208 C CA . GLU A 1 405 ? 19.175 15.997 -8.666 1.00 96.75 405 GLU A CA 1
ATOM 3209 C C . GLU A 1 405 ? 18.513 15.925 -10.051 1.00 96.75 405 GLU A C 1
ATOM 3211 O O . GLU A 1 405 ? 19.033 16.453 -11.032 1.00 96.75 405 GLU A O 1
ATOM 3216 N N . VAL A 1 406 ? 17.303 15.369 -10.143 1.00 96.62 406 VAL A N 1
ATOM 3217 C CA . VAL A 1 406 ? 16.555 15.333 -11.410 1.00 96.62 406 VAL A CA 1
ATOM 3218 C C . VAL A 1 406 ? 16.244 16.750 -11.901 1.00 96.62 406 VAL A C 1
ATOM 3220 O O . VAL A 1 406 ? 16.380 17.039 -13.090 1.00 96.62 406 VAL A O 1
ATOM 3223 N N . LYS A 1 407 ? 15.882 17.675 -11.000 1.00 97.50 407 LYS A N 1
ATOM 3224 C CA . LYS A 1 407 ? 15.651 19.084 -11.361 1.00 97.50 407 LYS A CA 1
ATOM 3225 C C . LYS A 1 407 ? 16.916 19.786 -11.853 1.00 97.50 407 LYS A C 1
ATOM 3227 O O . LYS A 1 407 ? 16.813 20.604 -12.768 1.00 97.50 407 LYS A O 1
ATOM 3232 N N . SER A 1 408 ? 18.084 19.519 -11.266 1.00 96.56 408 SER A N 1
ATOM 3233 C CA . SER A 1 408 ? 19.339 20.120 -11.732 1.00 96.56 408 SER A CA 1
ATOM 3234 C C . SER A 1 408 ? 19.728 19.573 -13.106 1.00 96.56 408 SER A C 1
ATOM 3236 O O . SER A 1 408 ? 20.056 20.364 -13.991 1.00 96.56 408 SER A O 1
ATOM 3238 N N . ARG A 1 409 ? 19.570 18.261 -13.332 1.00 97.31 409 ARG A N 1
ATOM 3239 C CA . ARG A 1 409 ? 19.794 17.623 -14.638 1.00 97.31 409 ARG A CA 1
ATOM 3240 C C . ARG A 1 409 ? 18.847 18.153 -15.713 1.00 97.31 409 ARG A C 1
ATOM 3242 O O . ARG A 1 409 ? 19.291 18.439 -16.820 1.00 97.31 409 ARG A O 1
ATOM 3249 N N . LEU A 1 410 ? 17.570 18.351 -15.380 1.00 96.81 410 LEU A N 1
ATOM 3250 C CA . LEU A 1 410 ? 16.594 18.956 -16.290 1.00 96.81 410 LEU A CA 1
ATOM 3251 C C . LEU A 1 410 ? 17.003 20.381 -16.688 1.00 96.81 410 LEU A C 1
ATOM 3253 O O . LEU A 1 410 ? 16.945 20.728 -17.864 1.00 96.81 410 LEU A O 1
ATOM 3257 N N . ARG A 1 411 ? 17.443 21.202 -15.724 1.00 97.31 411 ARG A N 1
ATOM 3258 C CA . ARG A 1 411 ? 17.916 22.565 -16.009 1.00 97.31 411 ARG A CA 1
ATOM 3259 C C . ARG A 1 411 ? 19.168 22.573 -16.881 1.00 97.31 411 ARG A C 1
ATOM 3261 O O . ARG A 1 411 ? 19.233 23.386 -17.794 1.00 97.31 411 ARG A O 1
ATOM 3268 N N . ALA A 1 412 ? 20.124 21.680 -16.624 1.00 97.31 412 ALA A N 1
ATOM 3269 C CA . ALA A 1 412 ? 21.314 21.541 -17.461 1.00 97.31 412 ALA A CA 1
ATOM 3270 C C . ALA A 1 412 ? 20.930 21.187 -18.906 1.00 97.31 412 ALA A C 1
ATOM 3272 O O . ALA A 1 412 ? 21.305 21.899 -19.830 1.00 97.31 412 ALA A O 1
ATOM 3273 N N . LEU A 1 413 ? 20.065 20.184 -19.088 1.00 96.88 413 LEU A N 1
ATOM 3274 C CA . LEU A 1 413 ? 19.595 19.774 -20.413 1.00 96.88 413 LEU A CA 1
ATOM 3275 C C . LEU A 1 413 ? 18.820 20.889 -21.136 1.00 96.88 413 LEU A C 1
ATOM 3277 O O . LEU A 1 413 ? 18.921 21.035 -22.352 1.00 96.88 413 LEU A O 1
ATOM 3281 N N . GLN A 1 414 ? 18.054 21.697 -20.398 1.00 97.75 414 GLN A N 1
ATOM 3282 C CA . GLN A 1 414 ? 17.348 22.850 -20.955 1.00 97.75 414 GLN A CA 1
ATOM 3283 C C . GLN A 1 414 ? 18.316 23.935 -21.451 1.00 97.75 414 GLN A C 1
ATOM 3285 O O . GLN A 1 414 ? 18.067 24.525 -22.503 1.00 97.75 414 GLN A O 1
ATOM 3290 N N . ILE A 1 415 ? 19.408 24.187 -20.721 1.00 97.50 415 ILE A N 1
ATOM 3291 C CA . ILE A 1 415 ? 20.465 25.118 -21.141 1.00 97.50 415 ILE A CA 1
ATOM 3292 C C . ILE A 1 415 ? 21.166 24.580 -22.391 1.00 97.50 415 ILE A C 1
ATOM 3294 O O . ILE A 1 415 ? 21.274 25.308 -23.376 1.00 97.50 415 ILE A O 1
ATOM 3298 N N . ASP A 1 416 ? 21.548 23.302 -22.397 1.00 96.69 416 ASP A N 1
ATOM 3299 C CA . ASP A 1 416 ? 22.194 22.667 -23.551 1.00 96.69 416 ASP A CA 1
ATOM 3300 C C . ASP A 1 416 ? 21.301 22.747 -24.796 1.00 96.69 416 ASP A C 1
ATOM 3302 O O . ASP A 1 416 ? 21.760 23.083 -25.888 1.00 96.69 416 ASP A O 1
ATOM 3306 N N . TYR A 1 417 ? 19.997 22.499 -24.638 1.00 97.19 417 TYR A N 1
ATOM 3307 C CA . TYR A 1 417 ? 19.025 22.639 -25.719 1.00 97.19 417 TYR A CA 1
ATOM 3308 C C . TYR A 1 417 ? 18.962 24.076 -26.257 1.00 97.19 417 TYR A C 1
ATOM 3310 O O . TYR A 1 417 ? 19.013 24.276 -27.472 1.00 97.19 417 TYR A O 1
ATOM 3318 N N . GLN A 1 418 ? 18.891 25.081 -25.378 1.00 98.00 418 GLN A N 1
ATOM 3319 C CA . GLN A 1 418 ? 18.908 26.491 -25.785 1.00 98.00 418 GLN A CA 1
ATOM 3320 C C . GLN A 1 418 ? 20.196 26.841 -26.540 1.00 98.00 418 GLN A C 1
ATOM 3322 O O . GLN A 1 418 ? 20.137 27.474 -27.595 1.00 98.00 418 GLN A O 1
ATOM 3327 N N . GLU A 1 419 ? 21.344 26.360 -26.067 1.00 97.50 419 GLU A N 1
ATOM 3328 C CA . GLU A 1 419 ? 22.630 26.574 -26.726 1.00 97.50 419 GLU A CA 1
ATOM 3329 C C . GLU A 1 419 ? 22.679 25.918 -28.116 1.00 97.50 419 GLU A C 1
ATOM 3331 O O . GLU A 1 419 ? 23.171 26.521 -29.074 1.00 97.50 419 GLU A O 1
ATOM 3336 N N . GLN A 1 420 ? 22.133 24.706 -28.269 1.00 95.50 420 GLN A N 1
ATOM 3337 C CA . GLN A 1 420 ? 22.026 24.051 -29.577 1.00 95.50 420 GLN A CA 1
ATOM 3338 C C . GLN A 1 420 ? 21.123 24.831 -30.533 1.00 95.50 420 GLN A C 1
ATOM 3340 O O . GLN A 1 420 ? 21.483 25.018 -31.698 1.00 95.50 420 GLN A O 1
ATOM 3345 N N . VAL A 1 421 ? 19.980 25.327 -30.057 1.00 97.62 421 VAL A N 1
ATOM 3346 C CA . VAL A 1 421 ? 19.070 26.154 -30.863 1.00 97.62 421 VAL A CA 1
ATOM 3347 C C . VAL A 1 421 ? 19.773 27.428 -31.333 1.00 97.62 421 VAL A C 1
ATOM 3349 O O . VAL A 1 421 ? 19.726 27.748 -32.525 1.00 97.62 421 VAL A O 1
ATOM 3352 N N . GLU A 1 422 ? 20.489 28.120 -30.444 1.00 97.62 422 GLU A N 1
ATOM 3353 C CA . GLU A 1 422 ? 21.282 29.294 -30.814 1.00 97.62 422 GLU A CA 1
ATOM 3354 C C . GLU A 1 422 ? 22.387 28.954 -31.819 1.00 97.62 422 GLU A C 1
ATOM 3356 O O . GLU A 1 422 ? 22.567 29.672 -32.806 1.00 97.62 422 GLU A O 1
ATOM 3361 N N . ARG A 1 423 ? 23.112 27.849 -31.613 1.00 97.62 423 ARG A N 1
ATOM 3362 C CA . ARG A 1 423 ? 24.172 27.386 -32.520 1.00 97.62 423 ARG A CA 1
ATOM 3363 C C . ARG A 1 423 ? 23.622 27.116 -33.918 1.00 97.62 423 ARG A C 1
ATOM 3365 O O . ARG A 1 423 ? 24.202 27.579 -34.901 1.00 97.62 423 ARG A O 1
ATOM 3372 N N . VAL A 1 424 ? 22.485 26.430 -34.012 1.00 97.56 424 VAL A N 1
ATOM 3373 C CA . VAL A 1 424 ? 21.796 26.176 -35.284 1.00 97.56 424 VAL A CA 1
ATOM 3374 C C . VAL A 1 424 ? 21.337 27.486 -35.924 1.00 97.56 424 VAL A C 1
ATOM 3376 O O . VAL A 1 424 ? 21.526 27.656 -37.127 1.00 97.56 424 VAL A O 1
ATOM 3379 N N . SER A 1 425 ? 20.792 28.433 -35.154 1.00 97.00 425 SER A N 1
ATOM 3380 C CA . SER A 1 425 ? 20.400 29.750 -35.680 1.00 97.00 425 SER A CA 1
ATOM 3381 C C . SER A 1 425 ? 21.597 30.506 -36.261 1.00 97.00 425 SER A C 1
ATOM 3383 O O . SER A 1 425 ? 21.542 30.971 -37.398 1.00 97.00 425 SER A O 1
ATOM 3385 N N . ARG A 1 426 ? 22.727 30.547 -35.542 1.00 97.38 426 ARG A N 1
ATOM 3386 C CA . ARG A 1 426 ? 23.963 31.198 -36.013 1.00 97.38 426 ARG A CA 1
ATOM 3387 C C . ARG A 1 426 ? 24.500 30.553 -37.291 1.00 97.38 426 ARG A C 1
ATOM 3389 O O . ARG A 1 426 ? 24.906 31.268 -38.207 1.00 97.38 426 ARG A O 1
ATOM 3396 N N . LEU A 1 427 ? 24.483 29.219 -37.379 1.00 97.06 427 LEU A N 1
ATOM 3397 C CA . LEU A 1 427 ? 24.886 28.488 -38.587 1.00 97.06 427 LEU A CA 1
ATOM 3398 C C . LEU A 1 427 ? 23.937 28.759 -39.763 1.00 97.06 427 LEU A C 1
ATOM 3400 O O . LEU A 1 427 ? 24.399 28.991 -40.882 1.00 97.06 427 LEU A O 1
ATOM 3404 N N . LYS A 1 428 ? 22.622 28.795 -39.522 1.00 96.94 428 LYS A N 1
ATOM 3405 C CA . LYS A 1 428 ? 21.625 29.172 -40.537 1.00 96.94 428 LYS A CA 1
ATOM 3406 C C . LYS A 1 428 ? 21.867 30.586 -41.059 1.00 96.94 428 LYS A C 1
ATOM 3408 O O . LYS A 1 428 ? 21.915 30.794 -42.264 1.00 96.94 428 LYS A O 1
ATOM 3413 N N . GLU A 1 429 ? 22.092 31.559 -40.186 1.00 97.44 429 GLU A N 1
ATOM 3414 C CA . GLU A 1 429 ? 22.390 32.924 -40.621 1.00 97.44 429 GLU A CA 1
ATOM 3415 C C . GLU A 1 429 ? 23.718 33.027 -41.382 1.00 97.44 429 GLU A C 1
ATOM 3417 O O . GLU A 1 429 ? 23.807 33.747 -42.376 1.00 97.44 429 GLU A O 1
ATOM 3422 N N . ALA A 1 430 ? 24.759 32.314 -40.942 1.00 97.06 430 ALA A N 1
ATOM 3423 C CA . ALA A 1 430 ? 26.052 32.303 -41.623 1.00 97.06 430 ALA A CA 1
ATOM 3424 C C . ALA A 1 430 ? 25.950 31.704 -43.033 1.00 97.06 430 ALA A C 1
ATOM 3426 O O . ALA A 1 430 ? 26.467 32.286 -43.986 1.00 97.06 430 ALA A O 1
ATOM 3427 N N . THR A 1 431 ? 25.235 30.587 -43.175 1.00 95.94 431 THR A N 1
ATOM 3428 C CA . THR A 1 431 ? 24.990 29.952 -44.478 1.00 95.94 431 THR A CA 1
ATOM 3429 C C . THR A 1 431 ? 24.134 30.833 -45.384 1.00 95.94 431 THR A C 1
ATOM 3431 O O . THR A 1 431 ? 24.493 31.023 -46.543 1.00 95.94 431 THR A O 1
ATOM 3434 N N . LEU A 1 432 ? 23.074 31.463 -44.863 1.00 97.38 432 LEU A N 1
ATOM 3435 C CA . LEU A 1 432 ? 22.278 32.438 -45.616 1.00 97.38 432 LEU A CA 1
ATOM 3436 C C . LEU A 1 432 ? 23.128 33.618 -46.105 1.00 97.38 432 LEU A C 1
ATOM 3438 O O . LEU A 1 432 ? 23.016 34.008 -47.267 1.00 97.38 432 LEU A O 1
ATOM 3442 N N . ARG A 1 433 ? 24.022 34.158 -45.265 1.00 97.62 433 ARG A N 1
ATOM 3443 C CA . ARG A 1 433 ? 24.946 35.233 -45.668 1.00 97.62 433 ARG A CA 1
ATOM 3444 C C . ARG A 1 433 ? 25.873 34.803 -46.805 1.00 97.62 433 ARG A C 1
ATOM 3446 O O . ARG A 1 433 ? 26.037 35.559 -47.763 1.00 97.62 433 ARG A O 1
ATOM 3453 N N . GLU A 1 434 ? 26.451 33.605 -46.738 1.00 97.31 434 GLU A N 1
ATOM 3454 C CA . GLU A 1 434 ? 27.311 33.091 -47.814 1.00 97.31 434 GLU A CA 1
ATOM 3455 C C . GLU A 1 434 ? 26.528 32.810 -49.106 1.00 97.31 434 GLU A C 1
ATOM 3457 O O . GLU A 1 434 ? 27.008 33.143 -50.190 1.00 97.31 434 GLU A O 1
ATOM 3462 N N . ILE A 1 435 ? 25.293 32.301 -49.017 1.00 96.88 435 ILE A N 1
ATOM 3463 C CA . ILE A 1 435 ? 24.411 32.127 -50.184 1.00 96.88 435 ILE A CA 1
ATOM 3464 C C . ILE A 1 435 ? 24.117 33.477 -50.843 1.00 96.88 435 ILE A C 1
ATOM 3466 O O . ILE A 1 435 ? 24.252 33.601 -52.062 1.00 96.88 435 ILE A O 1
ATOM 3470 N N . VAL A 1 436 ? 23.768 34.509 -50.067 1.00 97.19 436 VAL A N 1
ATOM 3471 C CA . VAL A 1 436 ? 23.523 35.864 -50.593 1.00 97.19 436 VAL A CA 1
ATOM 3472 C C . VAL A 1 436 ? 24.781 36.426 -51.256 1.00 97.19 436 VAL A C 1
ATOM 3474 O O . VAL A 1 436 ? 24.712 36.958 -52.363 1.00 97.19 436 VAL A O 1
ATOM 3477 N N . LYS A 1 437 ? 25.951 36.260 -50.631 1.00 97.62 437 LYS A N 1
ATOM 3478 C CA . LYS A 1 437 ? 27.239 36.704 -51.184 1.00 97.62 437 LYS A CA 1
ATOM 3479 C C . LYS A 1 437 ? 27.585 35.986 -52.489 1.00 97.62 437 LYS A C 1
ATOM 3481 O O . LYS A 1 437 ? 28.023 36.635 -53.437 1.00 97.62 437 LYS A O 1
ATOM 3486 N N . SER A 1 438 ? 27.381 34.670 -52.554 1.00 95.75 438 SER A N 1
ATOM 3487 C CA . SER A 1 438 ? 27.579 33.871 -53.768 1.00 95.75 438 SER A CA 1
ATOM 3488 C C . SER A 1 438 ? 26.606 34.290 -54.875 1.00 95.75 438 SER A C 1
ATOM 3490 O O . SER A 1 438 ? 27.023 34.555 -55.999 1.00 95.75 438 SER A O 1
ATOM 3492 N N . THR A 1 439 ? 25.329 34.474 -54.534 1.00 96.69 439 THR A N 1
ATOM 3493 C CA . THR A 1 439 ? 24.293 34.951 -55.464 1.00 96.69 439 THR A CA 1
ATOM 3494 C C . THR A 1 439 ? 24.644 36.326 -56.028 1.00 96.69 439 THR A C 1
ATOM 3496 O O . THR A 1 439 ? 24.538 36.535 -57.233 1.00 96.69 439 THR A O 1
ATOM 3499 N N . ASN A 1 440 ? 25.135 37.248 -55.192 1.00 97.31 440 ASN A N 1
ATOM 3500 C CA . ASN A 1 440 ? 25.574 38.567 -55.645 1.00 97.31 440 ASN A CA 1
ATOM 3501 C C . ASN A 1 440 ? 26.775 38.475 -56.604 1.00 97.31 440 ASN A C 1
ATOM 3503 O O . ASN A 1 440 ? 26.784 39.131 -57.640 1.00 97.31 440 ASN A O 1
ATOM 3507 N N . LYS A 1 441 ? 27.762 37.613 -56.317 1.00 96.88 441 LYS A N 1
ATOM 3508 C CA . LYS A 1 441 ? 28.885 37.361 -57.240 1.00 96.88 441 LYS A CA 1
ATOM 3509 C C . LYS A 1 441 ? 28.411 36.812 -58.588 1.00 96.88 441 LYS A C 1
ATOM 3511 O O . LYS A 1 441 ? 28.888 37.268 -59.619 1.00 96.88 441 LYS A O 1
ATOM 3516 N N . ILE A 1 442 ? 27.464 35.871 -58.586 1.00 96.19 442 ILE A N 1
ATOM 3517 C CA . ILE A 1 442 ? 26.873 35.317 -59.815 1.00 96.19 442 ILE A CA 1
ATOM 3518 C C . ILE A 1 442 ? 26.117 36.405 -60.589 1.00 96.19 442 ILE A C 1
ATOM 3520 O O . ILE A 1 442 ? 26.234 36.477 -61.809 1.00 96.19 442 ILE A O 1
ATOM 3524 N N . ALA A 1 443 ? 25.368 37.270 -59.898 1.00 96.12 443 ALA A N 1
ATOM 3525 C CA . ALA A 1 443 ? 24.658 38.384 -60.521 1.00 96.12 443 ALA A CA 1
ATOM 3526 C C . ALA A 1 443 ? 25.621 39.395 -61.166 1.00 96.12 443 ALA A C 1
ATOM 3528 O O . ALA A 1 443 ? 25.396 39.792 -62.308 1.00 96.12 443 ALA A O 1
ATOM 3529 N N . MET A 1 444 ? 26.711 39.750 -60.477 1.00 96.12 444 MET A N 1
ATOM 3530 C CA . MET A 1 444 ? 27.773 40.609 -61.015 1.00 96.12 444 MET A CA 1
ATOM 3531 C C . MET A 1 444 ? 28.445 39.978 -62.237 1.00 96.12 444 MET A C 1
ATOM 3533 O O . MET A 1 444 ? 28.509 40.609 -63.286 1.00 96.12 444 MET A O 1
ATOM 3537 N N . PHE A 1 445 ? 28.845 38.706 -62.148 1.00 95.88 445 PHE A N 1
ATOM 3538 C CA . PHE A 1 445 ? 29.428 37.974 -63.275 1.00 95.88 445 PHE A CA 1
ATOM 3539 C C . PHE A 1 445 ? 28.476 37.920 -64.478 1.00 95.88 445 PHE A C 1
ATOM 3541 O O . PHE A 1 445 ? 28.880 38.143 -65.616 1.00 95.88 445 PHE A O 1
ATOM 3548 N N . LYS A 1 446 ? 27.179 37.680 -64.242 1.00 96.69 446 LYS A N 1
ATOM 3549 C CA . LYS A 1 446 ? 26.161 37.726 -65.298 1.00 96.69 446 LYS A CA 1
ATOM 3550 C C . LYS A 1 446 ? 26.082 39.113 -65.939 1.00 96.69 446 LYS A C 1
ATOM 3552 O O . LYS A 1 446 ? 25.943 39.187 -67.159 1.00 96.69 446 LYS A O 1
ATOM 3557 N N . ALA A 1 447 ? 26.128 40.185 -65.148 1.00 95.38 447 ALA A N 1
ATOM 3558 C CA . ALA A 1 447 ? 26.098 41.552 -65.661 1.00 95.38 447 ALA A CA 1
ATOM 3559 C C . ALA A 1 447 ? 27.326 41.842 -66.540 1.00 95.38 447 ALA A C 1
ATOM 3561 O O . ALA A 1 447 ? 27.153 42.318 -67.658 1.00 95.38 447 ALA A O 1
ATOM 3562 N N . GLU A 1 448 ? 28.524 41.458 -66.091 1.00 95.81 448 GLU A N 1
ATOM 3563 C CA . GLU A 1 448 ? 29.778 41.584 -66.851 1.00 95.81 448 GLU A CA 1
ATOM 3564 C C . GLU A 1 448 ? 29.728 40.807 -68.176 1.00 95.81 448 GLU A C 1
ATOM 3566 O O . GLU A 1 448 ? 29.995 41.366 -69.238 1.00 95.81 448 GLU A O 1
ATOM 3571 N N . VAL A 1 449 ? 29.308 39.536 -68.155 1.00 95.44 449 VAL A N 1
ATOM 3572 C CA . VAL A 1 449 ? 29.161 38.726 -69.379 1.00 95.44 449 VAL A CA 1
ATOM 3573 C C . VAL A 1 449 ? 28.106 39.319 -70.315 1.00 95.44 449 VAL A C 1
ATOM 3575 O O . VAL A 1 449 ? 28.314 39.364 -71.524 1.00 95.44 449 VAL A O 1
ATOM 3578 N N . SER A 1 450 ? 26.980 39.798 -69.779 1.00 94.25 450 SER A N 1
ATOM 3579 C CA . SER A 1 450 ? 25.928 40.430 -70.589 1.00 94.25 450 SER A CA 1
ATOM 3580 C C . SER A 1 450 ? 26.426 41.717 -71.247 1.00 94.25 450 SER A C 1
ATOM 3582 O O . SER A 1 450 ? 26.108 41.966 -72.410 1.00 94.25 450 SER A O 1
ATOM 3584 N N . GLN A 1 451 ? 27.228 42.508 -70.532 1.00 95.19 451 GLN A N 1
ATOM 3585 C CA . GLN A 1 451 ? 27.874 43.697 -71.075 1.00 95.19 451 GLN A CA 1
ATOM 3586 C C . GLN A 1 451 ? 28.840 43.319 -72.202 1.00 95.19 451 GLN A C 1
ATOM 3588 O O . GLN A 1 451 ? 28.669 43.803 -73.314 1.00 95.19 451 GLN A O 1
ATOM 3593 N N . HIS A 1 452 ? 29.747 42.363 -71.976 1.00 94.94 452 HIS A N 1
ATOM 3594 C CA . HIS A 1 452 ? 30.671 41.886 -73.010 1.00 94.94 452 HIS A CA 1
ATOM 3595 C C . HIS A 1 452 ? 29.964 41.335 -74.256 1.00 94.94 452 HIS A C 1
ATOM 3597 O O . HIS A 1 452 ? 30.404 41.588 -75.375 1.00 94.94 452 HIS A O 1
ATOM 3603 N N . LEU A 1 453 ? 28.861 40.599 -74.092 1.00 93.56 453 LEU A N 1
ATOM 3604 C CA . LEU A 1 453 ? 28.057 40.123 -75.222 1.00 93.56 453 LEU A CA 1
ATOM 3605 C C . LEU A 1 453 ? 27.380 41.272 -75.976 1.00 93.56 453 LEU A C 1
ATOM 3607 O O . LEU A 1 453 ? 27.257 41.206 -77.197 1.00 93.56 453 LEU A O 1
ATOM 3611 N N . THR A 1 454 ? 26.949 42.315 -75.267 1.00 93.81 454 THR A N 1
ATOM 3612 C CA . THR A 1 454 ? 26.372 43.516 -75.886 1.00 93.81 454 THR A CA 1
ATOM 3613 C C . THR A 1 454 ? 27.439 44.284 -76.662 1.00 93.81 454 THR A C 1
ATOM 3615 O O . THR A 1 454 ? 27.195 44.652 -77.806 1.00 93.81 454 THR A O 1
ATOM 3618 N N . ASP A 1 455 ? 28.637 44.441 -76.099 1.00 93.25 455 ASP A N 1
ATOM 3619 C CA . ASP A 1 455 ? 29.769 45.095 -76.764 1.00 93.25 455 ASP A CA 1
ATOM 3620 C C . ASP A 1 455 ? 30.192 44.331 -78.031 1.00 93.25 455 ASP A C 1
ATOM 3622 O O . ASP A 1 455 ? 30.370 44.928 -79.091 1.00 93.25 455 ASP A O 1
ATOM 3626 N N . LEU A 1 456 ? 30.287 42.995 -77.959 1.00 91.56 456 LEU A N 1
ATOM 3627 C CA . LEU A 1 456 ? 30.567 42.145 -79.124 1.00 91.56 456 LEU A CA 1
ATOM 3628 C C . LEU A 1 456 ? 29.470 42.233 -80.187 1.00 91.56 456 LEU A C 1
ATOM 3630 O O . LEU A 1 456 ? 29.773 42.212 -81.378 1.00 91.56 456 LEU A O 1
ATOM 3634 N N . ARG A 1 457 ? 28.204 42.330 -79.768 1.00 90.88 457 ARG A N 1
ATOM 3635 C CA . ARG A 1 457 ? 27.079 42.524 -80.684 1.00 90.88 457 ARG A CA 1
ATOM 3636 C C . ARG A 1 457 ? 27.189 43.860 -81.416 1.00 90.88 457 ARG A C 1
ATOM 3638 O O . ARG A 1 457 ? 27.069 43.866 -82.634 1.00 90.88 457 ARG A O 1
ATOM 3645 N N . VAL A 1 458 ? 27.447 44.953 -80.696 1.00 90.94 458 VAL A N 1
ATOM 3646 C CA . VAL A 1 458 ? 27.643 46.284 -81.296 1.00 90.94 458 VAL A CA 1
ATOM 3647 C C . VAL A 1 458 ? 28.816 46.259 -82.275 1.00 90.94 458 VAL A C 1
ATOM 3649 O O . VAL A 1 458 ? 28.674 46.707 -83.406 1.00 90.94 458 VAL A O 1
ATOM 3652 N N . PHE A 1 459 ? 29.941 45.651 -81.892 1.00 88.56 459 PHE A N 1
ATOM 3653 C CA . PHE A 1 459 ? 31.101 45.503 -82.772 1.00 88.56 459 PHE A CA 1
ATOM 3654 C C . PHE A 1 459 ? 30.784 44.700 -84.048 1.00 88.56 459 PHE A C 1
ATOM 3656 O O . PHE A 1 459 ? 31.219 45.063 -85.141 1.00 88.56 459 PHE A O 1
ATOM 3663 N N . ALA A 1 460 ? 30.010 43.616 -83.931 1.00 84.62 460 ALA A N 1
ATOM 3664 C CA . ALA A 1 460 ? 29.575 42.831 -85.083 1.00 84.62 460 ALA A CA 1
ATOM 3665 C C . ALA A 1 460 ? 28.658 43.645 -86.016 1.00 84.62 460 ALA A C 1
ATOM 3667 O O . ALA A 1 460 ? 28.895 43.667 -87.224 1.00 84.62 460 ALA A O 1
ATOM 3668 N N . GLU A 1 461 ? 27.682 44.372 -85.462 1.00 84.81 461 GLU A N 1
ATOM 3669 C CA . GLU A 1 461 ? 26.775 45.255 -86.213 1.00 84.81 461 GLU A CA 1
ATOM 3670 C C . GLU A 1 461 ? 27.537 46.408 -86.913 1.00 84.81 461 GLU A C 1
ATOM 3672 O O . GLU A 1 461 ? 27.227 46.764 -88.052 1.00 84.81 461 GLU A O 1
ATOM 3677 N N . GLU A 1 462 ? 28.585 46.961 -86.292 1.00 81.38 462 GLU A N 1
ATOM 3678 C CA . GLU A 1 462 ? 29.480 47.951 -86.917 1.00 81.38 462 GLU A CA 1
ATOM 3679 C C . GLU A 1 462 ? 30.303 47.356 -88.071 1.00 81.38 462 GLU A C 1
ATOM 3681 O O . GLU A 1 462 ? 30.492 48.005 -89.103 1.00 81.38 462 GLU A O 1
ATOM 3686 N N . SER A 1 463 ? 30.769 46.112 -87.929 1.00 71.62 463 SER A N 1
ATOM 3687 C CA . SER A 1 463 ? 31.542 45.429 -88.971 1.00 71.62 463 SER A CA 1
ATOM 3688 C C . SER A 1 463 ? 30.701 45.058 -90.202 1.00 71.62 463 SER A C 1
ATOM 3690 O O . SER A 1 463 ? 31.179 45.210 -91.331 1.00 71.62 463 SER A O 1
ATOM 3692 N N . GLU A 1 464 ? 29.436 44.664 -90.011 1.00 68.81 464 GLU A N 1
ATOM 3693 C CA . GLU A 1 464 ? 28.480 44.439 -91.105 1.00 68.81 464 GLU A CA 1
ATOM 3694 C C . GLU A 1 464 ? 28.147 45.746 -91.841 1.00 68.81 464 GLU A C 1
ATOM 3696 O O . GLU A 1 464 ? 28.149 45.775 -93.070 1.00 68.81 464 GLU A O 1
ATOM 3701 N N . ASN A 1 465 ? 27.967 46.858 -91.120 1.00 62.28 465 ASN A N 1
ATOM 3702 C CA . ASN A 1 465 ? 27.717 48.171 -91.731 1.00 62.28 465 ASN A CA 1
ATOM 3703 C C . ASN A 1 465 ? 28.930 48.760 -92.478 1.00 62.28 465 ASN A C 1
ATOM 3705 O O . ASN A 1 465 ? 28.762 49.691 -93.261 1.00 62.28 465 ASN A O 1
ATOM 3709 N N . SER A 1 466 ? 30.147 48.250 -92.252 1.00 56.88 466 SER A N 1
ATOM 3710 C CA . SER A 1 466 ? 31.361 48.664 -92.974 1.00 56.88 466 SER A CA 1
ATOM 3711 C C . SER A 1 466 ? 31.649 47.824 -94.229 1.00 56.88 466 SER A C 1
ATOM 3713 O O . SER A 1 466 ? 32.580 48.153 -94.968 1.00 56.88 466 SER A O 1
ATOM 3715 N N . THR A 1 467 ? 30.922 46.724 -94.450 1.00 54.09 467 THR A N 1
ATOM 3716 C CA . THR A 1 467 ? 31.141 45.796 -95.577 1.00 54.09 467 THR A CA 1
ATOM 3717 C C . THR A 1 467 ? 29.994 45.743 -96.594 1.00 54.09 467 THR A C 1
ATOM 3719 O O . THR A 1 467 ? 30.119 45.032 -97.594 1.00 54.09 467 THR A O 1
ATOM 3722 N N . GLY A 1 468 ? 28.930 46.527 -96.394 1.00 45.75 468 GLY A N 1
ATOM 3723 C CA . GLY A 1 468 ? 27.955 46.907 -97.429 1.00 45.75 468 GLY A CA 1
ATOM 3724 C C . GLY A 1 468 ? 28.216 48.318 -97.935 1.00 45.75 468 GLY A C 1
ATOM 3725 O O . GLY A 1 468 ? 27.976 48.550 -99.143 1.00 45.75 468 GLY A O 1
#

InterPro domains:
  IPR005550 Kinetochore protein Ndc80 [PTHR10643] (4-464)
  IPR038273 Ndc80 domain superfamily [G3DSA:1.10.418.30] (1-65)
  IPR055260 Kinetochore protein Ndc80, CH domain [PF03801] (4-64)

pLDDT: mean 82.95, std 16.85, range [27.16, 98.0]

Radius of gyration: 65.49 Å; Cα contacts (8 Å, |Δi|>4): 80; chains: 1; bounding box: 122×79×200 Å

Organism: NCBI:txid230812

Foldseek 3Di:
DCLLPVPQDDPPDDCLVSVLVSCVVVVPVCSVVAHSVCVVPCPDPVNVVVVVVVVVVVVVVSVVVVVVVVDDVQPLDLVPQDLQDDDPSVVVSLVVVLVVVCVVCVVVVHNDSPVSVVVSVVSVVSNVVVVVVVVVVVVVVVVVVVVVVVVVVVVVVVVVVVVVVVVVVVVVVVVVVVVVVVVVVVVVVVVVVVVVVVVVVVVVVVVVVVVVVVVVVVVVCVVVPDDPVVVVVVVVVVVVVVVVVVVVVVVVVVVVCVVVVVVVVVVVVVVVVVVVVVVVVVVVVVDDDDDDDDDDDDDDDDDDDDDDDDDDDDDDDPVVVVVVVVVVVVVVVVVVVVVVVVVVVVVVVVVVVVVVVVVVVVVVVVVVVVVVVVVVVVVVVVVVVVVVVVVVVVVVVVVVVVVVVVVVVVVVVVVVVVVVVVVVVVVVVVVVVVVVVVVVVVVVVVVVVVVVVVVVVVVVVVVVVVVD

Mean predicted aligned error: 22.57 Å

Sequence (468 aa):
MSILDPNLLSQNARFEEQFVPALKAFDYPFAHSIDSRWLATPASMYSWPPLLGVLHWLVQMSKVTFPVFSGDSTLQKPLNVSEDFDDPCDHGALAFAYCAEAYGLWMNMDDNFTAPTKILEDRYDQNEELSQKAIDDATSQVEQSEAELNKLKLTASSIVKLQQEYDLMNSDTEKFQKILDRYNSRIKKLQDKIARGEAQTVTLDEQIAQLKAELELSSTVKAQNLSLEQVIKMNADHERLSQEDLEQKIAETNRVVLALGIRSADRLGDAEDTVDAYMDLFSSLGLSPLSLLRCKTWILPFAFRPTSRTCCREQIPGEAKRSARASVESERIRLENELDQLTLERENIDEEIAEMKKKVVALNEQADALRDVARQEALVAGAETERLERDLAHAKTTALATRMEVKSRLRALQIDYQEQVERVSRLKEATLREIVKSTNKIAMFKAEVSQHLTDLRVFAEESENSTG

Solvent-accessible surface area (backbone atoms only — not comparable to full-atom values): 26507 Å² total; per-residue (Å²): 102,68,88,78,43,72,78,78,68,61,93,89,58,61,64,53,74,46,49,51,57,49,34,49,75,69,63,42,91,61,41,86,79,57,59,52,74,36,68,82,49,46,84,39,92,82,39,29,63,61,53,49,51,50,51,50,49,54,51,53,50,49,63,60,53,48,51,74,73,69,69,47,88,84,56,65,48,60,88,76,51,62,72,77,73,85,51,73,66,50,56,46,14,47,52,48,50,39,50,51,53,44,48,52,36,45,76,71,75,40,89,77,51,62,67,56,49,47,59,52,48,58,51,50,53,52,26,48,54,52,51,48,50,54,50,53,54,51,48,52,51,50,54,50,51,52,52,50,52,50,53,50,54,58,50,48,56,50,50,56,50,52,49,53,52,48,55,51,51,51,55,49,49,54,52,49,49,58,49,50,55,53,51,51,54,49,49,50,56,48,51,56,48,48,57,50,49,52,54,50,48,52,54,49,50,52,51,53,51,48,53,50,53,52,50,53,50,52,52,52,50,63,74,61,73,71,55,74,71,57,55,54,52,49,51,55,52,47,54,54,50,52,51,55,54,48,56,51,49,52,55,52,50,52,52,50,50,53,55,49,49,54,55,48,51,55,53,46,51,55,48,49,54,51,49,51,57,49,47,53,52,36,64,75,66,75,63,84,95,85,84,86,90,88,78,89,86,92,85,87,91,87,86,87,83,91,81,84,90,83,89,82,87,75,88,71,62,78,63,62,58,50,52,52,50,50,51,52,50,50,51,48,53,50,51,50,54,52,49,54,52,54,50,52,53,47,51,54,50,52,51,51,51,51,53,49,50,52,52,51,52,54,53,49,54,51,52,51,53,52,50,51,50,52,51,52,51,52,52,53,52,48,55,51,50,56,48,52,52,51,51,51,51,51,52,49,52,52,56,48,51,53,50,52,51,54,51,51,52,49,53,51,52,52,50,52,50,51,51,50,54,50,51,51,49,54,51,51,53,52,51,52,50,50,51,52,52,51,51,50,52,52,51,51,52,49,50,52,53,52,47,53,53,50,53,52,48,52,53,50,55,52,53,54,68,71,74,113